Protein AF-0000000069688244 (afdb_homodimer)

Solvent-accessible surface area (backbone atoms only — not comparable to full-atom values): 25820 Å² total; per-residue (Å²): 133,83,75,75,73,70,72,69,79,65,56,69,42,74,45,70,30,40,50,64,44,40,82,78,39,60,56,57,82,91,47,56,56,46,46,74,46,80,76,42,78,48,66,44,95,88,66,52,38,39,32,41,38,33,39,36,27,28,32,81,33,46,19,15,32,39,21,8,23,23,37,16,92,86,30,44,25,38,61,64,51,61,70,70,64,29,50,30,41,40,38,45,41,79,39,33,71,52,27,73,76,31,47,64,27,55,47,42,54,66,52,57,51,47,47,31,64,77,68,72,47,72,66,54,61,16,33,38,29,49,36,43,65,52,46,79,28,68,92,36,63,36,67,47,39,41,34,83,62,92,45,73,86,53,22,30,26,42,23,42,28,49,68,27,33,52,46,40,70,74,74,43,54,50,40,29,42,32,24,35,35,94,39,56,31,28,30,68,56,86,76,44,55,26,48,38,49,33,14,57,69,64,24,27,35,34,25,28,33,28,59,63,86,76,53,63,59,55,74,28,36,34,42,49,25,42,44,37,29,55,85,21,24,27,18,42,30,20,32,39,35,39,28,69,49,80,77,72,74,77,62,73,87,109,134,83,74,73,74,71,70,69,81,67,56,69,42,76,46,69,29,42,49,63,43,38,82,79,39,60,56,58,80,90,48,56,56,47,44,76,46,80,75,42,78,48,66,44,96,87,65,52,37,40,32,43,39,34,37,36,29,29,32,79,32,47,19,15,33,39,21,9,23,23,37,15,91,87,30,45,25,38,61,64,52,60,71,70,64,30,50,30,41,40,38,44,40,77,39,34,72,52,28,72,78,31,48,62,26,56,46,40,56,64,51,56,50,48,48,31,64,77,68,72,48,74,64,54,60,16,33,38,28,48,36,42,66,52,45,79,29,67,92,35,63,36,67,47,40,43,34,82,61,89,44,73,86,54,22,29,25,42,23,42,27,51,70,27,34,52,46,42,70,74,76,43,54,50,40,28,44,34,24,35,35,94,39,55,33,28,29,68,58,85,74,45,57,26,48,39,47,34,14,56,71,64,24,28,35,34,26,29,33,27,60,63,86,78,54,63,58,55,74,27,36,33,42,49,26,43,44,38,30,55,86,22,24,28,19,42,28,20,34,41,35,39,28,71,48,79,76,72,76,77,63,74,88,111

Structure (mmCIF, N/CA/C/O backbone):
data_AF-0000000069688244-model_v1
#
loop_
_entity.id
_entity.type
_entity.pdbx_description
1 polymer 'Kynurenine formamidase'
#
loop_
_atom_site.group_PDB
_atom_site.id
_atom_site.type_symbol
_atom_site.label_atom_id
_atom_site.label_alt_id
_atom_site.label_comp_id
_atom_site.label_asym_id
_atom_site.label_entity_id
_atom_site.label_seq_id
_atom_site.pdbx_PDB_ins_code
_atom_site.Cartn_x
_atom_site.Cartn_y
_atom_site.Cartn_z
_atom_site.occupancy
_atom_site.B_iso_or_equiv
_atom_site.auth_seq_id
_atom_site.auth_comp_id
_atom_site.auth_asym_id
_atom_site.auth_atom_id
_atom_site.pdbx_PDB_model_num
ATOM 1 N N . MET A 1 1 ? -46.438 2.105 9.641 1 28.84 1 MET A N 1
ATOM 2 C CA . MET A 1 1 ? -45.094 2.453 10.07 1 28.84 1 MET A CA 1
ATOM 3 C C . MET A 1 1 ? -44.125 1.302 9.805 1 28.84 1 MET A C 1
ATOM 5 O O . MET A 1 1 ? -44.156 0.286 10.5 1 28.84 1 MET A O 1
ATOM 9 N N . VAL A 1 2 ? -43.781 0.967 8.602 1 35.09 2 VAL A N 1
ATOM 10 C CA . VAL A 1 2 ? -42.781 -0.042 8.25 1 35.09 2 VAL A CA 1
ATOM 11 C C . VAL A 1 2 ? -41.406 0.363 8.797 1 35.09 2 VAL A C 1
ATOM 13 O O . VAL A 1 2 ? -40.875 1.401 8.414 1 35.09 2 VAL A O 1
ATOM 16 N N . CYS A 1 3 ? -41.094 0.02 10.016 1 34.91 3 CYS A N 1
ATOM 17 C CA . CYS A 1 3 ? -39.719 0.172 10.539 1 34.91 3 CYS A CA 1
ATOM 18 C C . CYS A 1 3 ? -38.719 -0.447 9.594 1 34.91 3 CYS A C 1
ATOM 20 O O . CYS A 1 3 ? -38.719 -1.658 9.367 1 34.91 3 CYS A O 1
ATOM 22 N N . ALA A 1 4 ? -38.25 0.302 8.703 1 40.16 4 ALA A N 1
ATOM 23 C CA . ALA A 1 4 ? -37.062 -0.179 7.996 1 40.16 4 ALA A CA 1
ATOM 24 C C . ALA A 1 4 ? -36.031 -0.699 8.977 1 40.16 4 ALA A C 1
ATOM 26 O O . ALA A 1 4 ? -35.469 0.071 9.758 1 40.16 4 ALA A O 1
ATOM 27 N N . LEU A 1 5 ? -36.125 -1.868 9.422 1 36.5 5 LEU A N 1
ATOM 28 C CA . LEU A 1 5 ? -35 -2.508 10.117 1 36.5 5 LEU A CA 1
ATOM 29 C C . LEU A 1 5 ? -33.719 -2.287 9.359 1 36.5 5 LEU A C 1
ATOM 31 O O . LEU A 1 5 ? -33.531 -2.797 8.25 1 36.5 5 LEU A O 1
ATOM 35 N N . HIS A 1 6 ? -33.188 -1.13 9.445 1 41.06 6 HIS A N 1
ATOM 36 C CA . HIS A 1 6 ? -31.828 -1.028 8.969 1 41.06 6 HIS A CA 1
ATOM 37 C C . HIS A 1 6 ? -30.969 -2.164 9.516 1 41.06 6 HIS A C 1
ATOM 39 O O . HIS A 1 6 ? -30.828 -2.312 10.734 1 41.06 6 HIS A O 1
ATOM 45 N N . ALA A 1 7 ? -31 -3.275 8.898 1 42.91 7 ALA A N 1
ATOM 46 C CA . ALA A 1 7 ? -30.094 -4.344 9.281 1 42.91 7 ALA A CA 1
ATOM 47 C C . ALA A 1 7 ? -28.719 -3.785 9.641 1 42.91 7 ALA A C 1
ATOM 49 O O . ALA A 1 7 ? -28.141 -2.992 8.891 1 42.91 7 ALA A O 1
ATOM 50 N N . ALA A 1 8 ? -28.344 -3.75 10.922 1 47.25 8 ALA A N 1
ATOM 51 C CA . ALA A 1 8 ? -27.016 -3.371 11.398 1 47.25 8 ALA A CA 1
ATOM 52 C C . ALA A 1 8 ? -25.938 -3.928 10.492 1 47.25 8 ALA A C 1
ATOM 54 O O . ALA A 1 8 ? -26 -5.082 10.062 1 47.25 8 ALA A O 1
ATOM 55 N N . PRO A 1 9 ? -25.094 -2.977 9.938 1 58.59 9 PRO A N 1
ATOM 56 C CA . PRO A 1 9 ? -24.031 -3.531 9.109 1 58.59 9 PRO A CA 1
ATOM 57 C C . PRO A 1 9 ? -23.344 -4.734 9.758 1 58.59 9 PRO A C 1
ATOM 59 O O . PRO A 1 9 ? -23.141 -4.754 10.969 1 58.59 9 PRO A O 1
ATOM 62 N N . LEU A 1 10 ? -23.406 -5.902 9.094 1 66.81 10 LEU A N 1
ATOM 63 C CA . LEU A 1 10 ? -22.75 -7.109 9.57 1 66.81 10 LEU A CA 1
ATOM 64 C C . LEU A 1 10 ? -21.297 -6.824 9.945 1 66.81 10 LEU A C 1
ATOM 66 O O . LEU A 1 10 ? -20.594 -6.102 9.234 1 66.81 10 LEU A O 1
ATOM 70 N N . ALA A 1 11 ? -20.938 -7.207 11.062 1 82.56 11 ALA A N 1
ATOM 71 C CA . ALA A 1 11 ? -19.547 -7.105 11.492 1 82.56 11 ALA A CA 1
ATOM 72 C C . ALA A 1 11 ? -18.609 -7.617 10.406 1 82.56 11 ALA A C 1
ATOM 74 O O . ALA A 1 11 ? -18.938 -8.555 9.68 1 82.56 11 ALA A O 1
ATOM 75 N N . GLN A 1 12 ? -17.594 -6.879 10.109 1 91.88 12 GLN A N 1
ATOM 76 C CA . GLN A 1 12 ? -16.625 -7.246 9.086 1 91.88 12 GLN A CA 1
ATOM 77 C C . GLN A 1 12 ? -15.344 -7.805 9.719 1 91.88 12 GLN A C 1
ATOM 79 O O . GLN A 1 12 ? -14.945 -7.379 10.797 1 91.88 12 GLN A O 1
ATOM 84 N N . ARG A 1 13 ? -14.852 -8.852 9.102 1 96.06 13 ARG A N 1
ATOM 85 C CA . ARG A 1 13 ? -13.531 -9.383 9.43 1 96.06 13 ARG A CA 1
ATOM 86 C C . ARG A 1 13 ? -12.477 -8.875 8.453 1 96.06 13 ARG A C 1
ATOM 88 O O . ARG A 1 13 ? -12.758 -8.695 7.266 1 96.06 13 ARG A O 1
ATOM 95 N N . MET A 1 14 ? -11.352 -8.594 9.031 1 98.06 14 MET A N 1
ATOM 96 C CA . MET A 1 14 ? -10.219 -8.156 8.219 1 98.06 14 MET A CA 1
ATOM 97 C C . MET A 1 14 ? -9.016 -9.07 8.438 1 98.06 14 MET A C 1
ATOM 99 O O . MET A 1 14 ? -8.734 -9.484 9.562 1 98.06 14 MET A O 1
ATOM 103 N N . VAL A 1 15 ? -8.344 -9.414 7.336 1 98.62 15 VAL A N 1
ATOM 104 C CA . VAL A 1 15 ? -7.133 -10.227 7.398 1 98.62 15 VAL A CA 1
ATOM 105 C C . VAL A 1 15 ? -6.02 -9.547 6.602 1 98.62 15 VAL A C 1
ATOM 107 O O . VAL A 1 15 ? -6.227 -9.141 5.457 1 98.62 15 VAL A O 1
ATOM 110 N N . ASP A 1 16 ? -4.922 -9.336 7.25 1 98.81 16 ASP A N 1
ATOM 111 C CA . ASP A 1 16 ? -3.721 -8.852 6.574 1 98.81 16 ASP A CA 1
ATOM 112 C C . ASP A 1 16 ? -3.035 -9.984 5.805 1 98.81 16 ASP A C 1
ATOM 114 O O . ASP A 1 16 ? -2.564 -10.953 6.402 1 98.81 16 ASP A O 1
ATOM 118 N N . LEU A 1 17 ? -2.93 -9.844 4.492 1 98.94 17 LEU A N 1
ATOM 119 C CA . LEU A 1 17 ? -2.381 -10.891 3.637 1 98.94 17 LEU A CA 1
ATOM 120 C C . LEU A 1 17 ? -0.955 -10.555 3.213 1 98.94 17 LEU A C 1
ATOM 122 O O . LEU A 1 17 ? -0.51 -10.961 2.137 1 98.94 17 LEU A O 1
ATOM 126 N N . THR A 1 18 ? -0.248 -9.812 3.984 1 98.88 18 THR A N 1
ATOM 127 C CA . THR A 1 18 ? 1.075 -9.297 3.654 1 98.88 18 THR A CA 1
ATOM 128 C C . THR A 1 18 ? 2.1 -9.719 4.703 1 98.88 18 THR A C 1
ATOM 130 O O . THR A 1 18 ? 1.862 -9.578 5.902 1 98.88 18 THR A O 1
ATOM 133 N N . TYR A 1 19 ? 3.178 -10.258 4.301 1 98.81 19 TYR A N 1
ATOM 134 C CA . TYR A 1 19 ? 4.285 -10.516 5.211 1 98.81 19 TYR A CA 1
ATOM 135 C C . TYR A 1 19 ? 5.039 -9.227 5.523 1 98.81 19 TYR A C 1
ATOM 137 O O . TYR A 1 19 ? 5.121 -8.328 4.684 1 98.81 19 TYR A O 1
ATOM 145 N N . THR A 1 20 ? 5.621 -9.172 6.75 1 98.69 20 THR A N 1
ATOM 146 C CA . THR A 1 20 ? 6.465 -8.047 7.137 1 98.69 20 THR A CA 1
ATOM 147 C C . THR A 1 20 ? 7.781 -8.07 6.367 1 98.69 20 THR A C 1
ATOM 149 O O . THR A 1 20 ? 8.391 -9.125 6.191 1 98.69 20 THR A O 1
ATOM 152 N N . PHE A 1 21 ? 8.188 -6.91 5.812 1 98.62 21 PHE A N 1
ATOM 153 C CA . PHE A 1 21 ? 9.508 -6.758 5.207 1 98.62 21 PHE A CA 1
ATOM 154 C C . PHE A 1 21 ? 10.562 -6.508 6.27 1 98.62 21 PHE A C 1
ATOM 156 O O . PHE A 1 21 ? 10.477 -5.539 7.027 1 98.62 21 PHE A O 1
ATOM 163 N N . ASP A 1 22 ? 11.477 -7.254 6.379 1 96.69 22 ASP A N 1
ATOM 164 C CA . ASP A 1 22 ? 12.648 -7.113 7.234 1 96.69 22 ASP A CA 1
ATOM 165 C C . ASP A 1 22 ? 13.805 -7.977 6.734 1 96.69 22 ASP A C 1
ATOM 167 O O . ASP A 1 22 ? 13.797 -8.414 5.582 1 96.69 22 ASP A O 1
ATOM 171 N N . GLU A 1 23 ? 14.812 -8.148 7.504 1 92.69 23 GLU A N 1
ATOM 172 C CA . GLU A 1 23 ? 16.031 -8.828 7.074 1 92.69 23 GLU A CA 1
ATOM 173 C C . GLU A 1 23 ? 15.789 -10.32 6.871 1 92.69 23 GLU A C 1
ATOM 175 O O . GLU A 1 23 ? 16.609 -11.008 6.273 1 92.69 23 GLU A O 1
ATOM 180 N N . THR A 1 24 ? 14.617 -10.82 7.328 1 93.12 24 THR A N 1
ATOM 181 C CA . THR A 1 24 ? 14.32 -12.242 7.172 1 93.12 24 THR A CA 1
ATOM 182 C C . THR A 1 24 ? 13.406 -12.477 5.973 1 93.12 24 THR A C 1
ATOM 184 O O . THR A 1 24 ? 13.055 -13.617 5.668 1 93.12 24 THR A O 1
ATOM 187 N N . THR A 1 25 ? 13.062 -11.414 5.352 1 95.81 25 THR A N 1
ATOM 188 C CA . THR A 1 25 ? 12.172 -11.531 4.203 1 95.81 25 THR A CA 1
ATOM 189 C C . THR A 1 25 ? 12.789 -12.406 3.119 1 95.81 25 THR A C 1
ATOM 191 O O . THR A 1 25 ? 13.977 -12.266 2.801 1 95.81 25 THR A O 1
ATOM 194 N N . LEU A 1 26 ? 12.039 -13.352 2.553 1 91.56 26 LEU A N 1
ATOM 195 C CA . LEU A 1 26 ? 12.508 -14.305 1.56 1 91.56 26 LEU A CA 1
ATOM 196 C C . LEU A 1 26 ? 12.625 -13.656 0.185 1 91.56 26 LEU A C 1
ATOM 198 O O . LEU A 1 26 ? 11.82 -12.781 -0.157 1 91.56 26 LEU A O 1
ATOM 202 N N . PHE A 1 27 ? 13.625 -14.016 -0.531 1 89.94 27 PHE A N 1
ATOM 203 C CA . PHE A 1 27 ? 13.883 -13.516 -1.876 1 89.94 27 PHE A CA 1
ATOM 204 C C . PHE A 1 27 ? 14.672 -14.539 -2.689 1 89.94 27 PHE A C 1
ATOM 206 O O . PHE A 1 27 ? 15.383 -15.375 -2.129 1 89.94 27 PHE A O 1
ATOM 213 N N . SER A 1 28 ? 14.484 -14.492 -3.965 1 87.44 28 SER A N 1
ATOM 214 C CA . SER A 1 28 ? 15.242 -15.367 -4.859 1 87.44 28 SER A CA 1
ATOM 215 C C . SER A 1 28 ? 16.734 -15.062 -4.793 1 87.44 28 SER A C 1
ATOM 217 O O . SER A 1 28 ? 17.141 -13.914 -4.566 1 87.44 28 SER A O 1
ATOM 219 N N . PRO A 1 29 ? 17.547 -16.031 -5.012 1 83.25 29 PRO A N 1
ATOM 220 C CA . PRO A 1 29 ? 19 -15.867 -4.883 1 83.25 29 PRO A CA 1
ATOM 221 C C . PRO A 1 29 ? 19.562 -14.82 -5.844 1 83.25 29 PRO A C 1
ATOM 223 O O . PRO A 1 29 ? 20.656 -14.281 -5.605 1 83.25 29 PRO A O 1
ATOM 226 N N . VAL A 1 30 ? 18.906 -14.523 -6.895 1 77.75 30 VAL A N 1
ATOM 227 C CA . VAL A 1 30 ? 19.406 -13.555 -7.867 1 77.75 30 VAL A CA 1
ATOM 228 C C . VAL A 1 30 ? 19.094 -12.141 -7.391 1 77.75 30 VAL A C 1
ATOM 230 O O . VAL A 1 30 ? 19.609 -11.164 -7.953 1 77.75 30 VAL A O 1
ATOM 233 N N . ALA A 1 31 ? 18.453 -12.039 -6.305 1 83 31 ALA A N 1
ATOM 234 C CA . ALA A 1 31 ? 17.922 -10.742 -5.887 1 83 31 ALA A CA 1
ATOM 235 C C . ALA A 1 31 ? 18.703 -10.18 -4.703 1 83 31 ALA A C 1
ATOM 237 O O . ALA A 1 31 ? 19.375 -10.93 -3.984 1 83 31 ALA A O 1
ATOM 238 N N . LYS A 1 32 ? 18.75 -8.867 -4.652 1 88.12 32 LYS A N 1
ATOM 239 C CA . LYS A 1 32 ? 19.078 -8.203 -3.391 1 88.12 32 LYS A CA 1
ATOM 240 C C . LYS A 1 32 ? 17.922 -8.305 -2.402 1 88.12 32 LYS A C 1
ATOM 242 O O . LYS A 1 32 ? 16.766 -8.023 -2.752 1 88.12 32 LYS A O 1
ATOM 247 N N . GLY A 1 33 ? 18.234 -8.781 -1.195 1 94.81 33 GLY A N 1
ATOM 248 C CA . GLY A 1 33 ? 17.219 -8.844 -0.166 1 94.81 33 GLY A CA 1
ATOM 249 C C . GLY A 1 33 ? 16.781 -7.473 0.33 1 94.81 33 GLY A C 1
ATOM 250 O O . GLY A 1 33 ? 17.359 -6.457 -0.061 1 94.81 33 GLY A O 1
ATOM 251 N N . PHE A 1 34 ? 15.789 -7.449 1.086 1 97.94 34 PHE A N 1
ATOM 252 C CA . PHE A 1 34 ? 15.344 -6.219 1.723 1 97.94 34 PHE A CA 1
ATOM 253 C C . PHE A 1 34 ? 16.312 -5.793 2.82 1 97.94 34 PHE A C 1
ATOM 255 O O . PHE A 1 34 ? 16.688 -6.605 3.668 1 97.94 34 PHE A O 1
ATOM 262 N N . GLU A 1 35 ? 16.672 -4.539 2.752 1 97.44 35 GLU A N 1
ATOM 263 C CA . GLU A 1 35 ? 17.562 -3.98 3.766 1 97.44 35 GLU A CA 1
ATOM 264 C C . GLU A 1 35 ? 17 -2.678 4.332 1 97.44 35 GLU A C 1
ATOM 266 O O . GLU A 1 35 ? 16.484 -1.844 3.586 1 97.44 35 GLU A O 1
ATOM 271 N N . ILE A 1 36 ? 17.094 -2.549 5.613 1 97.88 36 ILE A N 1
ATOM 272 C CA . ILE A 1 36 ? 16.719 -1.308 6.285 1 97.88 36 ILE A CA 1
ATOM 273 C C . ILE A 1 36 ? 17.859 -0.835 7.176 1 97.88 36 ILE A C 1
ATOM 275 O O . ILE A 1 36 ? 18.5 -1.642 7.855 1 97.88 36 ILE A O 1
ATOM 279 N N . THR A 1 37 ? 18.219 0.411 7.125 1 97.69 37 THR A N 1
ATOM 280 C CA . THR A 1 37 ? 19.266 1.034 7.922 1 97.69 37 THR A CA 1
ATOM 281 C C . THR A 1 37 ? 18.703 2.162 8.781 1 97.69 37 THR A C 1
ATOM 283 O O . THR A 1 37 ? 18.125 3.123 8.25 1 97.69 37 THR A O 1
ATOM 286 N N . VAL A 1 38 ? 18.906 2.037 10.078 1 98.06 38 VAL A N 1
ATOM 287 C CA . VAL A 1 38 ? 18.484 3.094 10.992 1 98.06 38 VAL A CA 1
ATOM 288 C C . VAL A 1 38 ? 19.469 4.258 10.93 1 98.06 38 VAL A C 1
ATOM 290 O O . VAL A 1 38 ? 20.672 4.078 11.164 1 98.06 38 VAL A O 1
ATOM 293 N N . LEU A 1 39 ? 18.969 5.379 10.594 1 96.81 39 LEU A N 1
ATOM 294 C CA . LEU A 1 39 ? 19.828 6.555 10.5 1 96.81 39 LEU A CA 1
ATOM 295 C C . LEU A 1 39 ? 19.812 7.34 11.805 1 96.81 39 LEU A C 1
ATOM 297 O O . LEU A 1 39 ? 20.828 7.949 12.18 1 96.81 39 LEU A O 1
ATOM 301 N N . ARG A 1 40 ? 18.641 7.398 12.406 1 96.62 40 ARG A N 1
ATOM 302 C CA . ARG A 1 40 ? 18.469 8.055 13.695 1 96.62 40 ARG A CA 1
ATOM 303 C C . ARG A 1 40 ? 17.484 7.289 14.578 1 96.62 40 ARG A C 1
ATOM 305 O O . ARG A 1 40 ? 16.484 6.762 14.086 1 96.62 40 ARG A O 1
ATOM 312 N N . ASN A 1 41 ? 17.812 7.203 15.789 1 97.88 41 ASN A N 1
ATOM 313 C CA . ASN A 1 41 ? 16.984 6.582 16.812 1 97.88 41 ASN A CA 1
ATOM 314 C C . ASN A 1 41 ? 17.328 7.109 18.203 1 97.88 41 ASN A C 1
ATOM 316 O O . ASN A 1 41 ? 18.266 6.629 18.844 1 97.88 41 ASN A O 1
ATOM 320 N N . GLY A 1 42 ? 16.547 8.094 18.594 1 97.75 42 GLY A N 1
ATOM 321 C CA . GLY A 1 42 ? 16.844 8.609 19.906 1 97.75 42 GLY A CA 1
ATOM 322 C C . GLY A 1 42 ? 16.328 10.023 20.125 1 97.75 42 GLY A C 1
ATOM 323 O O . GLY A 1 42 ? 15.695 10.602 19.25 1 97.75 42 GLY A O 1
ATOM 324 N N . THR A 1 43 ? 16.5 10.562 21.312 1 97 43 THR A N 1
ATOM 325 C CA . THR A 1 43 ? 16.109 11.922 21.688 1 97 43 THR A CA 1
ATOM 326 C C . THR A 1 43 ? 17.219 12.914 21.359 1 97 43 THR A C 1
ATOM 328 O O . THR A 1 43 ? 18.359 12.742 21.781 1 97 43 THR A O 1
ATOM 331 N N . ALA A 1 44 ? 16.844 13.898 20.562 1 92.19 44 ALA A N 1
ATOM 332 C CA . ALA A 1 44 ? 17.797 14.945 20.203 1 92.19 44 ALA A CA 1
ATOM 333 C C . ALA A 1 44 ? 18.031 15.883 21.391 1 92.19 44 ALA A C 1
ATOM 335 O O . ALA A 1 44 ? 17.391 15.75 22.438 1 92.19 44 ALA A O 1
ATOM 336 N N . ASP A 1 45 ? 19 16.781 21.188 1 92.06 45 ASP A N 1
ATOM 337 C CA . ASP A 1 45 ? 19.391 17.703 22.25 1 92.06 45 ASP A CA 1
ATOM 338 C C . ASP A 1 45 ? 18.219 18.625 22.625 1 92.06 45 ASP A C 1
ATOM 340 O O . ASP A 1 45 ? 18.125 19.062 23.781 1 92.06 45 ASP A O 1
ATOM 344 N N . ASP A 1 46 ? 17.391 18.812 21.703 1 91.56 46 ASP A N 1
ATOM 345 C CA . ASP A 1 46 ? 16.25 19.703 21.953 1 91.56 46 ASP A CA 1
ATOM 346 C C . ASP A 1 46 ? 15.109 18.953 22.641 1 91.56 46 ASP A C 1
ATOM 348 O O . ASP A 1 46 ? 14.047 19.516 22.875 1 91.56 46 ASP A O 1
ATOM 352 N N . GLY A 1 47 ? 15.312 17.703 22.891 1 94.25 47 GLY A N 1
ATOM 353 C CA . GLY A 1 47 ? 14.344 16.922 23.656 1 94.25 47 GLY A CA 1
ATOM 354 C C . GLY A 1 47 ? 13.367 16.172 22.766 1 94.25 47 GLY A C 1
ATOM 355 O O . GLY A 1 47 ? 12.531 15.414 23.266 1 94.25 47 GLY A O 1
ATOM 356 N N . ILE A 1 48 ? 13.477 16.328 21.5 1 95.25 48 ILE A N 1
ATOM 357 C CA . ILE A 1 48 ? 12.531 15.703 20.578 1 95.25 48 ILE A CA 1
ATOM 358 C C . ILE A 1 48 ? 13.023 14.305 20.188 1 95.25 48 ILE A C 1
ATOM 360 O O . ILE A 1 48 ? 14.164 14.141 19.766 1 95.25 48 ILE A O 1
ATOM 364 N N . TRP A 1 49 ? 12.227 13.297 20.438 1 97.31 49 TRP A N 1
ATOM 365 C CA . TRP A 1 49 ? 12.508 11.953 19.953 1 97.31 49 TRP A CA 1
ATOM 366 C C . TRP A 1 49 ? 12.273 11.852 18.453 1 97.31 49 TRP A C 1
ATOM 368 O O . TRP A 1 49 ? 11.266 12.352 17.938 1 97.31 49 TRP A O 1
ATOM 378 N N . ILE A 1 50 ? 13.219 11.164 17.766 1 96.62 50 ILE A N 1
ATOM 379 C CA . ILE A 1 50 ? 13.062 11.016 16.328 1 96.62 50 ILE A CA 1
ATOM 380 C C . ILE A 1 50 ? 13.625 9.672 15.875 1 96.62 50 ILE A C 1
ATOM 382 O O . ILE A 1 50 ? 14.688 9.25 16.344 1 96.62 50 ILE A O 1
ATOM 386 N N . LEU A 1 51 ? 12.883 9 15.055 1 98.12 51 LEU A N 1
ATOM 387 C CA . LEU A 1 51 ? 13.281 7.762 14.398 1 98.12 51 LEU A CA 1
ATOM 388 C C . LEU A 1 51 ? 13.094 7.859 12.891 1 98.12 51 LEU A C 1
ATOM 390 O O . LEU A 1 51 ? 12.031 8.281 12.422 1 98.12 51 LEU A O 1
ATOM 394 N N . TYR A 1 52 ? 14.102 7.57 12.094 1 96.88 52 TYR A N 1
ATOM 395 C CA . TYR A 1 52 ? 13.938 7.43 10.648 1 96.88 52 TYR A CA 1
ATOM 396 C C . TYR A 1 52 ? 15.008 6.52 10.062 1 96.88 52 TYR A C 1
ATOM 398 O O . TYR A 1 52 ? 16.062 6.324 10.672 1 96.88 52 TYR A O 1
ATOM 406 N N . GLU A 1 53 ? 14.703 5.953 8.922 1 97.88 53 GLU A N 1
ATOM 407 C CA . GLU A 1 53 ? 15.508 4.918 8.281 1 97.88 53 GLU A CA 1
ATOM 408 C C . GLU A 1 53 ? 15.617 5.16 6.777 1 97.88 53 GLU A C 1
ATOM 410 O O . GLU A 1 53 ? 14.945 6.039 6.23 1 97.88 53 GLU A O 1
ATOM 415 N N . GLU A 1 54 ? 16.469 4.465 6.168 1 97.5 54 GLU A N 1
ATOM 416 C CA . GLU A 1 54 ? 16.484 4.199 4.734 1 97.5 54 GLU A CA 1
ATOM 417 C C . GLU A 1 54 ? 16.281 2.715 4.445 1 97.5 54 GLU A C 1
ATOM 419 O O . GLU A 1 54 ? 16.516 1.87 5.312 1 97.5 54 GLU A O 1
ATOM 424 N N . TYR A 1 55 ? 15.773 2.457 3.262 1 97.69 55 TYR A N 1
ATOM 425 C CA . TYR A 1 55 ? 15.578 1.061 2.887 1 97.69 55 TYR A CA 1
ATOM 426 C C . TYR A 1 55 ? 15.93 0.836 1.421 1 97.69 55 TYR A C 1
ATOM 428 O O . TYR A 1 55 ? 15.992 1.787 0.639 1 97.69 55 TYR A O 1
ATOM 436 N N . SER A 1 56 ? 16.266 -0.402 1.069 1 97.56 56 SER A N 1
ATOM 437 C CA . SER A 1 56 ? 16.531 -0.832 -0.298 1 97.56 56 SER A CA 1
ATOM 438 C C . SER A 1 56 ? 16.109 -2.279 -0.519 1 97.56 56 SER A C 1
ATOM 440 O O . SER A 1 56 ? 16.047 -3.066 0.429 1 97.56 56 SER A O 1
ATOM 442 N N . SER A 1 57 ? 15.805 -2.566 -1.73 1 97.56 57 SER A N 1
ATOM 443 C CA . SER A 1 57 ? 15.344 -3.912 -2.053 1 97.56 57 SER A CA 1
ATOM 444 C C . SER A 1 57 ? 15.344 -4.152 -3.559 1 97.56 57 SER A C 1
ATOM 446 O O . SER A 1 57 ? 15.289 -3.201 -4.344 1 97.56 57 SER A O 1
ATOM 448 N N . TYR A 1 58 ? 15.484 -5.453 -3.902 1 97.5 58 TYR A N 1
ATOM 449 C CA . TYR A 1 58 ? 15.016 -5.902 -5.207 1 97.5 58 TYR A CA 1
ATOM 450 C C . TYR A 1 58 ? 13.508 -5.754 -5.324 1 97.5 58 TYR A C 1
ATOM 452 O O . TYR A 1 58 ? 12.789 -5.836 -4.32 1 97.5 58 TYR A O 1
ATOM 460 N N . ILE A 1 59 ? 13.031 -5.477 -6.5 1 97 59 ILE A N 1
ATOM 461 C CA . ILE A 1 59 ? 11.633 -5.102 -6.695 1 97 59 ILE A CA 1
ATOM 462 C C . ILE A 1 59 ? 10.734 -6.297 -6.395 1 97 59 ILE A C 1
ATOM 464 O O . ILE A 1 59 ? 9.641 -6.137 -5.848 1 97 59 ILE A O 1
ATOM 468 N N . HIS A 1 60 ? 11.086 -7.5 -6.734 1 97.56 60 HIS A N 1
ATOM 469 C CA . HIS A 1 60 ? 10.273 -8.695 -6.578 1 97.56 60 HIS A CA 1
ATOM 470 C C . HIS A 1 60 ? 10.672 -9.477 -5.328 1 97.56 60 HIS A C 1
ATOM 472 O O . HIS A 1 60 ? 11.07 -10.641 -5.418 1 97.56 60 HIS A O 1
ATOM 478 N N . VAL A 1 61 ? 10.555 -8.859 -4.18 1 97.06 61 VAL A N 1
ATOM 479 C CA . VAL A 1 61 ? 10.883 -9.406 -2.867 1 97.06 61 VAL A CA 1
ATOM 480 C C . VAL A 1 61 ? 9.68 -9.305 -1.942 1 97.06 61 VAL A C 1
ATOM 482 O O . VAL A 1 61 ? 8.922 -8.328 -2 1 97.06 61 VAL A O 1
ATOM 485 N N . GLY A 1 62 ? 9.508 -10.375 -1.024 1 97.56 62 GLY A N 1
ATOM 486 C CA . GLY A 1 62 ? 8.391 -10.32 -0.101 1 97.56 62 GLY A CA 1
ATOM 487 C C . GLY A 1 62 ? 7.043 -10.328 -0.798 1 97.56 62 GLY A C 1
ATOM 488 O O . GLY A 1 62 ? 6.926 -10.805 -1.929 1 97.56 62 GLY A O 1
ATOM 489 N N . THR A 1 63 ? 6.027 -10.008 -0.112 1 98.75 63 THR A N 1
ATOM 490 C CA . THR A 1 63 ? 4.723 -9.852 -0.739 1 98.75 63 THR A CA 1
ATOM 491 C C . THR A 1 63 ? 4.742 -8.703 -1.749 1 98.75 63 THR A C 1
ATOM 493 O O . THR A 1 63 ? 4.91 -7.543 -1.374 1 98.75 63 THR A O 1
ATOM 496 N N . HIS A 1 64 ? 4.586 -9.031 -3.029 1 98.81 64 HIS A N 1
ATOM 497 C CA . HIS A 1 64 ? 4.703 -8.016 -4.07 1 98.81 64 HIS A CA 1
ATOM 498 C C . HIS A 1 64 ? 3.814 -8.344 -5.266 1 98.81 64 HIS A C 1
ATOM 500 O O . HIS A 1 64 ? 3.283 -9.453 -5.363 1 98.81 64 HIS A O 1
ATOM 506 N N . ILE A 1 65 ? 3.65 -7.359 -6.129 1 98.88 65 ILE A N 1
ATOM 507 C CA . ILE A 1 65 ? 2.957 -7.645 -7.379 1 98.88 65 ILE A CA 1
ATOM 508 C C . ILE A 1 65 ? 3.969 -7.719 -8.523 1 98.88 65 ILE A C 1
ATOM 510 O O . ILE A 1 65 ? 5.016 -7.066 -8.477 1 98.88 65 ILE A O 1
ATOM 514 N N . ASP A 1 66 ? 3.693 -8.539 -9.469 1 98.81 66 ASP A N 1
ATOM 515 C CA . ASP A 1 66 ? 4.273 -8.492 -10.812 1 98.81 66 ASP A CA 1
ATOM 516 C C . ASP A 1 66 ? 3.389 -7.699 -11.766 1 98.81 66 ASP A C 1
ATOM 518 O O . ASP A 1 66 ? 2.24 -8.078 -12.016 1 98.81 66 ASP A O 1
ATOM 522 N N . ALA A 1 67 ? 3.902 -6.594 -12.234 1 98.94 67 ALA A N 1
ATOM 523 C CA . ALA A 1 67 ? 3.189 -5.898 -13.305 1 98.94 67 ALA A CA 1
ATOM 524 C C . ALA A 1 67 ? 3.35 -6.629 -14.633 1 98.94 67 ALA A C 1
ATOM 526 O O . ALA A 1 67 ? 4.305 -7.387 -14.82 1 98.94 67 ALA A O 1
ATOM 527 N N . PRO A 1 68 ? 2.445 -6.398 -15.547 1 98.88 68 PRO A N 1
ATOM 528 C CA . PRO A 1 68 ? 2.549 -7.02 -16.859 1 98.88 68 PRO A CA 1
ATOM 529 C C . PRO A 1 68 ? 3.895 -6.762 -17.531 1 98.88 68 PRO A C 1
ATOM 531 O O . PRO A 1 68 ? 4.441 -7.648 -18.203 1 98.88 68 PRO A O 1
ATOM 534 N N . ALA A 1 69 ? 4.527 -5.668 -17.328 1 98.88 69 ALA A N 1
ATOM 535 C CA . ALA A 1 69 ? 5.789 -5.293 -17.953 1 98.88 69 ALA A CA 1
ATOM 536 C C . ALA A 1 69 ? 6.914 -6.23 -17.531 1 98.88 69 ALA A C 1
ATOM 538 O O . ALA A 1 69 ? 7.977 -6.258 -18.172 1 98.88 69 ALA A O 1
ATOM 539 N N . HIS A 1 70 ? 6.777 -6.941 -16.453 1 98.69 70 HIS A N 1
ATOM 540 C CA . HIS A 1 70 ? 7.797 -7.848 -15.938 1 98.69 70 HIS A CA 1
ATOM 541 C C . HIS A 1 70 ? 8.141 -8.93 -16.953 1 98.69 70 HIS A C 1
ATOM 543 O O . HIS A 1 70 ? 9.297 -9.312 -17.094 1 98.69 70 HIS A O 1
ATOM 549 N N . PHE A 1 71 ? 7.113 -9.383 -17.734 1 98.56 71 PHE A N 1
ATOM 550 C CA . PHE A 1 71 ? 7.332 -10.453 -18.703 1 98.56 71 PHE A CA 1
ATOM 551 C C . PHE A 1 71 ? 6.754 -10.086 -20.062 1 98.56 71 PHE A C 1
ATOM 553 O O . PHE A 1 71 ? 6.605 -10.953 -20.938 1 98.56 71 PHE A O 1
ATOM 560 N N . SER A 1 72 ? 6.359 -8.891 -20.234 1 98.25 72 SER A N 1
ATOM 561 C CA . SER A 1 72 ? 5.812 -8.445 -21.5 1 98.25 72 SER A CA 1
ATOM 562 C C . SER A 1 72 ? 6.379 -7.09 -21.906 1 98.25 72 SER A C 1
ATOM 564 O O . SER A 1 72 ? 6.18 -6.098 -21.203 1 98.25 72 SER A O 1
ATOM 566 N N . LYS A 1 73 ? 7.047 -7.016 -23.016 1 97.06 73 LYS A N 1
ATOM 567 C CA . LYS A 1 73 ? 7.754 -5.828 -23.5 1 97.06 73 LYS A CA 1
ATOM 568 C C . LYS A 1 73 ? 6.828 -4.617 -23.531 1 97.06 73 LYS A C 1
ATOM 570 O O . LYS A 1 73 ? 7.234 -3.512 -23.156 1 97.06 73 LYS A O 1
ATOM 575 N N . ASP A 1 74 ? 5.582 -4.762 -23.859 1 96.75 74 ASP A N 1
ATOM 576 C CA . ASP A 1 74 ? 4.652 -3.639 -23.969 1 96.75 74 ASP A CA 1
ATOM 577 C C . ASP A 1 74 ? 3.611 -3.68 -22.844 1 96.75 74 ASP A C 1
ATOM 579 O O . ASP A 1 74 ? 2.547 -3.07 -22.969 1 96.75 74 ASP A O 1
ATOM 583 N N . GLY A 1 75 ? 3.918 -4.434 -21.828 1 98.62 75 GLY A N 1
ATOM 584 C CA . GLY A 1 75 ? 2.973 -4.566 -20.734 1 98.62 75 GLY A CA 1
ATOM 585 C C . GLY A 1 75 ? 2.928 -3.346 -19.844 1 98.62 75 GLY A C 1
ATOM 586 O O . GLY A 1 75 ? 3.883 -2.568 -19.797 1 98.62 75 GLY A O 1
ATOM 587 N N . LEU A 1 76 ? 1.894 -3.176 -19.094 1 98.81 76 LEU A N 1
ATOM 588 C CA . LEU A 1 76 ? 1.703 -2.08 -18.156 1 98.81 76 LEU A CA 1
ATOM 589 C C . LEU A 1 76 ? 2.699 -2.176 -17 1 98.81 76 LEU A C 1
ATOM 591 O O . LEU A 1 76 ? 2.92 -3.26 -16.453 1 98.81 76 LEU A O 1
ATOM 595 N N . THR A 1 77 ? 3.338 -1.06 -16.688 1 98.81 77 THR A N 1
ATOM 596 C CA . THR A 1 77 ? 4.102 -0.938 -15.453 1 98.81 77 THR A CA 1
ATOM 597 C C . THR A 1 77 ? 3.172 -0.681 -14.273 1 98.81 77 THR A C 1
ATOM 599 O O . THR A 1 77 ? 1.962 -0.517 -14.445 1 98.81 77 THR A O 1
ATOM 602 N N . VAL A 1 78 ? 3.721 -0.701 -13.109 1 98.75 78 VAL A N 1
ATOM 603 C CA . VAL A 1 78 ? 2.938 -0.722 -11.875 1 98.75 78 VAL A CA 1
ATOM 604 C C . VAL A 1 78 ? 1.986 0.472 -11.852 1 98.75 78 VAL A C 1
ATOM 606 O O . VAL A 1 78 ? 0.792 0.316 -11.586 1 98.75 78 VAL A O 1
ATOM 609 N N . GLU A 1 79 ? 2.5 1.682 -12.109 1 98.44 79 GLU A N 1
ATOM 610 C CA . GLU A 1 79 ? 1.718 2.904 -11.961 1 98.44 79 GLU A CA 1
ATOM 611 C C . GLU A 1 79 ? 0.627 3 -13.023 1 98.44 79 GLU A C 1
ATOM 613 O O . GLU A 1 79 ? -0.294 3.811 -12.898 1 98.44 79 GLU A O 1
ATOM 618 N N . GLN A 1 80 ? 0.689 2.148 -14.047 1 98.69 80 GLN A N 1
ATOM 619 C CA . GLN A 1 80 ? -0.239 2.207 -15.164 1 98.69 80 GLN A CA 1
ATOM 620 C C . GLN A 1 80 ? -1.404 1.241 -14.969 1 98.69 80 GLN A C 1
ATOM 622 O O . GLN A 1 80 ? -2.408 1.317 -15.68 1 98.69 80 GLN A O 1
ATOM 627 N N . ILE A 1 81 ? -1.265 0.278 -14.055 1 98.81 81 ILE A N 1
ATOM 628 C CA . ILE A 1 81 ? -2.357 -0.655 -13.797 1 98.81 81 ILE A CA 1
ATOM 629 C C . ILE A 1 81 ? -3.58 0.107 -13.297 1 98.81 81 ILE A C 1
ATOM 631 O O . ILE A 1 81 ? -3.482 0.91 -12.367 1 98.81 81 ILE A O 1
ATOM 635 N N . PRO A 1 82 ? -4.734 -0.12 -13.875 1 98.44 82 PRO A N 1
ATOM 636 C CA . PRO A 1 82 ? -5.93 0.594 -13.43 1 98.44 82 PRO A CA 1
ATOM 637 C C . PRO A 1 82 ? -6.254 0.336 -11.953 1 98.44 82 PRO A C 1
ATOM 639 O O . PRO A 1 82 ? -6.242 -0.814 -11.508 1 98.44 82 PRO A O 1
ATOM 642 N N . ILE A 1 83 ? -6.605 1.376 -11.234 1 98.19 83 ILE A N 1
ATOM 643 C CA . ILE A 1 83 ? -6.727 1.28 -9.789 1 98.19 83 ILE A CA 1
ATOM 644 C C . ILE A 1 83 ? -7.949 0.437 -9.43 1 98.19 83 ILE A C 1
ATOM 646 O O . ILE A 1 83 ? -8.016 -0.143 -8.336 1 98.19 83 ILE A O 1
ATOM 650 N N . ASP A 1 84 ? -8.914 0.351 -10.312 1 97.31 84 ASP A N 1
ATOM 651 C CA . ASP A 1 84 ? -10.086 -0.456 -10.008 1 97.31 84 ASP A CA 1
ATOM 652 C C . ASP A 1 84 ? -9.758 -1.946 -10.031 1 97.31 84 ASP A C 1
ATOM 654 O O . ASP A 1 84 ? -10.516 -2.768 -9.508 1 97.31 84 ASP A O 1
ATOM 658 N N . HIS A 1 85 ? -8.602 -2.338 -10.633 1 98.44 85 HIS A N 1
ATOM 659 C CA . HIS A 1 85 ? -8.164 -3.729 -10.625 1 98.44 85 HIS A CA 1
ATOM 660 C C . HIS A 1 85 ? -7.602 -4.113 -9.258 1 98.44 85 HIS A C 1
ATOM 662 O O . HIS A 1 85 ? -7.41 -5.301 -8.969 1 98.44 85 HIS A O 1
ATOM 668 N N . PHE A 1 86 ? -7.344 -3.119 -8.383 1 98.69 86 PHE A N 1
ATOM 669 C CA . PHE A 1 86 ? -6.715 -3.371 -7.094 1 98.69 86 PHE A CA 1
ATOM 670 C C . PHE A 1 86 ? -7.762 -3.674 -6.027 1 98.69 86 PHE A C 1
ATOM 672 O O . PHE A 1 86 ? -7.422 -4.016 -4.895 1 98.69 86 PHE A O 1
ATOM 679 N N . ILE A 1 87 ? -8.992 -3.467 -6.348 1 98.44 87 ILE A N 1
ATOM 680 C CA . ILE A 1 87 ? -10.109 -3.732 -5.449 1 98.44 87 ILE A CA 1
ATOM 681 C C . ILE A 1 87 ? -11.086 -4.711 -6.109 1 98.44 87 ILE A C 1
ATOM 683 O O . ILE A 1 87 ? -11.812 -4.348 -7.035 1 98.44 87 ILE A O 1
ATOM 687 N N . ALA A 1 88 ? -11.102 -5.941 -5.637 1 98.5 88 ALA A N 1
ATOM 688 C CA . ALA A 1 88 ? -11.891 -6.965 -6.316 1 98.5 88 ALA A CA 1
ATOM 689 C C . ALA A 1 88 ? -12.195 -8.133 -5.383 1 98.5 88 ALA A C 1
ATOM 691 O O . ALA A 1 88 ? -11.516 -8.32 -4.375 1 98.5 88 ALA A O 1
ATOM 692 N N . PRO A 1 89 ? -13.258 -8.906 -5.754 1 98.62 89 PRO A N 1
ATOM 693 C CA . PRO A 1 89 ? -13.508 -10.125 -4.984 1 98.62 89 PRO A CA 1
ATOM 694 C C . PRO A 1 89 ? -12.391 -11.148 -5.121 1 98.62 89 PRO A C 1
ATOM 696 O O . PRO A 1 89 ? -11.797 -11.281 -6.195 1 98.62 89 PRO A O 1
ATOM 699 N N . ALA A 1 90 ? -12.18 -11.852 -4.027 1 98.81 90 ALA A N 1
ATOM 700 C CA . ALA A 1 90 ? -11.242 -12.977 -4.055 1 98.81 90 ALA A CA 1
ATOM 701 C C . ALA A 1 90 ? -11.93 -14.25 -4.527 1 98.81 90 ALA A C 1
ATOM 703 O O . ALA A 1 90 ? -13.062 -14.531 -4.145 1 98.81 90 ALA A O 1
ATOM 704 N N . ALA A 1 91 ? -11.328 -14.969 -5.406 1 98.94 91 ALA A N 1
ATOM 705 C CA . ALA A 1 91 ? -11.648 -16.359 -5.707 1 98.94 91 ALA A CA 1
ATOM 706 C C . ALA A 1 91 ? -10.539 -17.297 -5.23 1 98.94 91 ALA A C 1
ATOM 708 O O . ALA A 1 91 ? -9.469 -17.359 -5.848 1 98.94 91 ALA A O 1
ATOM 709 N N . VAL A 1 92 ? -10.797 -18.031 -4.156 1 98.94 92 VAL A N 1
ATOM 710 C CA . VAL A 1 92 ? -9.75 -18.844 -3.551 1 98.94 92 VAL A CA 1
ATOM 711 C C . VAL A 1 92 ? -9.844 -20.281 -4.074 1 98.94 92 VAL A C 1
ATOM 713 O O . VAL A 1 92 ? -10.766 -21.016 -3.719 1 98.94 92 VAL A O 1
ATOM 716 N N . ILE A 1 93 ? -8.898 -20.641 -4.91 1 98.94 93 ILE A N 1
ATOM 717 C CA . ILE A 1 93 ? -8.781 -21.984 -5.449 1 98.94 93 ILE A CA 1
ATOM 718 C C . ILE A 1 93 ? -7.926 -22.844 -4.52 1 98.94 93 ILE A C 1
ATOM 720 O O . ILE A 1 93 ? -6.711 -22.656 -4.43 1 98.94 93 ILE A O 1
ATOM 724 N N . ASP A 1 94 ? -8.531 -23.828 -3.869 1 98.75 94 ASP A N 1
ATOM 725 C CA . ASP A 1 94 ? -7.836 -24.609 -2.859 1 98.75 94 ASP A CA 1
ATOM 726 C C . ASP A 1 94 ? -7.16 -25.828 -3.486 1 98.75 94 ASP A C 1
ATOM 728 O O . ASP A 1 94 ? -7.836 -26.75 -3.947 1 98.75 94 ASP A O 1
ATOM 732 N N . ILE A 1 95 ? -5.852 -25.844 -3.477 1 98.81 95 ILE A N 1
ATOM 733 C CA . ILE A 1 95 ? -5.117 -27 -3.998 1 98.81 95 ILE A CA 1
ATOM 734 C C . ILE A 1 95 ? -4.215 -27.562 -2.91 1 98.81 95 ILE A C 1
ATOM 736 O O . ILE A 1 95 ? -3.148 -28.125 -3.205 1 98.81 95 ILE A O 1
ATOM 740 N N . THR A 1 96 ? -4.523 -27.391 -1.674 1 98.69 96 THR A N 1
ATOM 741 C CA . THR A 1 96 ? -3.727 -27.797 -0.524 1 98.69 96 THR A CA 1
ATOM 742 C C . THR A 1 96 ? -3.479 -29.297 -0.553 1 98.69 96 THR A C 1
ATOM 744 O O . THR A 1 96 ? -2.363 -29.766 -0.286 1 98.69 96 THR A O 1
ATOM 747 N N . ASP A 1 97 ? -4.539 -30.062 -0.897 1 98.38 97 ASP A N 1
ATOM 748 C CA . ASP A 1 97 ? -4.402 -31.516 -0.914 1 98.38 97 ASP A CA 1
ATOM 749 C C . ASP A 1 97 ? -3.416 -31.969 -1.989 1 98.38 97 ASP A C 1
ATOM 751 O O . ASP A 1 97 ? -2.561 -32.812 -1.739 1 98.38 97 ASP A O 1
ATOM 755 N N . LYS A 1 98 ? -3.527 -31.344 -3.16 1 98.44 98 LYS A N 1
ATOM 756 C CA . LYS A 1 98 ? -2.6 -31.672 -4.242 1 98.44 98 LYS A CA 1
ATOM 757 C C . LYS A 1 98 ? -1.165 -31.312 -3.857 1 98.44 98 LYS A C 1
ATOM 759 O O . LYS A 1 98 ? -0.244 -32.094 -4.086 1 98.44 98 LYS A O 1
ATOM 764 N N . ALA A 1 99 ? -0.982 -30.141 -3.268 1 98.44 99 ALA A N 1
ATOM 765 C CA . ALA A 1 99 ? 0.337 -29.641 -2.895 1 98.44 99 ALA A CA 1
ATOM 766 C C . ALA A 1 99 ? 0.955 -30.484 -1.787 1 98.44 99 ALA A C 1
ATOM 768 O O . ALA A 1 99 ? 2.178 -30.641 -1.723 1 98.44 99 ALA A O 1
ATOM 769 N N . GLY A 1 100 ? 0.109 -31.031 -0.917 1 97.81 100 GLY A N 1
ATOM 770 C CA . GLY A 1 100 ? 0.585 -31.906 0.132 1 97.81 100 GLY A CA 1
ATOM 771 C C . GLY A 1 100 ? 1.168 -33.219 -0.4 1 97.81 100 GLY A C 1
ATOM 772 O O . GLY A 1 100 ? 2.072 -33.781 0.208 1 97.81 100 GLY A O 1
ATOM 773 N N . LEU A 1 101 ? 0.669 -33.625 -1.566 1 98 101 LEU A N 1
ATOM 774 C CA . LEU A 1 101 ? 1.096 -34.875 -2.164 1 98 101 LEU A CA 1
ATOM 775 C C . LEU A 1 101 ? 2.273 -34.656 -3.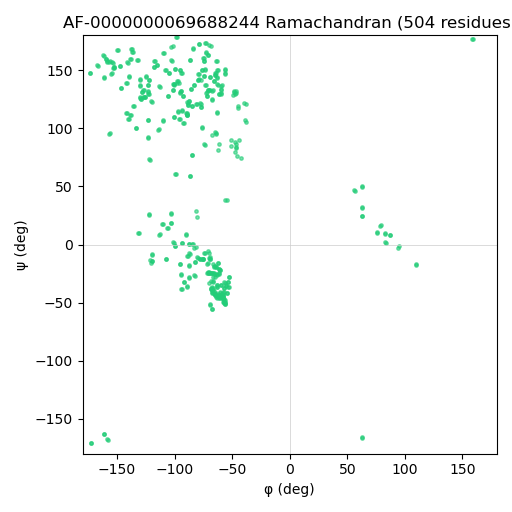109 1 98 101 LEU A C 1
ATOM 777 O O . LEU A 1 101 ? 3.107 -35.562 -3.285 1 98 101 LEU A O 1
ATOM 781 N N . ASP A 1 102 ? 2.35 -33.562 -3.754 1 98.31 102 ASP A N 1
ATOM 782 C CA . ASP A 1 102 ? 3.346 -33.188 -4.758 1 98.31 102 ASP A CA 1
ATOM 783 C C . ASP A 1 102 ? 3.748 -31.734 -4.629 1 98.31 102 ASP A C 1
ATOM 785 O O . ASP A 1 102 ? 2.953 -30.844 -4.914 1 98.31 102 ASP A O 1
ATOM 789 N N . PRO A 1 103 ? 4.988 -31.516 -4.258 1 98.06 103 PRO A N 1
ATOM 790 C CA . PRO A 1 103 ? 5.41 -30.125 -4.105 1 98.06 103 PRO A CA 1
ATOM 791 C C . PRO A 1 103 ? 5.332 -29.328 -5.41 1 98.06 103 PRO A C 1
ATOM 793 O O . PRO A 1 103 ? 5.359 -28.109 -5.395 1 98.06 103 PRO A O 1
ATOM 796 N N . ASP A 1 104 ? 5.234 -30.016 -6.512 1 98.38 104 ASP A N 1
ATOM 797 C CA . ASP A 1 104 ? 5.16 -29.344 -7.805 1 98.38 104 ASP A CA 1
ATOM 798 C C . ASP A 1 104 ? 3.73 -29.344 -8.344 1 98.38 104 ASP A C 1
ATOM 800 O O . ASP A 1 104 ? 3.516 -29.234 -9.555 1 98.38 104 ASP A O 1
ATOM 804 N N . ALA A 1 105 ? 2.783 -29.578 -7.43 1 98.69 105 ALA A N 1
ATOM 805 C CA . ALA A 1 105 ? 1.381 -29.578 -7.84 1 98.69 105 ALA A CA 1
ATOM 806 C C . ALA A 1 105 ? 1.001 -28.266 -8.508 1 98.69 105 ALA A C 1
ATOM 808 O O . ALA A 1 105 ? 1.578 -27.219 -8.203 1 98.69 105 ALA A O 1
ATOM 809 N N . GLU A 1 106 ? 0.051 -28.344 -9.414 1 98.88 106 GLU A N 1
ATOM 810 C CA . GLU A 1 106 ? -0.429 -27.156 -10.117 1 98.88 106 GLU A CA 1
ATOM 811 C C . GLU A 1 106 ? -1.952 -27.062 -10.078 1 98.88 106 GLU A C 1
ATOM 813 O O . GLU A 1 106 ? -2.637 -28.094 -10.086 1 98.88 106 GLU A O 1
ATOM 818 N N . ALA A 1 107 ? -2.502 -25.859 -9.945 1 98.94 107 ALA A N 1
ATOM 819 C CA . ALA A 1 107 ? -3.93 -25.641 -10.156 1 98.94 107 ALA A CA 1
ATOM 820 C C . ALA A 1 107 ? -4.297 -25.844 -11.625 1 98.94 107 ALA A C 1
ATOM 822 O O . ALA A 1 107 ? -3.725 -25.203 -12.508 1 98.94 107 ALA A O 1
ATOM 823 N N . THR A 1 108 ? -5.223 -26.688 -11.891 1 98.88 108 THR A N 1
ATOM 824 C CA . THR A 1 108 ? -5.637 -27.062 -13.242 1 98.88 108 THR A CA 1
ATOM 825 C C . THR A 1 108 ? -6.945 -26.375 -13.617 1 98.88 108 THR A C 1
ATOM 827 O O . THR A 1 108 ? -7.578 -25.734 -12.773 1 98.88 108 THR A O 1
ATOM 830 N N . VAL A 1 109 ? -7.281 -26.5 -14.922 1 98.94 109 VAL A N 1
ATOM 831 C CA . VAL A 1 109 ? -8.562 -25.969 -15.391 1 98.94 109 VAL A CA 1
ATOM 832 C C . VAL A 1 109 ? -9.7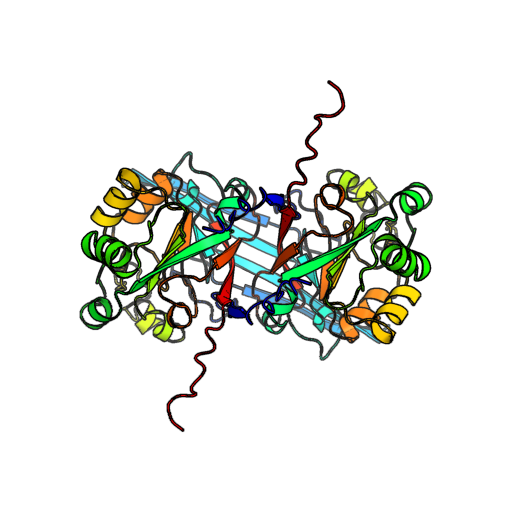03 -26.594 -14.586 1 98.94 109 VAL A C 1
ATOM 834 O O . VAL A 1 109 ? -10.664 -25.906 -14.242 1 98.94 109 VAL A O 1
ATOM 837 N N . GLU A 1 110 ? -9.586 -27.844 -14.258 1 98.81 110 GLU A N 1
ATOM 838 C CA . GLU A 1 110 ? -10.602 -28.547 -13.469 1 98.81 110 GLU A CA 1
ATOM 839 C C . GLU A 1 110 ? -10.773 -27.891 -12.094 1 98.81 110 GLU A C 1
ATOM 841 O O . GLU A 1 110 ? -11.898 -27.766 -11.602 1 98.81 110 GLU A O 1
ATOM 846 N N . ASP A 1 111 ? -9.688 -27.5 -11.43 1 98.88 111 ASP A N 1
ATOM 847 C CA . ASP A 1 111 ? -9.758 -26.812 -10.141 1 98.88 111 ASP A CA 1
ATOM 848 C C . ASP A 1 111 ? -10.531 -25.5 -10.25 1 98.88 111 ASP A C 1
ATOM 850 O O . ASP A 1 111 ? -11.328 -25.172 -9.375 1 98.88 111 ASP A O 1
ATOM 854 N N . LEU A 1 112 ? -10.227 -24.734 -11.344 1 98.94 112 LEU A N 1
ATOM 855 C CA . LEU A 1 112 ? -10.898 -23.453 -11.586 1 98.94 112 LEU A CA 1
ATOM 856 C C . LEU A 1 112 ? -12.391 -23.656 -11.805 1 98.94 112 LEU A C 1
ATOM 858 O O . LEU A 1 112 ? -13.211 -22.969 -11.195 1 98.94 112 LEU A O 1
ATOM 862 N N . LEU A 1 113 ? -12.68 -24.625 -12.609 1 98.88 113 LEU A N 1
ATOM 863 C CA . LEU A 1 113 ? -14.078 -24.922 -12.906 1 98.88 113 LEU A CA 1
ATOM 864 C C . LEU A 1 113 ? -14.797 -25.469 -11.664 1 98.88 113 LEU A C 1
ATOM 866 O O . LEU A 1 113 ? -15.977 -25.172 -11.461 1 98.88 113 LEU A O 1
ATOM 870 N N . HIS A 1 114 ? -14.125 -26.281 -10.922 1 98.75 114 HIS A N 1
ATOM 871 C CA . HIS A 1 114 ? -14.695 -26.797 -9.68 1 98.75 114 HIS A CA 1
ATOM 872 C C . HIS A 1 114 ? -15.078 -25.656 -8.734 1 98.75 114 HIS A C 1
ATOM 874 O O . HIS A 1 114 ? -16.156 -25.672 -8.141 1 98.75 114 HIS A O 1
ATOM 880 N N . TRP A 1 115 ? -14.219 -24.656 -8.57 1 98.81 115 TRP A N 1
ATOM 881 C CA . TRP A 1 115 ? -14.523 -23.5 -7.73 1 98.81 115 TRP A CA 1
ATOM 882 C C . TRP A 1 115 ? -15.797 -22.812 -8.203 1 98.81 115 TRP A C 1
ATOM 884 O O . TRP A 1 115 ? -16.672 -22.484 -7.395 1 98.81 115 TRP A O 1
ATOM 894 N N . GLU A 1 116 ? -15.82 -22.547 -9.562 1 98.88 116 GLU A N 1
ATOM 895 C CA . GLU A 1 116 ? -17.016 -21.906 -10.086 1 98.88 116 GLU A CA 1
ATOM 896 C C . GLU A 1 116 ? -18.266 -22.734 -9.789 1 98.88 116 GLU A C 1
ATOM 898 O O . GLU A 1 116 ? -19.297 -22.172 -9.422 1 98.88 116 GLU A O 1
ATOM 903 N N . SER A 1 117 ? -18.125 -24.031 -9.93 1 98.69 117 SER A N 1
ATOM 904 C CA . SER A 1 117 ? -19.266 -24.922 -9.719 1 98.69 117 SER A CA 1
ATOM 905 C C . SER A 1 117 ? -19.734 -24.891 -8.273 1 98.69 117 SER A C 1
ATOM 907 O O . SER A 1 117 ? -20.938 -24.766 -8.016 1 98.69 117 SER A O 1
ATOM 909 N N . ILE A 1 118 ? -18.906 -24.906 -7.297 1 98.06 118 ILE A N 1
ATOM 910 C CA . ILE A 1 118 ? -19.297 -25.062 -5.898 1 98.06 118 ILE A CA 1
ATOM 911 C C . ILE A 1 118 ? -19.734 -23.719 -5.332 1 98.06 118 ILE A C 1
ATOM 913 O O . ILE A 1 118 ? -20.516 -23.656 -4.387 1 98.06 118 ILE A O 1
ATOM 917 N N . THR A 1 119 ? -19.234 -22.609 -5.852 1 98.12 119 THR A N 1
ATOM 918 C CA . THR A 1 119 ? -19.562 -21.297 -5.316 1 98.12 119 THR A CA 1
ATOM 919 C C . THR A 1 119 ? -20.734 -20.672 -6.086 1 98.12 119 THR A C 1
ATOM 921 O O . THR A 1 119 ? -21.375 -19.75 -5.605 1 98.12 119 THR A O 1
ATOM 924 N N . GLY A 1 120 ? -20.891 -21.094 -7.328 1 98.56 120 GLY A N 1
ATOM 925 C CA . GLY A 1 120 ? -21.891 -20.484 -8.195 1 98.56 120 GLY A CA 1
ATOM 926 C C . GLY A 1 120 ? -21.469 -19.109 -8.711 1 98.56 120 GLY A C 1
ATOM 927 O O . GLY A 1 120 ? -22.297 -18.359 -9.211 1 98.56 120 GLY A O 1
ATOM 928 N N . GLN A 1 121 ? -20.234 -18.797 -8.484 1 98.19 121 GLN A N 1
ATOM 929 C CA . GLN A 1 121 ? -19.703 -17.5 -8.906 1 98.19 121 GLN A CA 1
ATOM 930 C C . GLN A 1 121 ? -18.859 -17.641 -10.172 1 98.19 121 GLN A C 1
ATOM 932 O O . GLN A 1 121 ? -18.469 -18.75 -10.539 1 98.19 121 GLN A O 1
ATOM 937 N N . SER A 1 122 ? -18.688 -16.547 -10.875 1 98.56 122 SER A N 1
ATOM 938 C CA . SER A 1 122 ? -17.781 -16.469 -12.016 1 98.56 122 SER A CA 1
ATOM 939 C C . SER A 1 122 ? -16.422 -15.945 -11.594 1 98.56 122 SER A C 1
ATOM 941 O O . SER A 1 122 ? -16.312 -15.094 -10.711 1 98.56 122 SER A O 1
ATOM 943 N N . LEU A 1 123 ? -15.43 -16.422 -12.273 1 98.88 123 LEU A N 1
ATOM 944 C CA . LEU A 1 123 ? -14.086 -15.922 -12.023 1 98.88 123 LEU A CA 1
ATOM 945 C C . LEU A 1 123 ? -13.906 -14.539 -12.648 1 98.88 123 LEU A C 1
ATOM 947 O O . LEU A 1 123 ? -12.93 -13.844 -12.344 1 98.88 123 LEU A O 1
ATOM 951 N N . ASN A 1 124 ? -14.82 -14.102 -13.5 1 98.75 124 ASN A N 1
ATOM 952 C CA . ASN A 1 124 ? -14.711 -12.781 -14.109 1 98.75 124 ASN A CA 1
ATOM 953 C C . ASN A 1 124 ? -14.695 -11.672 -13.062 1 98.75 124 ASN A C 1
ATOM 955 O O . ASN A 1 124 ? -15.531 -11.656 -12.156 1 98.75 124 ASN A O 1
ATOM 959 N N . GLY A 1 125 ? -13.68 -10.781 -13.188 1 98.38 125 GLY A N 1
ATOM 960 C CA . GLY A 1 125 ? -13.602 -9.617 -12.328 1 98.38 125 GLY A CA 1
ATOM 961 C C . GLY A 1 125 ? -13.039 -9.922 -10.953 1 98.38 125 GLY A C 1
ATOM 962 O O . GLY A 1 125 ? -13.219 -9.141 -10.016 1 98.38 125 GLY A O 1
ATOM 963 N N . THR A 1 126 ? -12.359 -11.102 -10.797 1 98.88 126 THR A N 1
ATOM 964 C CA . THR A 1 126 ? -11.828 -11.492 -9.492 1 98.88 126 THR A CA 1
ATOM 965 C C . THR A 1 126 ? -10.305 -11.43 -9.492 1 98.88 126 THR A C 1
ATOM 967 O O . THR A 1 126 ? -9.68 -11.258 -10.539 1 98.88 126 THR A O 1
ATOM 970 N N . ILE A 1 127 ? -9.789 -11.461 -8.367 1 98.94 127 ILE A N 1
ATOM 971 C CA . ILE A 1 127 ? -8.414 -11.891 -8.133 1 98.94 127 ILE A CA 1
ATOM 972 C C . ILE A 1 127 ? -8.398 -13.352 -7.699 1 98.94 127 ILE A C 1
ATOM 974 O O . ILE A 1 127 ? -8.922 -13.703 -6.637 1 98.94 127 ILE A O 1
ATOM 978 N N . VAL A 1 128 ? -7.836 -14.164 -8.516 1 98.94 128 VAL A N 1
ATOM 979 C CA . VAL A 1 128 ? -7.797 -15.594 -8.258 1 98.94 128 VAL A CA 1
ATOM 980 C C . VAL A 1 128 ? -6.605 -15.93 -7.359 1 98.94 128 VAL A C 1
ATOM 982 O O . VAL A 1 128 ? -5.457 -15.664 -7.723 1 98.94 128 VAL A O 1
ATOM 985 N N . LEU A 1 129 ? -6.887 -16.469 -6.211 1 98.94 129 LEU A N 1
ATOM 986 C CA . LEU A 1 129 ? -5.836 -16.859 -5.27 1 98.94 129 LEU A CA 1
ATOM 987 C C . LEU A 1 129 ? -5.652 -18.375 -5.238 1 98.94 129 LEU A C 1
ATOM 989 O O . LEU A 1 129 ? -6.629 -19.109 -5.113 1 98.94 129 LEU A O 1
ATOM 993 N N . LEU A 1 130 ? -4.457 -18.797 -5.402 1 98.94 130 LEU A N 1
ATOM 994 C CA . LEU A 1 130 ? -4.145 -20.203 -5.199 1 98.94 130 LEU A CA 1
ATOM 995 C C . LEU A 1 130 ? -3.758 -20.484 -3.746 1 98.94 130 LEU A C 1
ATOM 997 O O . LEU A 1 130 ? -2.723 -20 -3.277 1 98.94 130 LEU A O 1
ATOM 1001 N N . LYS A 1 131 ? -4.609 -21.188 -3.115 1 98.88 131 LYS A N 1
ATOM 1002 C CA . LYS A 1 131 ? -4.32 -21.641 -1.759 1 98.88 131 LYS A CA 1
ATOM 1003 C C . LYS A 1 131 ? -3.664 -23.016 -1.769 1 98.88 131 LYS A C 1
ATOM 1005 O O . LYS A 1 131 ? -4.34 -24.031 -1.948 1 98.88 131 LYS A O 1
ATOM 1010 N N . SER A 1 132 ? -2.404 -23.031 -1.536 1 98.75 132 SER A N 1
ATOM 1011 C CA . SER A 1 132 ? -1.651 -24.281 -1.601 1 98.75 132 SER A CA 1
ATOM 1012 C C . SER A 1 132 ? -1.259 -24.766 -0.208 1 98.75 132 SER A C 1
ATOM 1014 O O . SER A 1 132 ? -0.819 -25.891 -0.04 1 98.75 132 SER A O 1
ATOM 1016 N N . GLY A 1 133 ? -1.41 -23.906 0.805 1 98.5 133 GLY A N 1
ATOM 1017 C CA . GLY A 1 133 ? -0.918 -24.219 2.141 1 98.5 133 GLY A CA 1
ATOM 1018 C C . GLY A 1 133 ? 0.558 -23.906 2.314 1 98.5 133 GLY A C 1
ATOM 1019 O O . GLY A 1 133 ? 1.113 -24.109 3.398 1 98.5 133 GLY A O 1
ATOM 1020 N N . TRP A 1 134 ? 1.164 -23.406 1.332 1 98.62 134 TRP A N 1
ATOM 1021 C CA . TRP A 1 134 ? 2.609 -23.203 1.327 1 98.62 134 TRP A CA 1
ATOM 1022 C C . TRP A 1 134 ? 3.01 -22.094 2.283 1 98.62 134 TRP A C 1
ATOM 1024 O O . TRP A 1 134 ? 4.16 -22.016 2.721 1 98.62 134 TRP A O 1
ATOM 1034 N N . GLY A 1 135 ? 2.055 -21.141 2.582 1 98.06 135 GLY A N 1
ATOM 1035 C CA . GLY A 1 135 ? 2.32 -20.047 3.508 1 98.06 135 GLY A CA 1
ATOM 1036 C C . GLY A 1 135 ? 2.859 -20.531 4.844 1 98.06 135 GLY A C 1
ATOM 1037 O O . GLY A 1 135 ? 3.617 -19.812 5.504 1 98.06 135 GLY A O 1
ATOM 1038 N N . ARG A 1 136 ? 2.521 -21.734 5.242 1 97.62 136 ARG A N 1
ATOM 1039 C CA . ARG A 1 136 ? 2.959 -22.297 6.516 1 97.62 136 ARG A CA 1
ATOM 1040 C C . ARG A 1 136 ? 4.473 -22.469 6.547 1 97.62 136 ARG A C 1
ATOM 1042 O O . ARG A 1 136 ? 5.066 -22.625 7.617 1 97.62 136 ARG A O 1
ATOM 1049 N N . LYS A 1 137 ? 5.055 -22.484 5.414 1 98.06 137 LYS A N 1
ATOM 1050 C CA . LYS A 1 137 ? 6.484 -22.766 5.297 1 98.06 137 LYS A CA 1
ATOM 1051 C C . LYS A 1 137 ? 7.293 -21.469 5.285 1 98.06 137 LYS A C 1
ATOM 1053 O O . LYS A 1 137 ? 8.523 -21.5 5.199 1 98.06 137 LYS A O 1
ATOM 1058 N N . TRP A 1 138 ? 6.723 -20.297 5.402 1 97.69 138 TRP A N 1
ATOM 1059 C CA . TRP A 1 138 ? 7.344 -19 5.215 1 97.69 138 TRP A CA 1
ATOM 1060 C C . TRP A 1 138 ? 8.57 -18.844 6.109 1 97.69 138 TRP A C 1
ATOM 1062 O O . TRP A 1 138 ? 9.578 -18.266 5.699 1 97.69 138 TRP A O 1
ATOM 1072 N N . ASN A 1 139 ? 8.57 -19.375 7.305 1 96.56 139 ASN A N 1
ATOM 1073 C CA . ASN A 1 139 ? 9.648 -19.156 8.266 1 96.56 139 ASN A CA 1
ATOM 1074 C C . ASN A 1 139 ? 10.742 -20.219 8.117 1 96.56 139 ASN A C 1
ATOM 1076 O O . ASN A 1 139 ? 11.617 -20.328 8.984 1 96.56 139 ASN A O 1
ATOM 1080 N N . ASN A 1 140 ? 10.672 -21.016 7.094 1 97.25 140 ASN A N 1
ATOM 1081 C CA . ASN A 1 140 ? 11.672 -22 6.734 1 97.25 140 ASN A CA 1
ATOM 1082 C C . ASN A 1 140 ? 12.008 -21.953 5.246 1 97.25 140 ASN A C 1
ATOM 1084 O O . ASN A 1 140 ? 11.328 -22.562 4.426 1 97.25 140 ASN A O 1
ATOM 1088 N N . ARG A 1 141 ? 13.086 -21.328 4.949 1 96.06 141 ARG A N 1
ATOM 1089 C CA . ARG A 1 141 ? 13.477 -21.047 3.572 1 96.06 141 ARG A CA 1
ATOM 1090 C C . ARG A 1 141 ? 13.57 -22.328 2.754 1 96.06 141 ARG A C 1
ATOM 1092 O O . ARG A 1 141 ? 13.062 -22.391 1.634 1 96.06 141 ARG A O 1
ATOM 1099 N N . ALA A 1 142 ? 14.281 -23.312 3.287 1 97 142 ALA A N 1
ATOM 1100 C CA . ALA A 1 142 ? 14.484 -24.562 2.559 1 97 142 ALA A CA 1
ATOM 1101 C C . ALA A 1 142 ? 13.148 -25.219 2.205 1 97 142 ALA A C 1
ATOM 1103 O O . ALA A 1 142 ? 12.945 -25.656 1.072 1 97 142 ALA A O 1
ATOM 1104 N N . ASP A 1 143 ? 12.258 -25.266 3.15 1 97.88 143 ASP A N 1
ATOM 1105 C CA . ASP A 1 143 ? 10.93 -25.812 2.904 1 97.88 143 ASP A CA 1
ATOM 1106 C C . ASP A 1 143 ? 10.148 -24.953 1.919 1 97.88 143 ASP A C 1
ATOM 1108 O O . ASP A 1 143 ? 9.453 -25.469 1.044 1 97.88 143 ASP A O 1
ATOM 1112 N N . PHE A 1 144 ? 10.289 -23.703 2.064 1 98.12 144 PHE A N 1
ATOM 1113 C CA . PHE A 1 144 ? 9.531 -22.766 1.237 1 98.12 144 PHE A CA 1
ATOM 1114 C C . PHE A 1 144 ? 10.008 -22.828 -0.209 1 98.12 144 PHE A C 1
ATOM 1116 O O . PHE A 1 144 ? 9.203 -22.781 -1.137 1 98.12 144 PHE A O 1
ATOM 1123 N N . PHE A 1 145 ? 11.281 -22.969 -0.395 1 97.5 145 PHE A N 1
ATOM 1124 C CA . PHE A 1 145 ? 11.859 -22.984 -1.732 1 97.5 145 PHE A CA 1
ATOM 1125 C C . PHE A 1 145 ? 11.852 -24.391 -2.318 1 97.5 145 PHE A C 1
ATOM 1127 O O . PHE A 1 145 ? 12.016 -24.562 -3.525 1 97.5 145 PHE A O 1
ATOM 1134 N N . GLY A 1 146 ? 11.695 -25.422 -1.463 1 97.31 146 GLY A N 1
ATOM 1135 C CA . GLY A 1 146 ? 11.711 -26.812 -1.879 1 97.31 146 GLY A CA 1
ATOM 1136 C C . GLY A 1 146 ? 13.117 -27.375 -2.008 1 97.31 146 GLY A C 1
ATOM 1137 O O . GLY A 1 146 ? 13.305 -28.438 -2.6 1 97.31 146 GLY A O 1
ATOM 1138 N N . THR A 1 147 ? 14.133 -26.609 -1.545 1 96.75 147 THR A N 1
ATOM 1139 C CA . THR A 1 147 ? 15.531 -27.031 -1.585 1 96.75 147 THR A CA 1
ATOM 1140 C C . THR A 1 147 ? 16.375 -26.203 -0.609 1 96.75 147 THR A C 1
ATOM 1142 O O . THR A 1 147 ? 16.109 -25.016 -0.413 1 96.75 147 THR A O 1
ATOM 1145 N N . PRO A 1 148 ? 17.328 -26.766 0.019 1 95.19 148 PRO A N 1
ATOM 1146 C CA . PRO A 1 148 ? 18.234 -25.984 0.85 1 95.19 148 PRO A CA 1
ATOM 1147 C C . PRO A 1 148 ? 19.281 -25.234 0.03 1 95.19 148 PRO A C 1
ATOM 1149 O O . PRO A 1 148 ? 20 -24.391 0.565 1 95.19 148 PRO A O 1
ATOM 1152 N N . GLU A 1 149 ? 19.375 -25.578 -1.211 1 94.06 149 GLU A N 1
ATOM 1153 C CA . GLU A 1 149 ? 20.422 -25 -2.064 1 94.06 149 GLU A CA 1
ATOM 1154 C C . GLU A 1 149 ? 20.031 -23.594 -2.531 1 94.06 149 GLU A C 1
ATOM 1156 O O . GLU A 1 149 ? 18.859 -23.312 -2.777 1 94.06 149 GLU A O 1
ATOM 1161 N N . ASN A 1 150 ? 20.969 -22.781 -2.676 1 91.06 150 ASN A N 1
ATOM 1162 C CA . ASN A 1 150 ? 20.766 -21.453 -3.258 1 91.06 150 ASN A CA 1
ATOM 1163 C C . ASN A 1 150 ? 20.859 -21.484 -4.781 1 91.06 150 ASN A C 1
ATOM 1165 O O . ASN A 1 150 ? 21.719 -20.844 -5.371 1 91.06 150 ASN A O 1
ATOM 1169 N N . ASP A 1 151 ? 20 -22.266 -5.332 1 93.81 151 ASP A N 1
ATOM 1170 C CA . ASP A 1 151 ? 19.938 -22.547 -6.762 1 93.81 151 ASP A CA 1
ATOM 1171 C C . ASP A 1 151 ? 18.5 -22.625 -7.25 1 93.81 151 ASP A C 1
ATOM 1173 O O . ASP A 1 151 ? 17.797 -23.594 -6.98 1 93.81 151 ASP A O 1
ATOM 1177 N N . ALA A 1 152 ? 18.094 -21.672 -7.961 1 92.12 152 ALA A N 1
ATOM 1178 C CA . ALA A 1 152 ? 16.703 -21.531 -8.406 1 92.12 152 ALA A CA 1
ATOM 1179 C C . ALA A 1 152 ? 16.281 -22.719 -9.273 1 92.12 152 ALA A C 1
ATOM 1181 O O . ALA A 1 152 ? 15.102 -23.016 -9.406 1 92.12 152 ALA A O 1
ATOM 1182 N N . SER A 1 153 ? 17.266 -23.344 -9.891 1 93 153 SER A N 1
ATOM 1183 C CA . SER A 1 153 ? 16.953 -24.469 -10.758 1 93 153 SER A CA 1
ATOM 1184 C C . SER A 1 153 ? 16.5 -25.688 -9.953 1 93 153 SER A C 1
ATOM 1186 O O . SER A 1 153 ? 16 -26.656 -10.508 1 93 153 SER A O 1
ATOM 1188 N N . LYS A 1 154 ? 16.562 -25.594 -8.633 1 96.25 154 LYS A N 1
ATOM 1189 C CA . LYS A 1 154 ? 16.266 -26.734 -7.773 1 96.25 154 LYS A CA 1
ATOM 1190 C C . LYS A 1 154 ? 15 -26.484 -6.961 1 96.25 154 LYS A C 1
ATOM 1192 O O . LYS A 1 154 ? 14.656 -27.281 -6.074 1 96.25 154 LYS A O 1
ATOM 1197 N N . PHE A 1 155 ? 14.328 -25.453 -7.262 1 97.56 155 PHE A N 1
ATOM 1198 C CA . PHE A 1 155 ? 13.133 -25.078 -6.512 1 97.56 155 PHE A CA 1
ATOM 1199 C C . PHE A 1 155 ? 12.008 -26.078 -6.766 1 97.56 155 PHE A C 1
ATOM 1201 O O . PHE A 1 155 ? 11.898 -26.625 -7.867 1 97.56 155 PHE A O 1
ATOM 1208 N N . HIS A 1 156 ? 11.25 -26.312 -5.719 1 98.44 156 HIS A N 1
ATOM 1209 C CA . HIS A 1 156 ? 10.016 -27.094 -5.797 1 98.44 156 HIS A CA 1
ATOM 1210 C C . HIS A 1 156 ? 8.914 -26.469 -4.961 1 98.44 156 HIS A C 1
ATOM 1212 O O . HIS A 1 156 ? 8.984 -26.469 -3.729 1 98.44 156 HIS A O 1
ATOM 1218 N N . PHE A 1 157 ? 7.926 -25.969 -5.527 1 98.62 157 PHE A N 1
ATOM 1219 C CA . PHE A 1 157 ? 6.711 -25.453 -4.91 1 98.62 157 PHE A CA 1
ATOM 1220 C C . PHE A 1 157 ? 5.566 -25.422 -5.918 1 98.62 157 PHE A C 1
ATOM 1222 O O . PHE A 1 157 ? 5.797 -25.453 -7.129 1 98.62 157 PHE A O 1
ATOM 1229 N N . PRO A 1 158 ? 4.309 -25.422 -5.457 1 98.81 158 PRO A N 1
ATOM 1230 C CA . PRO A 1 158 ? 3.15 -25.453 -6.352 1 98.81 158 PRO A CA 1
ATOM 1231 C C . PRO A 1 158 ? 2.947 -24.156 -7.109 1 98.81 158 PRO A C 1
ATOM 1233 O O . PRO A 1 158 ? 3.566 -23.141 -6.777 1 98.81 158 PRO A O 1
ATOM 1236 N N . GLY A 1 159 ? 2.174 -24.203 -8.156 1 98.81 159 GLY A N 1
ATOM 1237 C CA . GLY A 1 159 ? 1.854 -23.031 -8.969 1 98.81 159 GLY A CA 1
ATOM 1238 C C . GLY A 1 159 ? 0.623 -23.219 -9.828 1 98.81 159 GLY A C 1
ATOM 1239 O O . GLY A 1 159 ? -0.25 -24.031 -9.508 1 98.81 159 GLY A O 1
ATOM 1240 N N . LEU A 1 160 ? 0.486 -22.406 -10.766 1 98.94 160 LEU A N 1
ATOM 1241 C CA . LEU A 1 160 ? -0.591 -22.453 -11.75 1 98.94 160 LEU A CA 1
ATOM 1242 C C . LEU A 1 160 ? -0.145 -23.188 -13.008 1 98.94 160 LEU A C 1
ATOM 1244 O O . LEU A 1 160 ? 0.907 -22.875 -13.57 1 98.94 160 LEU A O 1
ATOM 1248 N N . ALA A 1 161 ? -0.958 -24.109 -13.445 1 98.88 161 ALA A N 1
ATOM 1249 C CA . ALA A 1 161 ? -0.626 -24.844 -14.672 1 98.88 161 ALA A CA 1
ATOM 1250 C C . ALA A 1 161 ? -0.65 -23.922 -15.883 1 98.88 161 ALA A C 1
ATOM 1252 O O . ALA A 1 161 ? -1.53 -23.062 -16 1 98.88 161 ALA A O 1
ATOM 1253 N N . PRO A 1 162 ? 0.335 -24.141 -16.797 1 98.75 162 PRO A N 1
ATOM 1254 C CA . PRO A 1 162 ? 0.319 -23.344 -18.016 1 98.75 162 PRO A CA 1
ATOM 1255 C C . PRO A 1 162 ? -1.009 -23.422 -18.766 1 98.75 162 PRO A C 1
ATOM 1257 O O . PRO A 1 162 ? -1.508 -22.422 -19.266 1 98.75 162 PRO A O 1
ATOM 1260 N N . GLU A 1 163 ? -1.588 -24.609 -18.859 1 98.75 163 GLU A N 1
ATOM 1261 C CA . GLU A 1 163 ? -2.867 -24.766 -19.547 1 98.75 163 GLU A CA 1
ATOM 1262 C C . GLU A 1 163 ? -3.973 -23.984 -18.844 1 98.75 163 GLU A C 1
ATOM 1264 O O . GLU A 1 163 ? -4.895 -23.5 -19.5 1 98.75 163 GLU A O 1
ATOM 1269 N N . SER A 1 164 ? -3.906 -23.906 -17.531 1 98.94 164 SER A N 1
ATOM 1270 C CA . SER A 1 164 ? -4.875 -23.109 -16.781 1 98.94 164 SER A CA 1
ATOM 1271 C C . SER A 1 164 ? -4.727 -21.625 -17.078 1 98.94 164 SER A C 1
ATOM 1273 O O . SER A 1 164 ? -5.723 -20.906 -17.172 1 98.94 164 SER A O 1
ATOM 1275 N N . ALA A 1 165 ? -3.48 -21.109 -17.172 1 98.94 165 ALA A N 1
ATOM 1276 C CA . ALA A 1 165 ? -3.244 -19.719 -17.547 1 98.94 165 ALA A CA 1
ATOM 1277 C C . ALA A 1 165 ? -3.873 -19.406 -18.906 1 98.94 165 ALA A C 1
ATOM 1279 O O . ALA A 1 165 ? -4.574 -18.406 -19.047 1 98.94 165 ALA A O 1
ATOM 1280 N N . VAL A 1 166 ? -3.625 -20.297 -19.859 1 98.88 166 VAL A N 1
ATOM 1281 C CA . VAL A 1 166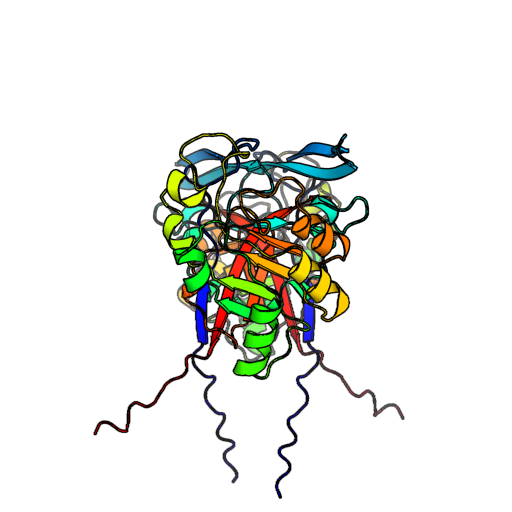 ? -4.18 -20.125 -21.188 1 98.88 166 VAL A CA 1
ATOM 1282 C C . VAL A 1 166 ? -5.707 -20.125 -21.125 1 98.88 166 VAL A C 1
ATOM 1284 O O . VAL A 1 166 ? -6.363 -19.266 -21.719 1 98.88 166 VAL A O 1
ATOM 1287 N N . TRP A 1 167 ? -6.223 -21.078 -20.391 1 98.94 167 TRP A N 1
ATOM 1288 C CA . TRP A 1 167 ? -7.672 -21.188 -20.266 1 98.94 167 TRP A CA 1
ATOM 1289 C C . TRP A 1 167 ? -8.266 -19.922 -19.672 1 98.94 167 TRP A C 1
ATOM 1291 O O . TRP A 1 167 ? -9.305 -19.438 -20.125 1 98.94 167 TRP A O 1
ATOM 1301 N N . LEU A 1 168 ? -7.668 -19.391 -18.625 1 98.94 168 LEU A N 1
ATOM 1302 C CA . LEU A 1 168 ? -8.156 -18.188 -17.984 1 98.94 168 LEU A CA 1
ATOM 1303 C C . LEU A 1 168 ? -8.227 -17.031 -18.969 1 98.94 168 LEU A C 1
ATOM 1305 O O . LEU A 1 168 ? -9.242 -16.328 -19.031 1 98.94 168 LEU A O 1
ATOM 1309 N N . VAL A 1 169 ? -7.148 -16.812 -19.766 1 98.75 169 VAL A N 1
ATOM 1310 C CA . VAL A 1 169 ? -7.098 -15.648 -20.656 1 98.75 169 VAL A CA 1
ATOM 1311 C C . VAL A 1 169 ? -8.102 -15.82 -21.797 1 98.75 169 VAL A C 1
ATOM 1313 O O . VAL A 1 169 ? -8.609 -14.844 -22.328 1 98.75 169 VAL A O 1
ATOM 1316 N N . GLN A 1 170 ? -8.422 -17.062 -22.094 1 98.75 170 GLN A N 1
ATOM 1317 C CA . GLN A 1 170 ? -9.328 -17.344 -23.219 1 98.75 170 GLN A CA 1
ATOM 1318 C C . GLN A 1 170 ? -10.781 -17.312 -22.766 1 98.75 170 GLN A C 1
ATOM 1320 O O . GLN A 1 170 ? -11.68 -17.031 -23.562 1 98.75 170 GLN A O 1
ATOM 1325 N N . ASN A 1 171 ? -11.023 -17.641 -21.5 1 98.81 171 ASN A N 1
ATOM 1326 C CA . ASN A 1 171 ? -12.398 -17.922 -21.109 1 98.81 171 ASN A CA 1
ATOM 1327 C C . ASN A 1 171 ? -12.883 -17 -20 1 98.81 171 ASN A C 1
ATOM 1329 O O . ASN A 1 171 ? -14.078 -16.922 -19.719 1 98.81 171 ASN A O 1
ATOM 1333 N N . ARG A 1 172 ? -12 -16.297 -19.359 1 98.81 172 ARG A N 1
ATOM 1334 C CA . ARG A 1 172 ? -12.359 -15.438 -18.234 1 98.81 172 ARG A CA 1
ATOM 1335 C C . ARG A 1 172 ? -11.641 -14.094 -18.328 1 98.81 172 ARG A C 1
ATOM 1337 O O . ARG A 1 172 ? -10.742 -13.922 -19.156 1 98.81 172 ARG A O 1
ATOM 1344 N N . ASN A 1 173 ? -12.078 -13.109 -17.562 1 98.56 173 ASN A N 1
ATOM 1345 C CA . ASN A 1 173 ? -11.477 -11.789 -17.438 1 98.56 173 ASN A CA 1
ATOM 1346 C C . ASN A 1 173 ? -11.102 -11.492 -15.984 1 98.56 173 ASN A C 1
ATOM 1348 O O . ASN A 1 173 ? -11.703 -10.633 -15.344 1 98.56 173 ASN A O 1
ATOM 1352 N N . ILE A 1 174 ? -10.07 -12.117 -15.5 1 98.88 174 ILE A N 1
ATOM 1353 C CA . ILE A 1 174 ? -9.641 -11.922 -14.125 1 98.88 174 ILE A CA 1
ATOM 1354 C C . ILE A 1 174 ? -8.695 -10.719 -14.047 1 98.88 174 ILE A C 1
ATOM 1356 O O . ILE A 1 174 ? -8.117 -10.312 -15.055 1 98.88 174 ILE A O 1
ATOM 1360 N N . TYR A 1 175 ? -8.547 -10.148 -12.891 1 98.81 175 TYR A N 1
ATOM 1361 C CA . TYR A 1 175 ? -7.672 -9 -12.719 1 98.81 175 TYR A CA 1
ATOM 1362 C C . TYR A 1 175 ? -6.254 -9.438 -12.375 1 98.81 175 TYR A C 1
ATOM 1364 O O . TYR A 1 175 ? -5.281 -8.805 -12.789 1 98.81 175 TYR A O 1
ATOM 1372 N N . ALA A 1 176 ? -6.156 -10.531 -11.594 1 98.94 176 ALA A N 1
ATOM 1373 C CA . ALA A 1 176 ? -4.84 -10.961 -11.117 1 98.94 176 ALA A CA 1
ATOM 1374 C C . ALA A 1 176 ? -4.871 -12.406 -10.641 1 98.94 176 ALA A C 1
ATOM 1376 O O . ALA A 1 176 ? -5.945 -12.961 -10.383 1 98.94 176 ALA A O 1
ATOM 1377 N N . ILE A 1 177 ? -3.674 -12.953 -10.539 1 98.94 177 ILE A N 1
ATOM 1378 C CA . ILE A 1 177 ? -3.439 -14.203 -9.82 1 98.94 177 ILE A CA 1
ATOM 1379 C C . ILE A 1 177 ? -2.582 -13.93 -8.586 1 98.94 177 ILE A C 1
ATOM 1381 O O . ILE A 1 177 ? -1.667 -13.109 -8.625 1 98.94 177 ILE A O 1
ATOM 1385 N N . GLY A 1 178 ? -2.936 -14.516 -7.48 1 98.94 178 GLY A N 1
ATOM 1386 C CA . GLY A 1 178 ? -2.154 -14.453 -6.254 1 98.94 178 GLY A CA 1
ATOM 1387 C C . GLY A 1 178 ? -1.75 -15.812 -5.734 1 98.94 178 GLY A C 1
ATOM 1388 O O . GLY A 1 178 ? -2.531 -16.766 -5.801 1 98.94 178 GLY A O 1
ATOM 1389 N N . VAL A 1 179 ? -0.539 -15.922 -5.207 1 98.94 179 VAL A N 1
ATOM 1390 C CA . VAL A 1 179 ? -0.045 -17.203 -4.703 1 98.94 179 VAL A CA 1
ATOM 1391 C C . VAL A 1 179 ? 0.697 -16.984 -3.387 1 98.94 179 VAL A C 1
ATOM 1393 O O . VAL A 1 179 ? 1.155 -15.875 -3.098 1 98.94 179 VAL A O 1
ATOM 1396 N N . GLU A 1 180 ? 0.819 -18.031 -2.641 1 98.75 180 GLU A N 1
ATOM 1397 C CA . GLU A 1 180 ? 1.594 -18.031 -1.402 1 98.75 180 GLU A CA 1
ATOM 1398 C C . GLU A 1 180 ? 3.082 -18.219 -1.684 1 98.75 180 GLU A C 1
ATOM 1400 O O . GLU A 1 180 ? 3.92 -17.953 -0.82 1 98.75 180 GLU A O 1
ATOM 1405 N N . THR A 1 181 ? 3.441 -18.641 -2.848 1 98.5 181 THR A N 1
ATOM 1406 C CA . THR A 1 181 ? 4.773 -19.125 -3.182 1 98.5 181 THR A CA 1
ATOM 1407 C C . THR A 1 181 ? 5.598 -18.031 -3.854 1 98.5 181 THR A C 1
ATOM 1409 O O . THR A 1 181 ? 5.094 -16.938 -4.109 1 98.5 181 THR A O 1
ATOM 1412 N N . LEU A 1 182 ? 6.863 -18.344 -4.195 1 96.88 182 LEU A N 1
ATOM 1413 C CA . LEU A 1 182 ? 7.84 -17.422 -4.75 1 96.88 182 LEU A CA 1
ATOM 1414 C C . LEU A 1 182 ? 7.453 -17 -6.164 1 96.88 182 LEU A C 1
ATOM 1416 O O . LEU A 1 182 ? 7.887 -15.953 -6.648 1 96.88 182 LEU A O 1
ATOM 1420 N N . SER A 1 183 ? 6.707 -17.797 -6.801 1 97.31 183 SER A N 1
ATOM 1421 C CA . SER A 1 183 ? 6.312 -17.641 -8.195 1 97.31 183 SER A CA 1
ATOM 1422 C C . SER A 1 183 ? 4.996 -18.359 -8.484 1 97.31 183 SER A C 1
ATOM 1424 O O . SER A 1 183 ? 4.695 -19.375 -7.867 1 97.31 183 SER A O 1
ATOM 1426 N N . PHE A 1 184 ? 4.234 -17.766 -9.406 1 98 184 PHE A N 1
ATOM 1427 C CA . PHE A 1 184 ? 2.992 -18.469 -9.711 1 98 184 PHE A CA 1
ATOM 1428 C C . PHE A 1 184 ? 3.217 -19.516 -10.789 1 98 184 PHE A C 1
ATOM 1430 O O . PHE A 1 184 ? 2.316 -20.297 -11.094 1 98 184 PHE A O 1
ATOM 1437 N N . ASP A 1 185 ? 4.395 -19.609 -11.461 1 98.56 185 ASP A N 1
ATOM 1438 C CA . ASP A 1 185 ? 4.855 -20.859 -12.039 1 98.56 185 ASP A CA 1
ATOM 1439 C C . ASP A 1 185 ? 5.336 -21.828 -10.953 1 98.56 185 ASP A C 1
ATOM 1441 O O . ASP A 1 185 ? 5.836 -21.391 -9.914 1 98.56 185 ASP A O 1
ATOM 1445 N N . LYS A 1 186 ? 5.195 -23.125 -11.234 1 98.56 186 LYS A N 1
ATOM 1446 C CA . LYS A 1 186 ? 5.746 -24.047 -10.258 1 98.56 186 LYS A CA 1
ATOM 1447 C C . LYS A 1 186 ? 7.258 -23.906 -10.141 1 98.56 186 LYS A C 1
ATOM 1449 O O . LYS A 1 186 ? 7.91 -23.406 -11.07 1 98.56 186 LYS A O 1
ATOM 1454 N N . GLY A 1 187 ? 7.805 -24.344 -8.992 1 97.62 187 GLY A N 1
ATOM 1455 C CA . GLY A 1 187 ? 9.211 -24.156 -8.695 1 97.62 187 GLY A CA 1
ATOM 1456 C C . GLY A 1 187 ? 10.133 -24.75 -9.75 1 97.62 187 GLY A C 1
ATOM 1457 O O . GLY A 1 187 ? 11.195 -24.188 -10.039 1 97.62 187 GLY A O 1
ATOM 1458 N N . SER A 1 188 ? 9.734 -25.828 -10.383 1 96.81 188 SER A N 1
ATOM 1459 C CA . SER A 1 188 ? 10.594 -26.547 -11.328 1 96.81 188 SER A CA 1
ATOM 1460 C C . SER A 1 188 ? 10.461 -25.969 -12.734 1 96.81 188 SER A C 1
ATOM 1462 O O . SER A 1 188 ? 11.117 -26.438 -13.664 1 96.81 188 SER A O 1
ATOM 1464 N N . SER A 1 189 ? 9.617 -24.938 -12.867 1 95.62 189 SER A N 1
ATOM 1465 C CA . SER A 1 189 ? 9.422 -24.344 -14.188 1 95.62 189 SER A CA 1
ATOM 1466 C C . SER A 1 189 ? 10.719 -23.734 -14.711 1 95.62 189 SER A C 1
ATOM 1468 O O . SER A 1 189 ? 11.461 -23.094 -13.961 1 95.62 189 SER A O 1
ATOM 1470 N N . LYS A 1 190 ? 10.914 -23.844 -16.016 1 91.81 190 LYS A N 1
ATOM 1471 C CA . LYS A 1 190 ? 12.109 -23.297 -16.641 1 91.81 190 LYS A CA 1
ATOM 1472 C C . LYS A 1 190 ? 11.75 -22.25 -17.688 1 91.81 190 LYS A C 1
ATOM 1474 O O . LYS A 1 190 ? 12.602 -21.469 -18.109 1 91.81 190 LYS A O 1
ATOM 1479 N N . ASN A 1 191 ? 10.539 -22.203 -18.062 1 94.56 191 ASN A N 1
ATOM 1480 C CA . ASN A 1 191 ? 10.172 -21.312 -19.172 1 94.56 191 ASN A CA 1
ATOM 1481 C C . ASN A 1 191 ? 9.156 -20.266 -18.734 1 94.56 191 ASN A C 1
ATOM 1483 O O . ASN A 1 191 ? 8.781 -19.391 -19.516 1 94.56 191 ASN A O 1
ATOM 1487 N N . PHE A 1 192 ? 8.586 -20.359 -17.516 1 97.19 192 PHE A N 1
ATOM 1488 C CA . PHE A 1 192 ? 7.707 -19.359 -16.922 1 97.19 192 PHE A CA 1
ATOM 1489 C C . PHE A 1 192 ? 6.516 -19.078 -17.844 1 97.19 192 PHE A C 1
ATOM 1491 O O . PHE A 1 192 ? 6.172 -17.922 -18.094 1 97.19 192 PHE A O 1
ATOM 1498 N N . MET A 1 193 ? 5.91 -20.172 -18.328 1 98.06 193 MET A N 1
ATOM 1499 C CA . MET A 1 193 ? 4.84 -20.031 -19.312 1 98.06 193 MET A CA 1
ATOM 1500 C C . MET A 1 193 ? 3.615 -19.359 -18.703 1 98.06 193 MET A C 1
ATOM 1502 O O . MET A 1 193 ? 2.924 -18.594 -19.375 1 98.06 193 MET A O 1
ATOM 1506 N N . SER A 1 194 ? 3.32 -19.672 -17.438 1 98.75 194 SER A N 1
ATOM 1507 C CA . SER A 1 194 ? 2.193 -19 -16.797 1 98.75 194 SER A CA 1
ATOM 1508 C C . SER A 1 194 ? 2.436 -17.5 -16.656 1 98.75 194 SER A C 1
ATOM 1510 O O . SER A 1 194 ? 1.537 -16.703 -16.922 1 98.75 194 SER A O 1
ATOM 1512 N N . HIS A 1 195 ? 3.656 -17.094 -16.281 1 98.69 195 HIS A N 1
ATOM 1513 C CA . HIS A 1 195 ? 4.031 -15.688 -16.25 1 98.69 195 HIS A CA 1
ATOM 1514 C C . HIS A 1 195 ? 3.83 -15.031 -17.609 1 98.69 195 HIS A C 1
ATOM 1516 O O . HIS A 1 195 ? 3.174 -13.992 -17.703 1 98.69 195 HIS A O 1
ATOM 1522 N N . GLN A 1 196 ? 4.395 -15.695 -18.578 1 98.44 196 GLN A N 1
ATOM 1523 C CA . GLN A 1 196 ? 4.34 -15.125 -19.922 1 98.44 196 GLN A CA 1
ATOM 1524 C C . GLN A 1 196 ? 2.895 -14.961 -20.375 1 98.44 196 GLN A C 1
ATOM 1526 O O . GLN A 1 196 ? 2.533 -13.922 -20.938 1 98.44 196 GLN A O 1
ATOM 1531 N N . THR A 1 197 ? 2.1 -15.93 -20.156 1 98.75 197 THR A N 1
ATOM 1532 C CA . THR A 1 197 ? 0.723 -15.93 -20.641 1 98.75 197 THR A CA 1
ATOM 1533 C C . THR A 1 197 ? -0.103 -14.867 -19.922 1 98.75 197 THR A C 1
ATOM 1535 O O . THR A 1 197 ? -0.699 -14 -20.562 1 98.75 197 THR A O 1
ATOM 1538 N N . LEU A 1 198 ? -0.145 -14.898 -18.625 1 98.88 198 LEU A N 1
ATOM 1539 C CA . LEU A 1 198 ? -1.032 -14.008 -17.875 1 98.88 198 LEU A CA 1
ATOM 1540 C C . LEU A 1 198 ? -0.566 -12.562 -17.969 1 98.88 198 LEU A C 1
ATOM 1542 O O . LEU A 1 198 ? -1.355 -11.672 -18.297 1 98.88 198 LEU A O 1
ATOM 1546 N N . LEU A 1 199 ? 0.704 -12.32 -17.672 1 98.81 199 LEU A N 1
ATOM 1547 C CA . LEU A 1 199 ? 1.209 -10.953 -17.75 1 98.81 199 LEU A CA 1
ATOM 1548 C C . LEU A 1 199 ? 1.146 -10.43 -19.172 1 98.81 199 LEU A C 1
ATOM 1550 O O . LEU A 1 199 ? 0.883 -9.242 -19.391 1 98.81 199 LEU A O 1
ATOM 1554 N N . GLY A 1 200 ? 1.397 -11.297 -20.141 1 98.56 200 GLY A N 1
ATOM 1555 C CA . GLY A 1 200 ? 1.296 -10.93 -21.547 1 98.56 200 GLY A CA 1
ATOM 1556 C C . GLY A 1 200 ? -0.1 -10.492 -21.953 1 98.56 200 GLY A C 1
ATOM 1557 O O . GLY A 1 200 ? -0.279 -9.828 -22.969 1 98.56 200 GLY A O 1
ATOM 1558 N N . HIS A 1 201 ? -1.071 -10.883 -21.188 1 98.62 201 HIS A N 1
ATOM 1559 C CA . HIS A 1 201 ? -2.453 -10.508 -21.469 1 98.62 201 HIS A CA 1
ATOM 1560 C C . H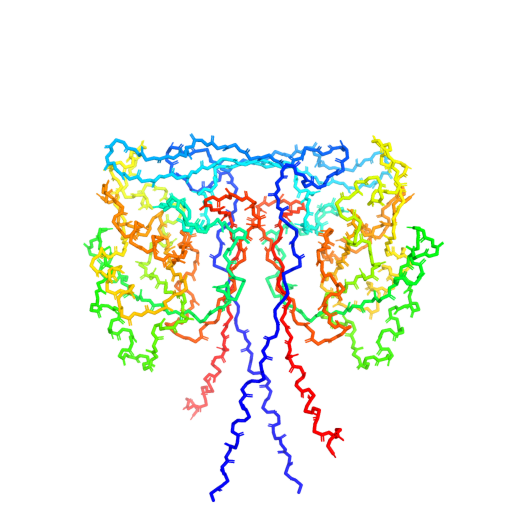IS A 1 201 ? -2.953 -9.453 -20.5 1 98.62 201 HIS A C 1
ATOM 1562 O O . HIS A 1 201 ? -4.16 -9.266 -20.344 1 98.62 201 HIS A O 1
ATOM 1568 N N . GLY A 1 202 ? -2.051 -8.797 -19.75 1 98.56 202 GLY A N 1
ATOM 1569 C CA . GLY A 1 202 ? -2.365 -7.637 -18.938 1 98.56 202 GLY A CA 1
ATOM 1570 C C . GLY A 1 202 ? -2.846 -7.996 -17.547 1 98.56 202 GLY A C 1
ATOM 1571 O O . GLY A 1 202 ? -3.328 -7.137 -16.797 1 98.56 202 GLY A O 1
ATOM 1572 N N . ILE A 1 203 ? -2.758 -9.281 -17.188 1 98.88 203 ILE A N 1
ATOM 1573 C CA . ILE A 1 203 ? -3.146 -9.742 -15.859 1 98.88 203 ILE A CA 1
ATOM 1574 C C . ILE A 1 203 ? -1.952 -9.656 -14.906 1 98.88 203 ILE A C 1
ATOM 1576 O O . ILE A 1 203 ? -0.896 -10.234 -15.172 1 98.88 203 ILE A O 1
ATOM 1580 N N . TYR A 1 204 ? -2.076 -8.859 -13.789 1 98.94 204 TYR A N 1
ATOM 1581 C CA . TYR A 1 204 ? -0.96 -8.766 -12.859 1 98.94 204 TYR A CA 1
ATOM 1582 C C . TYR A 1 204 ? -0.978 -9.922 -11.867 1 98.94 204 TYR A C 1
ATOM 1584 O O . TYR A 1 204 ? -1.931 -10.711 -11.836 1 98.94 204 TYR A O 1
ATOM 1592 N N . ALA A 1 205 ? 0.109 -10.07 -11.125 1 98.94 205 ALA A N 1
ATOM 1593 C CA . ALA A 1 205 ? 0.213 -11.188 -10.188 1 98.94 205 ALA A CA 1
ATOM 1594 C C . ALA A 1 205 ? 0.687 -10.711 -8.82 1 98.94 205 ALA A C 1
ATOM 1596 O O . ALA A 1 205 ? 1.229 -9.609 -8.688 1 98.94 205 ALA A O 1
ATOM 1597 N N . ILE A 1 206 ? 0.402 -11.523 -7.844 1 98.94 206 ILE A N 1
ATOM 1598 C CA . ILE A 1 206 ? 0.854 -11.312 -6.473 1 98.94 206 ILE A CA 1
ATOM 1599 C C . ILE A 1 206 ? 1.587 -12.562 -5.977 1 98.94 206 ILE A C 1
ATOM 1601 O O . ILE A 1 206 ? 1.08 -13.68 -6.102 1 98.94 206 ILE A O 1
ATOM 1605 N N . GLU A 1 207 ? 2.742 -12.359 -5.508 1 98.81 207 GLU A N 1
ATOM 1606 C CA . GLU A 1 207 ? 3.529 -13.477 -4.988 1 98.81 207 GLU A CA 1
ATOM 1607 C C . GLU A 1 207 ? 3.83 -13.289 -3.504 1 98.81 207 GLU A C 1
ATOM 1609 O O . GLU A 1 207 ? 3.844 -12.164 -3 1 98.81 207 GLU A O 1
ATOM 1614 N N . ASN A 1 208 ? 4.012 -14.438 -2.809 1 98.69 208 ASN A N 1
ATOM 1615 C CA . ASN A 1 208 ? 4.34 -14.461 -1.388 1 98.69 208 ASN A CA 1
ATOM 1616 C C . ASN A 1 208 ? 3.225 -13.844 -0.546 1 98.69 208 ASN A C 1
ATOM 1618 O O . ASN A 1 208 ? 3.48 -12.977 0.293 1 98.69 208 ASN A O 1
ATOM 1622 N N . MET A 1 209 ? 2.041 -14.273 -0.766 1 98.88 209 MET A N 1
ATOM 1623 C CA . MET A 1 209 ? 0.92 -13.797 0.039 1 98.88 209 MET A CA 1
ATOM 1624 C C . MET A 1 209 ? 0.867 -14.523 1.38 1 98.88 209 MET A C 1
ATOM 1626 O O . MET A 1 209 ? 1.077 -15.734 1.444 1 98.88 209 MET A O 1
ATOM 1630 N N . ALA A 1 210 ? 0.543 -13.797 2.387 1 98.81 210 ALA A N 1
ATOM 1631 C CA . ALA A 1 210 ? 0.378 -14.336 3.734 1 98.81 210 ALA A CA 1
ATOM 1632 C C . ALA A 1 210 ? -1.085 -14.664 4.02 1 98.81 210 ALA A C 1
ATOM 1634 O O . ALA A 1 210 ? -1.987 -14.062 3.43 1 98.81 210 ALA A O 1
ATOM 1635 N N . ASN A 1 211 ? -1.364 -15.617 4.82 1 98.75 211 ASN A N 1
ATOM 1636 C CA . ASN A 1 211 ? -2.623 -15.852 5.523 1 98.75 211 ASN A CA 1
ATOM 1637 C C . ASN A 1 211 ? -3.768 -16.109 4.547 1 98.75 211 ASN A C 1
ATOM 1639 O O . ASN A 1 211 ? -4.906 -15.727 4.805 1 98.75 211 ASN A O 1
ATOM 1643 N N . VAL A 1 212 ? -3.471 -16.719 3.422 1 98.75 212 VAL A N 1
ATOM 1644 C CA . VAL A 1 212 ? -4.512 -17.031 2.449 1 98.75 212 VAL A CA 1
ATOM 1645 C C . VAL A 1 212 ? -5.473 -18.062 3.043 1 98.75 212 VAL A C 1
ATOM 1647 O O . VAL A 1 212 ? -6.664 -18.062 2.729 1 98.75 212 VAL A O 1
ATOM 1650 N N . ASP A 1 213 ? -4.988 -18.828 3.984 1 98 213 ASP A N 1
ATOM 1651 C CA . ASP A 1 213 ? -5.773 -19.875 4.629 1 98 213 ASP A CA 1
ATOM 1652 C C . ASP A 1 213 ? -6.793 -19.281 5.598 1 98 213 ASP A C 1
ATOM 1654 O O . ASP A 1 213 ? -7.684 -19.969 6.078 1 98 213 ASP A O 1
ATOM 1658 N N . LYS A 1 214 ? -6.738 -17.969 5.84 1 98.19 214 LYS A N 1
ATOM 1659 C CA . LYS A 1 214 ? -7.586 -17.344 6.859 1 98.19 214 LYS A CA 1
ATOM 1660 C C . LYS A 1 214 ? -8.789 -16.656 6.227 1 98.19 214 LYS A C 1
ATOM 1662 O O . LYS A 1 214 ? -9.594 -16.047 6.93 1 98.19 214 LYS A O 1
ATOM 1667 N N . ILE A 1 215 ? -8.93 -16.719 4.934 1 97.94 215 ILE A N 1
ATOM 1668 C CA . ILE A 1 215 ? -10.078 -16.078 4.312 1 97.94 215 ILE A CA 1
ATOM 1669 C C . ILE A 1 215 ? -10.945 -17.125 3.627 1 97.94 215 ILE A C 1
ATOM 1671 O O . ILE A 1 215 ? -10.477 -18.219 3.311 1 97.94 215 ILE A O 1
ATOM 1675 N N . PRO A 1 216 ? -12.234 -16.875 3.371 1 97.75 216 PRO A N 1
ATOM 1676 C CA . PRO A 1 216 ? -13.156 -17.844 2.787 1 97.75 216 PRO A CA 1
ATOM 1677 C C . PRO A 1 216 ? -12.898 -18.094 1.3 1 97.75 216 PRO A C 1
ATOM 1679 O O . PRO A 1 216 ? -12.195 -17.297 0.659 1 97.75 216 PRO A O 1
ATOM 1682 N N . ILE A 1 217 ? -13.484 -19.156 0.804 1 98.19 217 ILE A N 1
ATOM 1683 C CA . ILE A 1 217 ? -13.266 -19.547 -0.581 1 98.19 217 ILE A CA 1
ATOM 1684 C C . ILE A 1 217 ? -13.883 -18.516 -1.521 1 98.19 217 ILE A C 1
ATOM 1686 O O . ILE A 1 217 ? -13.492 -18.422 -2.688 1 98.19 217 ILE A O 1
ATOM 1690 N N . HIS A 1 218 ? -14.836 -17.828 -1.058 1 97.69 218 HIS A N 1
ATOM 1691 C CA . HIS A 1 218 ? -15.453 -16.703 -1.767 1 97.69 218 HIS A CA 1
ATOM 1692 C C . HIS A 1 218 ? -16.125 -15.742 -0.797 1 97.69 218 HIS A C 1
ATOM 1694 O O . HIS A 1 218 ? -16.344 -16.078 0.371 1 97.69 218 HIS A O 1
ATOM 1700 N N . GLY A 1 219 ? -16.312 -14.477 -1.226 1 97.12 219 GLY A N 1
ATOM 1701 C CA . GLY A 1 219 ? -17.016 -13.516 -0.403 1 97.12 219 GLY A CA 1
ATOM 1702 C C . GLY A 1 219 ? -16.125 -12.43 0.163 1 97.12 219 GLY A C 1
ATOM 1703 O O . GLY A 1 219 ? -16.594 -11.398 0.633 1 97.12 219 GLY A O 1
ATOM 1704 N N . ALA A 1 220 ? -14.836 -12.656 0.156 1 98.38 220 ALA A N 1
ATOM 1705 C CA . ALA A 1 220 ? -13.898 -11.641 0.625 1 98.38 220 ALA A CA 1
ATOM 1706 C C . ALA A 1 220 ? -13.586 -10.633 -0.479 1 98.38 220 ALA A C 1
ATOM 1708 O O . ALA A 1 220 ? -13.438 -11.008 -1.644 1 98.38 220 ALA A O 1
ATOM 1709 N N . LYS A 1 221 ? -13.547 -9.391 -0.137 1 98.38 221 LYS A N 1
ATOM 1710 C CA . LYS A 1 221 ? -13.016 -8.336 -1 1 98.38 221 LYS A CA 1
ATOM 1711 C C . LYS A 1 221 ? -11.547 -8.055 -0.688 1 98.38 221 LYS A C 1
ATOM 1713 O O . LYS A 1 221 ? -11.164 -7.957 0.479 1 98.38 221 LYS A O 1
ATOM 1718 N N . LEU A 1 222 ? -10.781 -8.008 -1.741 1 98.88 222 LEU A N 1
ATOM 1719 C CA . LEU A 1 222 ? -9.359 -7.719 -1.582 1 98.88 222 LEU A CA 1
ATOM 1720 C C . LEU A 1 222 ? -9.062 -6.258 -1.911 1 98.88 222 LEU A C 1
ATOM 1722 O O . LEU A 1 222 ? -9.609 -5.711 -2.871 1 98.88 222 LEU A O 1
ATOM 1726 N N . TYR A 1 223 ? -8.258 -5.664 -1.124 1 98.81 223 TYR A N 1
ATOM 1727 C CA . TYR A 1 223 ? -7.625 -4.375 -1.38 1 98.81 223 TYR A CA 1
ATOM 1728 C C . TYR A 1 223 ? -6.117 -4.531 -1.534 1 98.81 223 TYR A C 1
ATOM 1730 O O . TYR A 1 223 ? -5.395 -4.68 -0.544 1 98.81 223 TYR A O 1
ATOM 1738 N N . VAL A 1 224 ? -5.668 -4.566 -2.748 1 98.88 224 VAL A N 1
ATOM 1739 C CA . VAL A 1 224 ? -4.27 -4.742 -3.123 1 98.88 224 VAL A CA 1
ATOM 1740 C C . VAL A 1 224 ? -3.656 -3.393 -3.484 1 98.88 224 VAL A C 1
ATOM 1742 O O . VAL A 1 224 ? -3.984 -2.812 -4.523 1 98.88 224 VAL A O 1
ATOM 1745 N N . MET A 1 225 ? -2.771 -2.893 -2.67 1 98.69 225 MET A N 1
ATOM 1746 C CA . MET A 1 225 ? -2.262 -1.543 -2.891 1 98.69 225 MET A CA 1
ATOM 1747 C C . MET A 1 225 ? -0.742 -1.552 -3.031 1 98.69 225 MET A C 1
ATOM 1749 O O . MET A 1 225 ? -0.023 -1.411 -2.039 1 98.69 225 MET A O 1
ATOM 1753 N N . PRO A 1 226 ? -0.26 -1.66 -4.223 1 98.88 226 PRO A N 1
ATOM 1754 C CA . PRO A 1 226 ? 1.188 -1.641 -4.445 1 98.88 226 PRO A CA 1
ATOM 1755 C C . PRO A 1 226 ? 1.787 -0.243 -4.309 1 98.88 226 PRO A C 1
ATOM 1757 O O . PRO A 1 226 ? 1.129 0.749 -4.633 1 98.88 226 PRO A O 1
ATOM 1760 N N . MET A 1 227 ? 3.021 -0.227 -3.779 1 98.88 227 MET A N 1
ATOM 1761 C CA . MET A 1 227 ? 3.785 1.009 -3.928 1 98.88 227 MET A CA 1
ATOM 1762 C C . MET A 1 227 ? 3.754 1.498 -5.371 1 98.88 227 MET A C 1
ATOM 1764 O O . MET A 1 227 ? 3.932 0.71 -6.301 1 98.88 227 MET A O 1
ATOM 1768 N N . LYS A 1 228 ? 3.463 2.791 -5.57 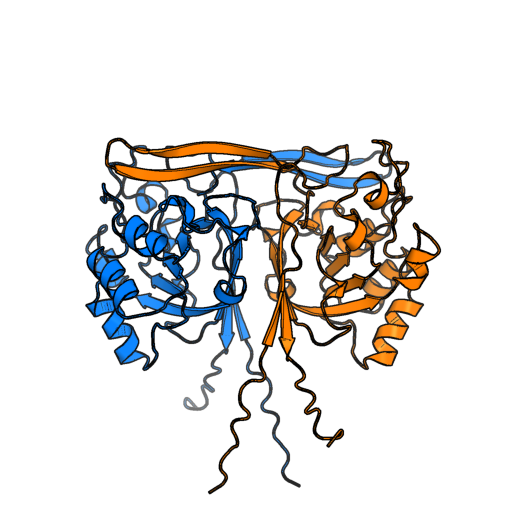1 98.81 228 LYS A N 1
ATOM 1769 C CA . LYS A 1 228 ? 3.293 3.342 -6.914 1 98.81 228 LYS A CA 1
ATOM 1770 C C . LYS A 1 228 ? 4.637 3.74 -7.516 1 98.81 228 LYS A C 1
ATOM 1772 O O . LYS A 1 228 ? 4.934 4.93 -7.656 1 98.81 228 LYS A O 1
ATOM 1777 N N . ILE A 1 229 ? 5.379 2.789 -7.969 1 98.88 229 ILE A N 1
ATOM 1778 C CA . ILE A 1 229 ? 6.707 3.031 -8.523 1 98.88 229 ILE A CA 1
ATOM 1779 C C . ILE A 1 229 ? 6.605 3.217 -10.039 1 98.88 229 ILE A C 1
ATOM 1781 O O . ILE A 1 229 ? 6.051 2.367 -10.734 1 98.88 229 ILE A O 1
ATOM 1785 N N . GLY A 1 230 ? 7.176 4.305 -10.523 1 98.62 230 GLY A N 1
ATOM 1786 C CA . GLY A 1 230 ? 7.125 4.613 -11.945 1 98.62 230 GLY A CA 1
ATOM 1787 C C . GLY A 1 230 ? 7.98 3.686 -12.781 1 98.62 230 GLY A C 1
ATOM 1788 O O . GLY A 1 230 ? 9.109 3.361 -12.406 1 98.62 230 GLY A O 1
ATOM 1789 N N . ASP A 1 231 ? 7.387 3.213 -13.844 1 98 231 ASP A N 1
ATOM 1790 C CA . ASP A 1 231 ? 8.078 2.441 -14.867 1 98 231 ASP A CA 1
ATOM 1791 C C . ASP A 1 231 ? 8.625 1.136 -14.297 1 98 231 ASP A C 1
ATOM 1793 O O . ASP A 1 231 ? 9.609 0.591 -14.812 1 98 231 ASP A O 1
ATOM 1797 N N . ALA A 1 232 ? 8.039 0.658 -13.258 1 98.75 232 ALA A N 1
ATOM 1798 C CA . ALA A 1 232 ? 8.586 -0.504 -12.57 1 98.75 232 ALA A CA 1
ATOM 1799 C C . ALA A 1 232 ? 7.855 -1.78 -12.969 1 98.75 232 ALA A C 1
ATOM 1801 O O . ALA A 1 232 ? 6.641 -1.765 -13.18 1 98.75 232 ALA A O 1
ATOM 1802 N N . SER A 1 233 ? 8.562 -2.918 -12.93 1 98.75 233 SER A N 1
ATOM 1803 C CA . SER A 1 233 ? 8.062 -4.238 -13.297 1 98.75 233 SER A CA 1
ATOM 1804 C C . SER A 1 233 ? 7.25 -4.855 -12.164 1 98.75 233 SER A C 1
ATOM 1806 O O . SER A 1 233 ? 6.582 -5.875 -12.359 1 98.75 233 SER A O 1
ATOM 1808 N N . GLY A 1 234 ? 7.285 -4.305 -11.055 1 98.69 234 GLY A N 1
ATOM 1809 C CA . GLY A 1 234 ? 6.598 -4.746 -9.852 1 98.69 234 GLY A CA 1
ATOM 1810 C C . GLY A 1 234 ? 6.707 -3.758 -8.711 1 98.69 234 GLY A C 1
ATOM 1811 O O . GLY A 1 234 ? 7.121 -2.613 -8.906 1 98.69 234 GLY A O 1
ATOM 1812 N N . ALA A 1 235 ? 6.277 -4.191 -7.562 1 98.88 235 ALA A N 1
ATOM 1813 C CA . ALA A 1 235 ? 6.352 -3.363 -6.359 1 98.88 235 ALA A CA 1
ATOM 1814 C C . ALA A 1 235 ? 5.926 -4.152 -5.125 1 98.88 235 ALA A C 1
ATOM 1816 O O . ALA A 1 235 ? 5.051 -5.016 -5.203 1 98.88 235 ALA A O 1
ATOM 1817 N N . PRO A 1 236 ? 6.555 -3.809 -3.967 1 98.75 236 PRO A N 1
ATOM 1818 C CA . PRO A 1 236 ? 5.934 -4.297 -2.732 1 98.75 236 PRO A CA 1
ATOM 1819 C C . PRO A 1 236 ? 4.48 -3.857 -2.592 1 98.75 236 PRO A C 1
ATOM 1821 O O . PRO A 1 236 ? 4.09 -2.814 -3.123 1 98.75 236 PRO A O 1
ATOM 1824 N N . THR A 1 237 ? 3.695 -4.703 -1.971 1 98.88 237 THR A N 1
ATOM 1825 C CA . THR A 1 237 ? 2.275 -4.379 -1.878 1 98.88 237 THR A CA 1
ATOM 1826 C C . THR A 1 237 ? 1.728 -4.738 -0.5 1 98.88 237 THR A C 1
ATOM 1828 O O . THR A 1 237 ? 2.244 -5.641 0.164 1 98.88 237 THR A O 1
ATOM 1831 N N . ARG A 1 238 ? 0.813 -3.936 -0.015 1 98.94 238 ARG A N 1
ATOM 1832 C CA . ARG A 1 238 ? 0.001 -4.273 1.15 1 98.94 238 ARG A CA 1
ATOM 1833 C C . ARG A 1 238 ? -1.387 -4.746 0.732 1 98.94 238 ARG A C 1
ATOM 1835 O O . ARG A 1 238 ? -2.012 -4.152 -0.149 1 98.94 238 ARG A O 1
ATOM 1842 N N . ILE A 1 239 ? -1.826 -5.84 1.302 1 98.94 239 ILE A N 1
ATOM 1843 C CA . ILE A 1 239 ? -3.09 -6.457 0.915 1 98.94 239 ILE A CA 1
ATOM 1844 C C . ILE A 1 239 ? -3.93 -6.738 2.158 1 98.94 239 ILE A C 1
ATOM 1846 O O . ILE A 1 239 ? -3.469 -7.406 3.088 1 98.94 239 ILE A O 1
ATOM 1850 N N . ILE A 1 240 ? -5.148 -6.273 2.191 1 98.88 240 ILE A N 1
ATOM 1851 C CA . ILE A 1 240 ? -6.109 -6.578 3.246 1 98.88 240 ILE A CA 1
ATOM 1852 C C . ILE A 1 240 ? -7.363 -7.203 2.637 1 98.88 240 ILE A C 1
ATOM 1854 O O . ILE A 1 240 ? -7.863 -6.73 1.613 1 98.88 240 ILE A O 1
ATOM 1858 N N . ALA A 1 241 ? -7.801 -8.25 3.17 1 98.81 241 ALA A N 1
ATOM 1859 C CA . ALA A 1 241 ? -9.094 -8.852 2.836 1 98.81 241 ALA A CA 1
ATOM 1860 C C . ALA A 1 241 ? -10.164 -8.445 3.84 1 98.81 241 ALA A C 1
ATOM 1862 O O . ALA A 1 241 ? -9.906 -8.383 5.043 1 98.81 241 ALA A O 1
ATOM 1863 N N . VAL A 1 242 ? -11.328 -8.164 3.375 1 98.25 242 VAL A N 1
ATOM 1864 C CA . VAL A 1 242 ? -12.477 -7.832 4.211 1 98.25 242 VAL A CA 1
ATOM 1865 C C . VAL A 1 242 ? -13.664 -8.711 3.826 1 98.25 242 VAL A C 1
ATOM 1867 O O . VAL A 1 242 ? -13.969 -8.883 2.643 1 98.25 242 VAL A O 1
ATOM 1870 N N . TYR A 1 243 ? -14.312 -9.312 4.805 1 96.88 243 TYR A N 1
ATOM 1871 C CA . TYR A 1 243 ? -15.492 -10.125 4.539 1 96.88 243 TYR A CA 1
ATOM 1872 C C . TYR A 1 243 ? -16.422 -10.141 5.742 1 96.88 243 TYR A C 1
ATOM 1874 O O . TYR A 1 243 ? -16 -9.844 6.867 1 96.88 243 TYR A O 1
ATOM 1882 N N . PRO A 1 244 ? -17.734 -10.344 5.488 1 93.25 244 PRO A N 1
ATOM 1883 C CA . PRO A 1 244 ? -18.703 -10.352 6.59 1 93.25 244 PRO A CA 1
ATOM 1884 C C . PRO A 1 244 ? -18.453 -11.477 7.59 1 93.25 244 PRO A C 1
ATOM 1886 O O . PRO A 1 244 ? -18.047 -12.57 7.199 1 93.25 244 PRO A O 1
ATOM 1889 N N . GLU A 1 245 ? -18.594 -11.031 8.797 1 85.94 245 GLU A N 1
ATOM 1890 C CA . GLU A 1 245 ? -18.547 -12.047 9.844 1 85.94 245 GLU A CA 1
ATOM 1891 C C . GLU A 1 245 ? -19.844 -12.844 9.906 1 85.94 245 GLU A C 1
ATOM 1893 O O . GLU A 1 245 ? -20.922 -12.266 9.883 1 85.94 245 GLU A O 1
ATOM 1898 N N . VAL A 1 246 ? -19.953 -14.016 9.398 1 67.56 246 VAL A N 1
ATOM 1899 C CA . VAL A 1 246 ? -21.188 -14.797 9.5 1 67.56 246 VAL A CA 1
ATOM 1900 C C . VAL A 1 246 ? -21.438 -15.195 10.953 1 67.56 246 VAL A C 1
ATOM 1902 O O . VAL A 1 246 ? -20.578 -15.812 11.586 1 67.56 246 VAL A O 1
ATOM 1905 N N . ILE A 1 247 ? -22.25 -14.367 11.648 1 56.12 247 ILE A N 1
ATOM 1906 C CA . ILE A 1 247 ? -22.609 -14.766 13.008 1 56.12 247 ILE A CA 1
ATOM 1907 C C . ILE A 1 247 ? -23.609 -15.922 12.961 1 56.12 247 ILE A C 1
ATOM 1909 O O . ILE A 1 247 ? -24.703 -15.789 12.406 1 56.12 247 ILE A O 1
ATOM 1913 N N . PHE A 1 248 ? -23.109 -17.094 12.859 1 51.38 248 PHE A N 1
ATOM 1914 C CA . PHE A 1 248 ? -24.031 -18.203 13.062 1 51.38 248 PHE A CA 1
ATOM 1915 C C . PHE A 1 248 ? -24.562 -18.203 14.492 1 51.38 248 PHE A C 1
ATOM 1917 O O . PHE A 1 248 ? -23.797 -18.062 15.445 1 51.38 248 PHE A O 1
ATOM 1924 N N . ASP A 1 249 ? -25.703 -17.609 14.656 1 46.59 249 ASP A N 1
ATOM 1925 C CA . ASP A 1 249 ? -26.422 -17.797 15.914 1 46.59 249 ASP A CA 1
ATOM 1926 C C . ASP A 1 249 ? -26.453 -19.281 16.312 1 46.59 249 ASP A C 1
ATOM 1928 O O . ASP A 1 249 ? -26.969 -20.109 15.57 1 46.59 249 ASP A O 1
ATOM 1932 N N . ASP A 1 250 ? -25.5 -19.703 16.953 1 44.41 250 ASP A N 1
ATOM 1933 C CA . ASP A 1 250 ? -25.609 -21.031 17.578 1 44.41 250 ASP A CA 1
ATOM 1934 C C . ASP A 1 250 ? -26.844 -21.109 18.469 1 44.41 250 ASP A C 1
ATOM 1936 O O . ASP A 1 250 ? -26.766 -20.859 19.672 1 44.41 250 ASP A O 1
ATOM 1940 N N . THR A 1 251 ? -27.969 -20.562 18.156 1 42 251 THR A N 1
ATOM 1941 C CA . THR A 1 251 ? -29.094 -20.812 19.047 1 42 251 THR A CA 1
ATOM 1942 C C . THR A 1 251 ? -29.484 -22.281 19.016 1 42 251 THR A C 1
ATOM 1944 O O . THR A 1 251 ? -30.406 -22.703 19.719 1 42 251 THR A O 1
ATOM 1947 N N . SER A 1 252 ? -29.156 -23.156 18.062 1 41.41 252 SER A N 1
ATOM 1948 C CA . SER A 1 252 ? -29.797 -24.469 18.125 1 41.41 252 SER A CA 1
ATOM 1949 C C . SER A 1 252 ? -29.297 -25.266 19.328 1 41.41 252 SER A C 1
ATOM 1951 O O . SER A 1 252 ? -29.797 -26.359 19.594 1 41.41 252 SER A O 1
ATOM 1953 N N . SER A 1 253 ? -28.141 -25.125 19.766 1 30.22 253 SER A N 1
ATOM 1954 C CA . SER A 1 253 ? -27.844 -26.156 20.766 1 30.22 253 SER A CA 1
ATOM 1955 C C . SER A 1 253 ? -28.438 -25.797 22.125 1 30.22 253 SER A C 1
ATOM 1957 O O . SER A 1 253 ? -28.109 -26.422 23.141 1 30.22 253 SER A O 1
ATOM 1959 N N . LYS A 1 254 ? -29.547 -24.922 22.172 1 22.95 254 LYS A N 1
ATOM 1960 C CA . LYS A 1 254 ? -30.266 -25.047 23.438 1 22.95 254 LYS A CA 1
ATOM 1961 C C . LYS A 1 254 ? -31.469 -25.969 23.297 1 22.95 254 LYS A C 1
ATOM 1963 O O . LYS A 1 254 ? -32.188 -25.938 22.281 1 22.95 254 LYS A O 1
ATOM 1968 N N . MET B 1 1 ? -46.438 -9.336 -4.234 1 32.66 1 MET B N 1
ATOM 1969 C CA . MET B 1 1 ? -45.094 -9.555 -4.816 1 32.66 1 MET B CA 1
ATOM 1970 C C . MET B 1 1 ? -44.219 -8.312 -4.664 1 32.66 1 MET B C 1
ATOM 1972 O O . MET B 1 1 ? -44.469 -7.301 -5.32 1 32.66 1 MET B O 1
ATOM 1976 N N . VAL B 1 2 ? -43.75 -7.984 -3.52 1 35.75 2 VAL B N 1
ATOM 1977 C CA . VAL B 1 2 ? -42.844 -6.875 -3.205 1 35.75 2 VAL B CA 1
ATOM 1978 C C . VAL B 1 2 ? -41.5 -7.062 -3.932 1 35.75 2 VAL B C 1
ATOM 1980 O O . VAL B 1 2 ? -40.781 -8.016 -3.66 1 35.75 2 VAL B O 1
ATOM 1983 N N . CYS B 1 3 ? -41.406 -6.699 -5.199 1 30.75 3 CYS B N 1
ATOM 1984 C CA . CYS B 1 3 ? -40.125 -6.582 -5.875 1 30.75 3 CYS B CA 1
ATOM 1985 C C . CYS B 1 3 ? -39.156 -5.715 -5.066 1 30.75 3 CYS B C 1
ATOM 1987 O O . CYS B 1 3 ? -39.375 -4.52 -4.898 1 30.75 3 CYS B O 1
ATOM 1989 N N . ALA B 1 4 ? -38.5 -6.297 -4.145 1 39.19 4 ALA B N 1
ATOM 1990 C CA . ALA B 1 4 ? -37.375 -5.543 -3.59 1 39.19 4 ALA B CA 1
ATOM 1991 C C . ALA B 1 4 ? -36.562 -4.895 -4.695 1 39.19 4 ALA B C 1
ATOM 1993 O O . ALA B 1 4 ? -35.969 -5.59 -5.527 1 39.19 4 ALA B O 1
ATOM 1994 N N . LEU B 1 5 ? -36.844 -3.75 -5.098 1 36.44 5 LEU B N 1
ATOM 1995 C CA . LEU B 1 5 ? -35.938 -2.945 -5.922 1 36.44 5 LEU B CA 1
ATOM 1996 C C . LEU B 1 5 ? -34.5 -3.043 -5.418 1 36.44 5 LEU B C 1
ATOM 1998 O O . LEU B 1 5 ? -34.188 -2.539 -4.34 1 36.44 5 LEU B O 1
ATOM 2002 N N . HIS B 1 6 ? -33.938 -4.137 -5.676 1 41.19 6 HIS B N 1
ATOM 2003 C CA . HIS B 1 6 ? -32.5 -4.09 -5.434 1 41.19 6 HIS B CA 1
ATOM 2004 C C . HIS B 1 6 ? -31.875 -2.838 -6.047 1 41.19 6 HIS B C 1
ATOM 2006 O O . HIS B 1 6 ? -31.938 -2.637 -7.262 1 41.19 6 HIS B O 1
ATOM 2012 N N . ALA B 1 7 ? -32 -1.741 -5.406 1 42.91 7 ALA B N 1
ATOM 2013 C CA . ALA B 1 7 ? -31.312 -0.545 -5.875 1 42.91 7 ALA B CA 1
ATOM 2014 C C . ALA B 1 7 ? -29.922 -0.893 -6.418 1 42.91 7 ALA B C 1
ATOM 2016 O O . ALA B 1 7 ? -29.156 -1.594 -5.758 1 42.91 7 ALA B O 1
ATOM 2017 N N . ALA B 1 8 ? -29.734 -0.881 -7.746 1 47.38 8 ALA B N 1
ATOM 2018 C CA . ALA B 1 8 ? -28.438 -1.054 -8.406 1 47.38 8 ALA B CA 1
ATOM 2019 C C . ALA B 1 8 ? -27.328 -0.363 -7.621 1 47.38 8 ALA B C 1
ATOM 2021 O O . ALA B 1 8 ? -27.484 0.772 -7.168 1 47.38 8 ALA B O 1
ATOM 2022 N N . PRO B 1 9 ? -26.312 -1.179 -7.207 1 58.59 9 PRO B N 1
ATOM 2023 C CA . PRO B 1 9 ? -25.234 -0.478 -6.512 1 58.59 9 PRO B CA 1
ATOM 2024 C C . PRO B 1 9 ? -24.812 0.812 -7.215 1 58.59 9 PRO B C 1
ATOM 2026 O O . PRO B 1 9 ? -24.781 0.861 -8.445 1 58.59 9 PRO B O 1
ATOM 2029 N N . LEU B 1 10 ? -24.969 1.956 -6.559 1 66.25 10 LEU B N 1
ATOM 2030 C CA . LEU B 1 10 ? -24.562 3.244 -7.105 1 66.25 10 LEU B CA 1
ATOM 2031 C C . LEU B 1 10 ? -23.141 3.166 -7.668 1 66.25 10 LEU B C 1
ATOM 2033 O O . LEU B 1 10 ? -22.266 2.562 -7.055 1 66.25 10 LEU B O 1
ATOM 2037 N N . ALA B 1 11 ? -22.984 3.602 -8.836 1 82.44 11 ALA B N 1
ATOM 2038 C CA . ALA B 1 11 ? -21.656 3.703 -9.438 1 82.44 11 ALA B CA 1
ATOM 2039 C C . ALA B 1 11 ? -20.656 4.352 -8.484 1 82.44 11 ALA B C 1
ATOM 2041 O O . ALA B 1 11 ? -21.031 5.246 -7.711 1 82.44 11 ALA B O 1
ATOM 2042 N N . GLN B 1 12 ? -19.531 3.75 -8.312 1 92 12 GLN B N 1
ATOM 2043 C CA . GLN B 1 12 ? -18.5 4.262 -7.418 1 92 12 GLN B CA 1
ATOM 2044 C C . GLN B 1 12 ? -17.406 4.988 -8.203 1 92 12 GLN B C 1
ATOM 2046 O O . GLN B 1 12 ? -17.094 4.609 -9.328 1 92 12 GLN B O 1
ATOM 2051 N N . ARG B 1 13 ? -16.984 6.098 -7.664 1 96.06 13 ARG B N 1
ATOM 2052 C CA . ARG B 1 13 ? -15.812 6.805 -8.148 1 96.06 13 ARG B CA 1
ATOM 2053 C C . ARG B 1 13 ? -14.578 6.449 -7.32 1 96.06 13 ARG B C 1
ATOM 2055 O O . ARG B 1 13 ? -14.68 6.234 -6.109 1 96.06 13 ARG B O 1
ATOM 2062 N N . MET B 1 14 ? -13.508 6.328 -8.055 1 98.12 14 MET B N 1
ATOM 2063 C CA . MET B 1 14 ? -12.234 6.062 -7.395 1 98.12 14 MET B CA 1
ATOM 2064 C C . MET B 1 14 ? -11.203 7.129 -7.758 1 98.12 14 MET B C 1
ATOM 2066 O O . MET B 1 14 ? -11.133 7.566 -8.906 1 98.12 14 MET B O 1
ATOM 2070 N N . VAL B 1 15 ? -10.453 7.57 -6.746 1 98.62 15 VAL B N 1
ATOM 2071 C CA . VAL B 1 15 ? -9.383 8.539 -6.957 1 98.62 15 VAL B CA 1
ATOM 2072 C C . VAL B 1 15 ? -8.094 8.031 -6.316 1 98.62 15 VAL B C 1
ATOM 2074 O O . VAL B 1 15 ? -8.094 7.617 -5.156 1 98.62 15 VAL B O 1
ATOM 2077 N N . ASP B 1 16 ? -7.066 7.969 -7.105 1 98.81 16 ASP B N 1
ATOM 2078 C CA . ASP B 1 16 ? -5.73 7.664 -6.594 1 98.81 16 ASP B CA 1
ATOM 2079 C C . ASP B 1 16 ? -5.117 8.883 -5.91 1 98.81 16 ASP B C 1
ATOM 2081 O O . ASP B 1 16 ? -4.859 9.898 -6.559 1 98.81 16 ASP B O 1
ATOM 2085 N N . LEU B 1 17 ? -4.82 8.773 -4.625 1 98.94 17 LEU B N 1
ATOM 2086 C CA . LEU B 1 17 ? -4.312 9.891 -3.842 1 98.94 17 LEU B CA 1
ATOM 2087 C C . LEU B 1 17 ? -2.811 9.766 -3.613 1 98.94 17 LEU B C 1
ATOM 2089 O O . LEU B 1 17 ? -2.289 10.242 -2.602 1 98.94 17 LEU B O 1
ATOM 2093 N N . THR B 1 18 ? -2.115 9.109 -4.473 1 98.88 18 THR B N 1
ATOM 2094 C CA . THR B 1 18 ? -0.703 8.781 -4.32 1 98.88 18 THR B CA 1
ATOM 2095 C C . THR B 1 18 ? 0.108 9.336 -5.492 1 98.88 18 THR B C 1
ATOM 2097 O O . THR B 1 18 ? -0.263 9.156 -6.652 1 98.88 18 THR B O 1
ATOM 2100 N N . TYR B 1 19 ? 1.152 10.023 -5.223 1 98.81 19 TYR B N 1
ATOM 2101 C CA . TYR B 1 19 ? 2.088 10.414 -6.27 1 98.81 19 TYR B CA 1
ATOM 2102 C C . TYR B 1 19 ? 2.961 9.242 -6.691 1 98.81 19 TYR B C 1
ATOM 2104 O O . TYR B 1 19 ? 3.275 8.367 -5.875 1 98.81 19 TYR B O 1
ATOM 2112 N N . THR B 1 20 ? 3.375 9.258 -7.984 1 98.69 20 THR B N 1
ATOM 2113 C CA . THR B 1 20 ? 4.309 8.266 -8.492 1 98.69 20 THR B CA 1
ATOM 2114 C C . THR B 1 20 ? 5.699 8.469 -7.895 1 98.69 20 THR B C 1
ATOM 2116 O O . THR B 1 20 ? 6.172 9.602 -7.789 1 98.69 20 THR B O 1
ATOM 2119 N N . PHE B 1 21 ? 6.324 7.379 -7.414 1 98.62 21 PHE B N 1
ATOM 2120 C CA . PHE B 1 21 ? 7.719 7.422 -6.988 1 98.62 21 PHE B CA 1
ATOM 2121 C C . PHE B 1 21 ? 8.656 7.309 -8.188 1 98.62 21 PHE B C 1
ATOM 2123 O O . PHE B 1 21 ? 8.594 6.332 -8.938 1 98.62 21 PHE B O 1
ATOM 2130 N N . ASP B 1 22 ? 9.422 8.18 -8.406 1 96.62 22 ASP B N 1
ATOM 2131 C CA . ASP B 1 22 ? 10.492 8.188 -9.406 1 96.62 22 ASP B CA 1
ATOM 2132 C C . ASP B 1 22 ? 11.57 9.203 -9.047 1 96.62 22 ASP B C 1
ATOM 2134 O O . ASP B 1 22 ? 11.648 9.656 -7.902 1 96.62 22 ASP B O 1
ATOM 2138 N N . GLU B 1 23 ? 12.445 9.492 -9.938 1 92.75 23 GLU B N 1
ATOM 2139 C CA . GLU B 1 23 ? 13.602 10.328 -9.656 1 92.75 23 GLU B CA 1
ATOM 2140 C C . GLU B 1 23 ? 13.188 11.781 -9.414 1 92.75 23 GLU B C 1
ATOM 2142 O O . GLU B 1 23 ? 13.984 12.586 -8.922 1 92.75 23 GLU B O 1
ATOM 2147 N N . THR B 1 24 ? 11.914 12.117 -9.711 1 93.06 24 THR B N 1
ATOM 2148 C CA . THR B 1 24 ? 11.453 13.492 -9.508 1 93.06 24 THR B CA 1
ATOM 2149 C C . THR B 1 24 ? 10.68 13.609 -8.195 1 93.06 24 THR B C 1
ATOM 2151 O O . THR B 1 24 ? 10.219 14.695 -7.84 1 93.06 24 THR B O 1
ATOM 2154 N N . THR B 1 25 ? 10.562 12.508 -7.547 1 95.75 25 THR B N 1
ATOM 2155 C CA . THR B 1 25 ? 9.812 12.508 -6.293 1 95.75 25 THR B CA 1
ATOM 2156 C C . THR B 1 25 ? 10.445 13.477 -5.289 1 95.75 25 THR B C 1
ATOM 2158 O O . THR B 1 25 ? 11.664 13.5 -5.129 1 95.75 25 THR B O 1
ATOM 2161 N N . LEU B 1 26 ? 9.648 14.312 -4.613 1 91.56 26 LEU B N 1
ATOM 2162 C CA . LEU B 1 26 ? 10.109 15.336 -3.682 1 91.56 26 LEU B CA 1
ATOM 2163 C C . LEU B 1 26 ? 10.477 14.727 -2.338 1 91.56 26 LEU B C 1
ATOM 2165 O O . LEU B 1 26 ? 9.859 13.75 -1.902 1 91.56 26 LEU B O 1
ATOM 2169 N N . PHE B 1 27 ? 11.5 15.234 -1.749 1 89.81 27 PHE B N 1
ATOM 2170 C CA . PHE B 1 27 ? 12 14.789 -0.453 1 89.81 27 PHE B CA 1
ATOM 2171 C C . PHE B 1 27 ? 12.742 15.914 0.258 1 89.81 27 PHE B C 1
ATOM 2173 O O . PHE B 1 27 ? 13.242 16.844 -0.387 1 89.81 27 PHE B O 1
ATOM 2180 N N . SER B 1 28 ? 12.727 15.852 1.539 1 87.38 28 SER B N 1
ATOM 2181 C CA . SER B 1 28 ? 13.477 16.828 2.328 1 87.38 28 SER B CA 1
ATOM 2182 C C . SER B 1 28 ? 14.969 16.734 2.053 1 87.38 28 SER B C 1
ATOM 2184 O O . SER B 1 28 ? 15.492 15.656 1.775 1 87.38 28 SER B O 1
ATOM 2186 N N . PRO B 1 29 ? 15.664 17.828 2.172 1 83.12 29 PRO B N 1
ATOM 2187 C CA . PRO B 1 29 ? 17.094 17.859 1.844 1 83.12 29 PRO B CA 1
ATOM 2188 C C . PRO B 1 29 ? 17.922 16.922 2.711 1 83.12 29 PRO B C 1
ATOM 2190 O O . PRO B 1 29 ? 19.031 16.531 2.324 1 83.12 29 PRO B O 1
ATOM 2193 N N . VAL B 1 30 ? 17.469 16.531 3.844 1 77.69 30 VAL B N 1
ATOM 2194 C CA . VAL B 1 30 ? 18.234 15.664 4.73 1 77.69 30 VAL B CA 1
ATOM 2195 C C . VAL B 1 30 ? 18.062 14.211 4.293 1 77.69 30 VAL B C 1
ATOM 2197 O O . VAL B 1 30 ? 18.781 13.328 4.77 1 77.69 30 VAL B O 1
ATOM 2200 N N . ALA B 1 31 ? 17.281 14 3.316 1 82.94 31 ALA B N 1
ATOM 2201 C CA . ALA B 1 31 ? 16.891 12.641 2.965 1 82.94 31 ALA B CA 1
ATOM 2202 C C . ALA B 1 31 ? 17.578 12.18 1.681 1 82.94 31 ALA B C 1
ATOM 2204 O O . ALA B 1 31 ? 18.016 13.008 0.873 1 82.94 31 ALA B O 1
ATOM 2205 N N . LYS B 1 32 ? 17.797 10.883 1.611 1 87.94 32 LYS B N 1
ATOM 2206 C CA . LYS B 1 32 ? 18.031 10.258 0.316 1 87.94 32 LYS B CA 1
ATOM 2207 C C . LYS B 1 32 ? 16.766 10.195 -0.514 1 87.94 32 LYS B C 1
ATOM 2209 O O . LYS B 1 32 ? 15.711 9.766 -0.02 1 87.94 32 LYS B O 1
ATOM 2214 N N . GLY B 1 33 ? 16.859 10.688 -1.753 1 94.81 33 GLY B N 1
ATOM 2215 C CA . GLY B 1 33 ? 15.703 10.602 -2.639 1 94.81 33 GLY B CA 1
ATOM 2216 C C . GLY B 1 33 ? 15.406 9.188 -3.088 1 94.81 33 GLY B C 1
ATOM 2217 O O . GLY B 1 33 ? 16.156 8.258 -2.773 1 94.81 33 GLY B O 1
ATOM 2218 N N . PHE B 1 34 ? 14.344 9.016 -3.723 1 97.94 34 PHE B N 1
ATOM 2219 C CA . PHE B 1 34 ? 13.992 7.727 -4.305 1 97.94 34 PHE B CA 1
ATOM 2220 C C . PHE B 1 34 ? 14.852 7.434 -5.523 1 97.94 34 PHE B C 1
ATOM 2222 O O . PHE B 1 34 ? 15 8.281 -6.406 1 97.94 34 PHE B O 1
ATOM 2229 N N . GLU B 1 35 ? 15.398 6.242 -5.516 1 97.5 35 GLU B N 1
ATOM 2230 C CA . GLU B 1 35 ? 16.203 5.805 -6.645 1 97.5 35 GLU B CA 1
ATOM 2231 C C . GLU B 1 35 ? 15.766 4.43 -7.145 1 97.5 35 GLU B C 1
ATOM 2233 O O . GLU B 1 35 ? 15.469 3.539 -6.344 1 97.5 35 GLU B O 1
ATOM 2238 N N . ILE B 1 36 ? 15.688 4.305 -8.43 1 97.81 36 ILE B N 1
ATOM 2239 C CA . ILE B 1 36 ? 15.398 3.018 -9.055 1 97.81 36 ILE B CA 1
ATOM 2240 C C . ILE B 1 36 ? 16.469 2.697 -10.086 1 97.81 36 ILE B C 1
ATOM 2242 O O . ILE B 1 36 ? 16.906 3.576 -10.844 1 97.81 36 ILE B O 1
ATOM 2246 N N . THR B 1 37 ? 17 1.507 -10.094 1 97.69 37 THR B N 1
ATOM 2247 C CA . THR B 1 37 ? 18.016 1.029 -11.031 1 97.69 37 THR B CA 1
ATOM 2248 C C . THR B 1 37 ? 17.5 -0.177 -11.812 1 97.69 37 THR B C 1
ATOM 2250 O O . THR B 1 37 ? 17.156 -1.202 -11.227 1 97.69 37 THR B O 1
ATOM 2253 N N . VAL B 1 38 ? 17.531 -0.042 -13.125 1 98 38 VAL B N 1
ATOM 2254 C CA . VAL B 1 38 ? 17.141 -1.154 -13.984 1 98 38 VAL B CA 1
ATOM 2255 C C . VAL B 1 38 ? 18.281 -2.172 -14.055 1 98 38 VAL B C 1
ATOM 2257 O O . VAL B 1 38 ? 19.391 -1.833 -14.445 1 98 38 VAL B O 1
ATOM 2260 N N . LEU B 1 39 ? 17.984 -3.35 -13.672 1 96.81 39 LEU B N 1
ATOM 2261 C CA . LEU B 1 39 ? 19 -4.395 -13.703 1 96.81 39 LEU B CA 1
ATOM 2262 C C . LEU B 1 39 ? 18.922 -5.188 -15 1 96.81 39 LEU B C 1
ATOM 2264 O O . LEU B 1 39 ? 19.938 -5.66 -15.508 1 96.81 39 LEU B O 1
ATOM 2268 N N . ARG B 1 40 ? 17.703 -5.418 -15.438 1 96.62 40 ARG B N 1
ATOM 2269 C CA . ARG B 1 40 ? 17.453 -6.105 -16.703 1 96.62 40 ARG B CA 1
ATOM 2270 C C . ARG B 1 40 ? 16.266 -5.48 -17.438 1 96.62 40 ARG B C 1
ATOM 2272 O O . ARG B 1 40 ? 15.273 -5.094 -16.812 1 96.62 40 ARG B O 1
ATOM 2279 N N . ASN B 1 41 ? 16.422 -5.367 -18.688 1 97.81 41 ASN B N 1
ATOM 2280 C CA . ASN B 1 41 ? 15.391 -4.871 -19.594 1 97.81 41 ASN B CA 1
ATOM 2281 C C . ASN B 1 41 ? 15.617 -5.355 -21.016 1 97.81 41 ASN B C 1
ATOM 2283 O O . ASN B 1 41 ? 16.375 -4.75 -21.766 1 97.81 41 ASN B O 1
ATOM 2287 N N . GLY B 1 42 ? 14.938 -6.441 -21.297 1 97.81 42 GLY B N 1
ATOM 2288 C CA . GLY B 1 42 ? 15.133 -6.922 -22.656 1 97.81 42 GLY B CA 1
ATOM 2289 C C . GLY B 1 42 ? 14.789 -8.391 -22.828 1 97.81 42 GLY B C 1
ATOM 2290 O O . GLY B 1 42 ? 14.352 -9.039 -21.875 1 97.81 42 GLY B O 1
ATOM 2291 N N . THR B 1 43 ? 14.875 -8.906 -24.031 1 97.06 43 THR B N 1
ATOM 2292 C CA . THR B 1 43 ? 14.625 -10.305 -24.359 1 97.06 43 THR B CA 1
ATOM 2293 C C . THR B 1 43 ? 15.891 -11.133 -24.203 1 97.06 43 THR B C 1
ATOM 2295 O O . THR B 1 43 ? 16.938 -10.805 -24.781 1 97.06 43 THR B O 1
ATOM 2298 N N . ALA B 1 44 ? 15.766 -12.156 -23.375 1 92.25 44 ALA B N 1
ATOM 2299 C CA . ALA B 1 44 ? 16.891 -13.062 -23.188 1 92.25 44 ALA B CA 1
ATOM 2300 C C . ALA B 1 44 ? 17.094 -13.961 -24.406 1 92.25 44 ALA B C 1
ATOM 2302 O O . ALA B 1 44 ? 16.312 -13.914 -25.344 1 92.25 44 ALA B O 1
ATOM 2303 N N . ASP B 1 45 ? 18.203 -14.719 -24.344 1 92.19 45 ASP B N 1
ATOM 2304 C CA . ASP B 1 45 ? 18.547 -15.586 -25.469 1 92.19 45 ASP B CA 1
ATOM 2305 C C . ASP B 1 45 ? 17.484 -16.656 -25.688 1 92.19 45 ASP B C 1
ATOM 2307 O O . ASP B 1 45 ? 17.297 -17.125 -26.812 1 92.19 45 ASP B O 1
ATOM 2311 N N . ASP B 1 46 ? 16.828 -16.938 -24.656 1 91.69 46 ASP B N 1
ATOM 2312 C CA . ASP B 1 46 ? 15.805 -17.984 -24.75 1 91.69 46 ASP B CA 1
ATOM 2313 C C . ASP B 1 46 ? 14.484 -17.406 -25.266 1 91.69 46 ASP B C 1
ATOM 2315 O O . ASP B 1 46 ? 13.484 -18.125 -25.359 1 91.69 46 ASP B O 1
ATOM 2319 N N . GLY B 1 47 ? 14.469 -16.141 -25.547 1 94.38 47 GLY B N 1
ATOM 2320 C CA . GLY B 1 47 ? 13.312 -15.516 -26.156 1 94.38 47 GLY B CA 1
ATOM 2321 C C . GLY B 1 47 ? 12.367 -14.898 -25.141 1 94.38 47 GLY B C 1
ATOM 2322 O O . GLY B 1 47 ? 11.375 -14.266 -25.5 1 94.38 47 GLY B O 1
ATOM 2323 N N . ILE B 1 48 ? 12.656 -15.039 -23.875 1 95.38 48 ILE B N 1
ATOM 2324 C CA . ILE B 1 48 ? 11.773 -14.547 -22.828 1 95.38 48 ILE B CA 1
ATOM 2325 C C . ILE B 1 48 ? 12.117 -13.102 -22.5 1 95.38 48 ILE B C 1
ATOM 2327 O O . ILE B 1 48 ? 13.273 -12.773 -22.234 1 95.38 48 ILE B O 1
ATOM 2331 N N . TRP B 1 49 ? 11.172 -12.211 -22.625 1 97.38 49 TRP B N 1
ATOM 2332 C CA . TRP B 1 49 ? 11.328 -10.828 -22.172 1 97.38 49 TRP B CA 1
ATOM 2333 C C . TRP B 1 49 ? 11.273 -10.75 -20.656 1 97.38 49 TRP B C 1
ATOM 2335 O O . TRP B 1 49 ? 10.422 -11.375 -20.016 1 97.38 49 TRP B O 1
ATOM 2345 N N . ILE B 1 50 ? 12.195 -9.938 -20.094 1 96.56 50 ILE B N 1
ATOM 2346 C CA . ILE B 1 50 ? 12.203 -9.797 -18.641 1 96.56 50 ILE B CA 1
ATOM 2347 C C . ILE B 1 50 ? 12.633 -8.383 -18.25 1 96.56 50 ILE B C 1
ATOM 2349 O O . ILE B 1 50 ? 13.562 -7.824 -18.844 1 96.56 50 ILE B O 1
ATOM 2353 N N . LEU B 1 51 ? 11.914 -7.809 -17.328 1 98.12 51 LEU B N 1
ATOM 2354 C CA . LEU B 1 51 ? 12.227 -6.52 -16.734 1 98.12 51 LEU B CA 1
ATOM 2355 C C . LEU B 1 51 ? 12.25 -6.625 -15.203 1 98.12 51 LEU B C 1
ATOM 2357 O O . LEU B 1 51 ? 11.328 -7.184 -14.609 1 98.12 51 LEU B O 1
ATOM 2361 N N . TYR B 1 52 ? 13.305 -6.203 -14.547 1 96.81 52 TYR B N 1
ATOM 2362 C CA . TYR B 1 52 ? 13.312 -6.07 -13.094 1 96.81 52 TYR B CA 1
ATOM 2363 C C . TYR B 1 52 ? 14.312 -5.02 -12.641 1 96.81 52 TYR B C 1
ATOM 2365 O O . TYR B 1 52 ? 15.25 -4.688 -13.383 1 96.81 52 TYR B O 1
ATOM 2373 N N . GLU B 1 53 ? 14.078 -4.48 -11.461 1 97.81 53 GLU B N 1
ATOM 2374 C CA . GLU B 1 53 ? 14.805 -3.338 -10.922 1 97.81 53 GLU B CA 1
ATOM 2375 C C . GLU B 1 53 ? 15.148 -3.543 -9.445 1 97.81 53 GLU B C 1
ATOM 2377 O O . GLU B 1 53 ? 14.68 -4.496 -8.828 1 97.81 53 GLU B O 1
ATOM 2382 N N . GLU B 1 54 ? 15.961 -2.74 -8.945 1 97.5 54 GLU B N 1
ATOM 2383 C CA . GLU B 1 54 ? 16.141 -2.455 -7.523 1 97.5 54 GLU B CA 1
ATOM 2384 C C . GLU B 1 54 ? 15.766 -1.01 -7.203 1 97.5 54 GLU B C 1
ATOM 2386 O O . GLU B 1 54 ? 15.758 -0.153 -8.086 1 97.5 54 GLU B O 1
ATOM 2391 N N . TYR B 1 55 ? 15.383 -0.806 -5.961 1 97.62 55 TYR B N 1
ATOM 2392 C CA . TYR B 1 55 ? 15.055 0.555 -5.555 1 97.62 55 TYR B CA 1
ATOM 2393 C C . TYR B 1 55 ? 15.555 0.837 -4.141 1 97.62 55 TYR B C 1
ATOM 2395 O O . TYR B 1 55 ? 15.844 -0.09 -3.383 1 97.62 55 TYR B O 1
ATOM 2403 N N . SER B 1 56 ? 15.758 2.109 -3.822 1 97.56 56 SER B N 1
ATOM 2404 C CA . SER B 1 56 ? 16.156 2.578 -2.498 1 97.56 56 SER B CA 1
ATOM 2405 C C . SER B 1 56 ? 15.57 3.961 -2.209 1 97.56 56 SER B C 1
ATOM 2407 O O . SER B 1 56 ? 15.289 4.727 -3.133 1 97.56 56 SER B O 1
ATOM 2409 N N . SER B 1 57 ? 15.398 4.219 -0.963 1 97.56 57 SER B N 1
ATOM 2410 C CA . SER B 1 57 ? 14.805 5.492 -0.57 1 97.56 57 SER B CA 1
ATOM 2411 C C . SER B 1 57 ? 14.969 5.742 0.926 1 97.56 57 SER B C 1
ATOM 2413 O O . SER B 1 57 ? 15.164 4.801 1.698 1 97.56 57 SER B O 1
ATOM 2415 N N . TYR B 1 58 ? 14.961 7.047 1.263 1 97.56 58 TYR B N 1
ATOM 2416 C CA . TYR B 1 58 ? 14.602 7.434 2.623 1 97.56 58 TYR B CA 1
ATOM 2417 C C . TYR B 1 58 ? 13.156 7.078 2.928 1 97.56 58 TYR B C 1
ATOM 2419 O O . TYR B 1 58 ? 12.312 7.039 2.023 1 97.56 58 TYR B O 1
ATOM 2427 N N . ILE B 1 59 ? 12.891 6.758 4.145 1 97.12 59 ILE B N 1
ATOM 2428 C CA . ILE B 1 59 ? 11.602 6.188 4.516 1 97.12 59 ILE B CA 1
ATOM 2429 C C . ILE B 1 59 ? 10.508 7.238 4.352 1 97.12 59 ILE B C 1
ATOM 2431 O O . ILE B 1 59 ? 9.383 6.918 3.959 1 97.12 59 ILE B O 1
ATOM 2435 N N . HIS B 1 60 ? 10.734 8.484 4.656 1 97.62 60 HIS B N 1
ATOM 2436 C CA . HIS B 1 60 ? 9.742 9.555 4.617 1 97.62 60 HIS B CA 1
ATOM 2437 C C . HIS B 1 60 ? 9.867 10.375 3.336 1 97.62 60 HIS B C 1
ATOM 2439 O O . HIS B 1 60 ? 10.109 11.578 3.385 1 97.62 60 HIS B O 1
ATOM 2445 N N . VAL B 1 61 ? 9.695 9.734 2.205 1 97.06 61 VAL B N 1
ATOM 2446 C CA . VAL B 1 61 ? 9.773 10.312 0.867 1 97.06 61 VAL B CA 1
ATOM 2447 C C . VAL B 1 61 ? 8.484 10.031 0.104 1 97.06 61 VAL B C 1
ATOM 2449 O O . VAL B 1 61 ? 7.883 8.961 0.251 1 97.06 61 VAL B O 1
ATOM 2452 N N . GLY B 1 62 ? 8.055 11.055 -0.773 1 97.56 62 GLY B N 1
ATOM 2453 C CA . GLY B 1 62 ? 6.84 10.836 -1.545 1 97.56 62 GLY B CA 1
ATOM 2454 C C . GLY B 1 62 ? 5.605 10.664 -0.679 1 97.56 62 GLY B C 1
ATOM 2455 O O . GLY B 1 62 ? 5.566 11.125 0.461 1 97.56 62 GLY B O 1
ATOM 2456 N N . THR B 1 63 ? 4.555 10.203 -1.234 1 98.75 63 THR B N 1
ATOM 2457 C CA . THR B 1 63 ? 3.375 9.875 -0.445 1 98.75 63 THR B CA 1
ATOM 2458 C C . THR B 1 63 ? 3.684 8.75 0.542 1 98.75 63 THR B C 1
ATOM 2460 O O . THR B 1 63 ? 3.967 7.621 0.138 1 98.75 63 THR B O 1
ATOM 2463 N N . HIS B 1 64 ? 3.643 9.062 1.839 1 98.81 64 HIS B N 1
ATOM 2464 C CA . HIS B 1 64 ? 4.035 8.086 2.848 1 98.81 64 HIS B CA 1
ATOM 2465 C C . HIS B 1 64 ? 3.271 8.297 4.148 1 98.81 64 HIS B C 1
ATOM 2467 O O . HIS B 1 64 ? 2.607 9.32 4.324 1 98.81 64 HIS B O 1
ATOM 2473 N N . ILE B 1 65 ? 3.373 7.305 5.012 1 98.88 65 ILE B N 1
ATOM 2474 C CA . ILE B 1 65 ? 2.818 7.504 6.348 1 98.88 65 ILE B CA 1
ATOM 2475 C C . ILE B 1 65 ? 3.951 7.727 7.348 1 98.88 65 ILE B C 1
ATOM 2477 O O . ILE B 1 65 ? 5.062 7.23 7.156 1 98.88 65 ILE B O 1
ATOM 2481 N N . ASP B 1 66 ? 3.695 8.516 8.336 1 98.81 66 ASP B N 1
ATOM 2482 C CA . ASP B 1 66 ? 4.449 8.555 9.586 1 98.81 66 ASP B CA 1
ATOM 2483 C C . ASP B 1 66 ? 3.809 7.656 10.641 1 98.81 66 ASP B C 1
ATOM 2485 O O . ASP B 1 66 ? 2.66 7.871 11.031 1 98.81 66 ASP B O 1
ATOM 2489 N N . ALA B 1 67 ? 4.52 6.637 11.031 1 98.94 67 ALA B N 1
ATOM 2490 C CA . ALA B 1 67 ? 4.051 5.863 12.18 1 98.94 67 ALA B CA 1
ATOM 2491 C C . ALA B 1 67 ? 4.281 6.625 13.484 1 98.94 67 ALA B C 1
ATOM 2493 O O . ALA B 1 67 ? 5.137 7.508 13.547 1 98.94 67 ALA B O 1
ATOM 2494 N N . PRO B 1 68 ? 3.537 6.285 14.492 1 98.94 68 PRO B N 1
ATOM 2495 C CA . PRO B 1 68 ? 3.727 6.93 15.797 1 98.94 68 PRO B CA 1
ATOM 2496 C C . PRO B 1 68 ? 5.172 6.863 16.281 1 98.94 68 PRO B C 1
ATOM 2498 O O . PRO B 1 68 ? 5.676 7.824 16.875 1 98.94 68 PRO B O 1
ATOM 2501 N N . ALA B 1 69 ? 5.914 5.863 15.977 1 98.88 69 ALA B N 1
ATOM 2502 C CA . ALA B 1 69 ? 7.289 5.664 16.438 1 98.88 69 ALA B CA 1
ATOM 2503 C C . ALA B 1 69 ? 8.211 6.742 15.875 1 98.88 69 ALA B C 1
ATOM 2505 O O . ALA B 1 69 ? 9.336 6.918 16.359 1 98.88 69 ALA B O 1
ATOM 2506 N N . HIS B 1 70 ? 7.844 7.418 14.828 1 98.69 70 HIS B N 1
ATOM 2507 C CA . HIS B 1 70 ? 8.656 8.453 14.195 1 98.69 70 HIS B CA 1
ATOM 2508 C C . HIS B 1 70 ? 8.969 9.578 15.172 1 98.69 70 HIS B C 1
ATOM 2510 O O . HIS B 1 70 ? 10.078 10.125 15.156 1 98.69 70 HIS B O 1
ATOM 2516 N N . PHE B 1 71 ? 7.996 9.898 16.078 1 98.56 71 PHE B N 1
ATOM 2517 C CA . PHE B 1 71 ? 8.188 11 17.016 1 98.56 71 PHE B CA 1
ATOM 2518 C C . PHE B 1 71 ? 7.852 10.57 18.438 1 98.56 71 PHE B C 1
ATOM 2520 O O . PHE B 1 71 ? 7.699 11.414 19.328 1 98.56 71 PHE B O 1
ATOM 2527 N N . SER B 1 72 ? 7.656 9.328 18.656 1 98.25 72 SER B N 1
ATOM 2528 C CA . SER B 1 72 ? 7.344 8.828 19.984 1 98.25 72 SER B CA 1
ATOM 2529 C C . SER B 1 72 ? 8.141 7.566 20.312 1 98.25 72 SER B C 1
ATOM 2531 O O . SER B 1 72 ? 7.992 6.547 19.625 1 98.25 72 SER B O 1
ATOM 2533 N N . LYS B 1 73 ? 8.945 7.59 21.312 1 97.12 73 LYS B N 1
ATOM 2534 C CA . LYS B 1 73 ? 9.859 6.512 21.688 1 97.12 73 LYS B CA 1
ATOM 2535 C C . LYS B 1 73 ? 9.125 5.184 21.828 1 97.12 73 LYS B C 1
ATOM 2537 O O . LYS B 1 73 ? 9.617 4.145 21.391 1 97.12 73 LYS B O 1
ATOM 2542 N N . ASP B 1 74 ? 7.918 5.16 22.328 1 96.75 74 ASP B N 1
ATOM 2543 C CA . ASP B 1 74 ? 7.168 3.926 22.531 1 96.75 74 ASP B CA 1
ATOM 2544 C C . ASP B 1 74 ? 5.996 3.816 21.562 1 96.75 74 ASP B C 1
ATOM 2546 O O . ASP B 1 74 ? 5.047 3.072 21.812 1 96.75 74 ASP B O 1
ATOM 2550 N N . GLY B 1 75 ? 6.066 4.598 20.531 1 98.62 75 GLY B N 1
ATOM 2551 C CA . GLY B 1 75 ? 4.98 4.594 19.562 1 98.62 75 GLY B CA 1
ATOM 2552 C C . GLY B 1 75 ? 4.984 3.367 18.672 1 98.62 75 GLY B C 1
ATOM 2553 O O . GLY B 1 75 ? 6.023 2.727 18.484 1 98.62 75 GLY B O 1
ATOM 2554 N N . LEU B 1 76 ? 3.9 3.055 18.062 1 98.81 76 LEU B N 1
ATOM 2555 C CA . LEU B 1 76 ? 3.74 1.933 17.156 1 98.81 76 LEU B CA 1
ATOM 2556 C C . LEU B 1 76 ? 4.555 2.15 15.875 1 98.81 76 LEU B C 1
ATOM 2558 O O . LEU B 1 76 ? 4.551 3.248 15.312 1 98.81 76 LEU B O 1
ATOM 2562 N N . THR B 1 77 ? 5.297 1.13 15.484 1 98.81 77 THR B N 1
ATOM 2563 C CA . THR B 1 77 ? 5.902 1.101 14.156 1 98.81 77 THR B CA 1
ATOM 2564 C C . THR B 1 77 ? 4.871 0.708 13.102 1 98.81 77 THR B C 1
ATOM 2566 O O . THR B 1 77 ? 3.729 0.385 13.43 1 98.81 77 THR B O 1
ATOM 2569 N N . VAL B 1 78 ? 5.262 0.789 11.875 1 98.75 78 VAL B N 1
ATOM 2570 C CA . VAL B 1 78 ? 4.328 0.692 10.758 1 98.75 78 VAL B CA 1
ATOM 2571 C C . VAL B 1 78 ? 3.555 -0.623 10.844 1 98.75 78 VAL B C 1
ATOM 2573 O O . VAL B 1 78 ? 2.326 -0.635 10.734 1 98.75 78 VAL B O 1
ATOM 2576 N N . GLU B 1 79 ? 4.262 -1.742 11.023 1 98.5 79 GLU B N 1
ATOM 2577 C CA . GLU B 1 79 ? 3.643 -3.062 10.961 1 98.5 79 GLU B CA 1
ATOM 2578 C C . GLU B 1 79 ? 2.721 -3.295 12.156 1 98.5 79 GLU B C 1
ATOM 2580 O O . GLU B 1 79 ? 1.91 -4.223 12.148 1 98.5 79 GLU B O 1
ATOM 2585 N N . GLN B 1 80 ? 2.803 -2.436 13.172 1 98.75 80 GLN B N 1
ATOM 2586 C CA . GLN B 1 80 ? 2.043 -2.609 14.406 1 98.75 80 GLN B CA 1
ATOM 2587 C C . GLN B 1 80 ? 0.741 -1.816 14.367 1 98.75 80 GLN B C 1
ATOM 2589 O O . GLN B 1 80 ? -0.142 -2.021 15.203 1 98.75 80 GLN B O 1
ATOM 2594 N N . ILE B 1 81 ? 0.622 -0.845 13.445 1 98.81 81 ILE B N 1
ATOM 2595 C CA . ILE B 1 81 ? -0.612 -0.073 13.344 1 98.81 81 ILE B CA 1
ATOM 2596 C C . ILE B 1 81 ? -1.774 -1.002 13 1 98.81 81 ILE B C 1
ATOM 2598 O O . ILE B 1 81 ? -1.687 -1.792 12.055 1 98.81 81 ILE B O 1
ATOM 2602 N N . PRO B 1 82 ? -2.857 -0.94 13.734 1 98.44 82 PRO B N 1
ATOM 2603 C CA . PRO B 1 82 ? -3.994 -1.816 13.438 1 98.44 82 PRO B CA 1
ATOM 2604 C C . PRO B 1 82 ? -4.535 -1.619 12.023 1 98.44 82 PRO B C 1
ATOM 2606 O O . PRO B 1 82 ? -4.738 -0.482 11.586 1 98.44 82 PRO B O 1
ATOM 2609 N N . ILE B 1 83 ? -4.836 -2.701 11.344 1 98.19 83 ILE B N 1
ATOM 2610 C CA . ILE B 1 83 ? -5.156 -2.637 9.922 1 98.19 83 ILE B CA 1
ATOM 2611 C C . ILE B 1 83 ? -6.52 -1.975 9.734 1 98.19 83 ILE B C 1
ATOM 2613 O O . ILE B 1 83 ? -6.801 -1.421 8.664 1 98.19 83 ILE B O 1
ATOM 2617 N N . ASP B 1 84 ? -7.363 -2.008 10.727 1 97.31 84 ASP B N 1
ATOM 2618 C CA . ASP B 1 84 ? -8.672 -1.373 10.586 1 97.31 84 ASP B CA 1
ATOM 2619 C C . ASP B 1 84 ? -8.539 0.149 10.586 1 97.31 84 ASP B C 1
ATOM 2621 O O . ASP B 1 84 ? -9.469 0.853 10.172 1 97.31 84 ASP B O 1
ATOM 2625 N N . HIS B 1 85 ? -7.391 0.701 11.039 1 98.5 85 HIS B N 1
ATOM 2626 C CA . HIS B 1 85 ? -7.152 2.139 10.984 1 98.5 85 HIS B CA 1
ATOM 2627 C C . HIS B 1 85 ? -6.828 2.588 9.562 1 98.5 85 HIS B C 1
ATOM 2629 O O . HIS B 1 85 ? -6.848 3.785 9.266 1 98.5 85 HIS B O 1
ATOM 2635 N N . PHE B 1 86 ? -6.547 1.626 8.656 1 98.69 86 PHE B N 1
ATOM 2636 C CA . PHE B 1 86 ? -6.137 1.949 7.293 1 98.69 86 PHE B CA 1
ATOM 2637 C C . PHE B 1 86 ? -7.348 2.096 6.379 1 98.69 86 PHE B C 1
ATOM 2639 O O . PHE B 1 86 ? -7.211 2.467 5.211 1 98.69 86 PHE B O 1
ATOM 2646 N N . ILE B 1 87 ? -8.492 1.731 6.859 1 98.44 87 ILE B N 1
ATOM 2647 C CA . ILE B 1 87 ? -9.742 1.829 6.117 1 98.44 87 ILE B CA 1
ATOM 2648 C C . ILE B 1 87 ? -10.742 2.674 6.906 1 98.44 87 ILE B C 1
ATOM 2650 O O . ILE B 1 87 ? -11.281 2.225 7.918 1 98.44 87 ILE B O 1
ATOM 2654 N N . ALA B 1 88 ? -10.992 3.875 6.449 1 98.5 88 ALA B N 1
ATOM 2655 C CA . ALA B 1 88 ? -11.82 4.789 7.234 1 98.5 88 ALA B CA 1
ATOM 2656 C C . ALA B 1 88 ? -12.406 5.891 6.355 1 98.5 88 ALA B C 1
ATOM 2658 O O . ALA B 1 88 ? -11.891 6.164 5.266 1 98.5 88 ALA B O 1
ATOM 2659 N N . PRO B 1 89 ? -13.5 6.512 6.855 1 98.62 89 PRO B N 1
ATOM 2660 C CA . PRO B 1 89 ? -14.016 7.68 6.137 1 98.62 89 PRO B CA 1
ATOM 2661 C C . PRO B 1 89 ? -13.039 8.852 6.133 1 98.62 89 PRO B C 1
ATOM 2663 O O . PRO B 1 89 ? -12.336 9.078 7.121 1 98.62 89 PRO B O 1
ATOM 2666 N N . ALA B 1 90 ? -13.07 9.562 5.035 1 98.81 90 ALA B N 1
ATOM 2667 C CA . ALA B 1 90 ? -12.297 10.805 4.945 1 98.81 90 ALA B CA 1
ATOM 2668 C C . ALA B 1 90 ? -13.086 11.977 5.52 1 98.81 90 ALA B C 1
ATOM 2670 O O . ALA B 1 90 ? -14.289 12.102 5.289 1 98.81 90 ALA B O 1
ATOM 2671 N N . ALA B 1 91 ? -12.477 12.781 6.316 1 98.94 91 ALA B N 1
ATOM 2672 C CA . ALA B 1 91 ? -12.938 14.117 6.672 1 98.94 91 ALA B CA 1
ATOM 2673 C C . ALA B 1 91 ? -12.039 15.195 6.062 1 98.94 91 ALA B C 1
ATOM 2675 O O . ALA B 1 91 ? -10.922 15.414 6.535 1 98.94 91 ALA B O 1
ATOM 2676 N N . VAL B 1 92 ? -12.539 15.867 5.035 1 98.94 92 VAL B N 1
ATOM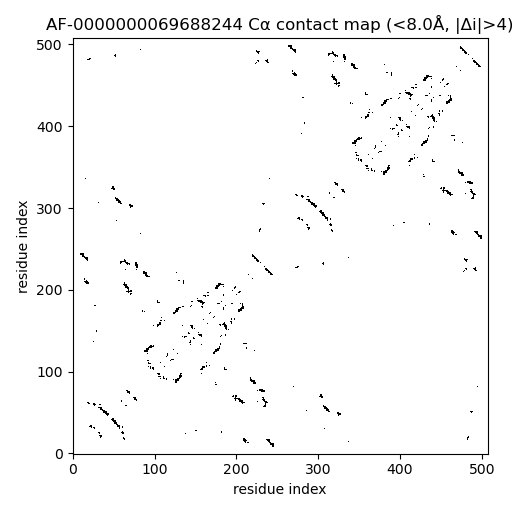 2677 C CA . VAL B 1 92 ? -11.711 16.812 4.309 1 98.94 92 VAL B CA 1
ATOM 2678 C C . VAL B 1 92 ? -11.93 18.219 4.852 1 98.94 92 VAL B C 1
ATOM 2680 O O . VAL B 1 92 ? -12.984 18.828 4.629 1 98.94 92 VAL B O 1
ATOM 2683 N N . ILE B 1 93 ? -10.938 18.734 5.559 1 98.94 93 ILE B N 1
ATOM 2684 C CA . ILE B 1 93 ? -10.938 20.094 6.094 1 98.94 93 ILE B CA 1
ATOM 2685 C C . ILE B 1 93 ? -10.344 21.047 5.066 1 98.94 93 ILE B C 1
ATOM 2687 O O . ILE B 1 93 ? -9.133 21.031 4.816 1 98.94 93 ILE B O 1
ATOM 2691 N N . ASP B 1 94 ? -11.156 21.922 4.512 1 98.75 94 ASP B N 1
ATOM 2692 C CA . ASP B 1 94 ? -10.719 22.797 3.428 1 98.75 94 ASP B CA 1
ATOM 2693 C C . ASP B 1 94 ? -10.133 24.094 3.977 1 98.75 94 ASP B C 1
ATOM 2695 O O . ASP B 1 94 ? -10.859 24.922 4.531 1 98.75 94 ASP B O 1
ATOM 2699 N N . ILE B 1 95 ? -8.852 24.297 3.799 1 98.81 95 ILE B N 1
ATOM 2700 C CA . ILE B 1 95 ? -8.219 25.547 4.234 1 98.81 95 ILE B CA 1
ATOM 2701 C C . ILE B 1 95 ? -7.551 26.234 3.045 1 98.81 95 ILE B C 1
ATOM 2703 O O . ILE B 1 95 ? -6.539 26.922 3.205 1 98.81 95 ILE B O 1
ATOM 2707 N N . THR B 1 96 ? -7.992 26 1.853 1 98.75 96 THR B N 1
ATOM 2708 C CA . THR B 1 96 ? -7.418 26.5 0.614 1 98.75 96 THR B CA 1
ATOM 2709 C C . THR B 1 96 ? -7.375 28.031 0.627 1 98.75 96 THR B C 1
ATOM 2711 O O . THR B 1 96 ? -6.383 28.641 0.219 1 98.75 96 THR B O 1
ATOM 2714 N N . ASP B 1 97 ? -8.477 28.641 1.113 1 98.38 97 ASP B N 1
ATOM 2715 C CA . ASP B 1 97 ? -8.547 30.094 1.129 1 98.38 97 ASP B CA 1
ATOM 2716 C C . ASP B 1 97 ? -7.492 30.688 2.07 1 98.38 97 ASP B C 1
ATOM 2718 O O . ASP B 1 97 ? -6.805 31.641 1.722 1 98.38 97 ASP B O 1
ATOM 2722 N N . LYS B 1 98 ? -7.363 30.062 3.244 1 98.5 98 LYS B N 1
ATOM 2723 C CA . LYS B 1 98 ? -6.352 30.516 4.195 1 98.5 98 LYS B CA 1
ATOM 2724 C C . LYS B 1 98 ? -4.945 30.359 3.619 1 98.5 98 LYS B C 1
ATOM 2726 O O . LYS B 1 98 ? -4.117 31.266 3.732 1 98.5 98 LYS B O 1
ATOM 2731 N N . ALA B 1 99 ? -4.688 29.219 3.002 1 98.44 99 ALA B N 1
ATOM 2732 C CA . ALA B 1 99 ? -3.373 28.891 2.451 1 98.44 99 ALA B CA 1
ATOM 2733 C C . ALA B 1 99 ? -3.029 29.812 1.282 1 98.44 99 ALA B C 1
ATOM 2735 O O . ALA B 1 99 ? -1.859 30.141 1.061 1 98.44 99 ALA B O 1
ATOM 2736 N N . GLY B 1 100 ? -4.051 30.219 0.542 1 97.81 100 GLY B N 1
ATOM 2737 C CA . GLY B 1 100 ? -3.848 31.156 -0.55 1 97.81 100 GLY B CA 1
ATOM 2738 C C . GLY B 1 100 ? -3.383 32.531 -0.083 1 97.81 100 GLY B C 1
ATOM 2739 O O . GLY B 1 100 ? -2.66 33.219 -0.8 1 97.81 100 GLY B O 1
ATOM 2740 N N . LEU B 1 101 ? -3.768 32.875 1.135 1 98 101 LEU B N 1
ATOM 2741 C CA . LEU B 1 101 ? -3.445 34.188 1.688 1 98 101 LEU B CA 1
ATOM 2742 C C . LEU B 1 101 ? -2.133 34.156 2.465 1 98 101 LEU B C 1
ATOM 2744 O O . LEU B 1 101 ? -1.416 35.156 2.539 1 98 101 LEU B O 1
ATOM 2748 N N . ASP B 1 102 ? -1.815 33.062 3.084 1 98.31 102 ASP B N 1
ATOM 2749 C CA . ASP B 1 102 ? -0.654 32.844 3.943 1 98.31 102 ASP B CA 1
ATOM 2750 C C . ASP B 1 102 ? -0.074 31.453 3.746 1 98.31 102 ASP B C 1
ATOM 2752 O O . ASP B 1 102 ? -0.694 30.453 4.125 1 98.31 102 ASP B O 1
ATOM 2756 N N . PRO B 1 103 ? 1.118 31.406 3.215 1 98.06 103 PRO B N 1
ATOM 2757 C CA . PRO B 1 103 ? 1.706 30.078 2.992 1 98.06 103 PRO B CA 1
ATOM 2758 C C . PRO B 1 103 ? 1.907 29.297 4.289 1 98.06 103 PRO B C 1
ATOM 2760 O O . PRO B 1 103 ? 2.098 28.078 4.254 1 98.06 103 PRO B O 1
ATOM 2763 N N . ASP B 1 104 ? 1.86 29.969 5.398 1 98.38 104 ASP B N 1
ATOM 2764 C CA . ASP B 1 104 ? 2.049 29.297 6.684 1 98.38 104 ASP B CA 1
ATOM 2765 C C . ASP B 1 104 ? 0.715 29.109 7.398 1 98.38 104 ASP B C 1
ATOM 2767 O O . ASP B 1 104 ? 0.677 28.969 8.625 1 98.38 104 ASP B O 1
ATOM 2771 N N . ALA B 1 105 ? -0.366 29.203 6.621 1 98.69 105 ALA B N 1
ATOM 2772 C CA . ALA B 1 105 ? -1.688 29.016 7.215 1 98.69 105 ALA B CA 1
ATOM 2773 C C . ALA B 1 105 ? -1.794 27.672 7.914 1 98.69 105 ALA B C 1
ATOM 2775 O O . ALA B 1 105 ? -1.121 26.703 7.531 1 98.69 105 ALA B O 1
ATOM 2776 N N . GLU B 1 106 ? -2.621 27.609 8.938 1 98.88 106 GLU B N 1
ATOM 2777 C CA . GLU B 1 106 ? -2.838 26.375 9.695 1 98.88 106 GLU B CA 1
ATOM 2778 C C . GLU B 1 106 ? -4.328 26.078 9.844 1 98.88 106 GLU B C 1
ATOM 2780 O O . GLU B 1 106 ? -5.141 27 9.953 1 98.88 106 GLU B O 1
ATOM 2785 N N . ALA B 1 107 ? -4.711 24.812 9.766 1 98.94 107 ALA B N 1
ATOM 2786 C CA . ALA B 1 107 ? -6.055 24.406 10.164 1 98.94 107 ALA B CA 1
ATOM 2787 C C . ALA B 1 107 ? -6.254 24.562 11.664 1 98.94 107 ALA B C 1
ATOM 2789 O O . ALA B 1 107 ? -5.484 24.016 12.461 1 98.94 107 ALA B O 1
ATOM 2790 N N . THR B 1 108 ? -7.246 25.297 12.062 1 98.88 108 THR B N 1
ATOM 2791 C CA . THR B 1 108 ? -7.527 25.625 13.453 1 98.88 108 THR B CA 1
ATOM 2792 C C . THR B 1 108 ? -8.664 24.75 13.992 1 98.88 108 THR B C 1
ATOM 2794 O O . THR B 1 108 ? -9.312 24.031 13.227 1 98.88 108 THR B O 1
ATOM 2797 N N . VAL B 1 109 ? -8.859 24.844 15.336 1 98.94 109 VAL B N 1
ATOM 2798 C CA . VAL B 1 109 ? -9.977 24.156 15.953 1 98.94 109 VAL B CA 1
ATOM 2799 C C . VAL B 1 109 ? -11.289 24.609 15.312 1 98.94 109 VAL B C 1
ATOM 2801 O O . VAL B 1 109 ? -12.188 23.797 15.094 1 98.94 109 VAL B O 1
ATOM 2804 N N . GLU B 1 110 ? -11.391 25.859 14.977 1 98.81 110 GLU B N 1
ATOM 2805 C CA . GLU B 1 110 ? -12.586 26.406 14.336 1 98.81 110 GLU B CA 1
ATOM 2806 C C . GLU B 1 110 ? -12.844 25.719 12.992 1 98.81 110 GLU B C 1
ATOM 2808 O O . GLU B 1 110 ? -13.992 25.438 12.648 1 98.81 110 GLU B O 1
ATOM 2813 N N . ASP B 1 111 ? -11.805 25.453 12.18 1 98.88 111 ASP B N 1
ATOM 2814 C CA . ASP B 1 111 ? -11.953 24.766 10.898 1 98.88 111 ASP B CA 1
ATOM 2815 C C . ASP B 1 111 ? -12.516 23.359 11.102 1 98.88 111 ASP B C 1
ATOM 2817 O O . ASP B 1 111 ? -13.367 22.906 10.336 1 98.88 111 ASP B O 1
ATOM 2821 N N . LEU B 1 112 ? -11.969 22.656 12.148 1 98.94 112 LEU B N 1
ATOM 2822 C CA . LEU B 1 112 ? -12.414 21.297 12.461 1 98.94 112 LEU B CA 1
ATOM 2823 C C . LEU B 1 112 ? -13.883 21.297 12.883 1 98.94 112 LEU B C 1
ATOM 2825 O O . LEU B 1 112 ? -14.672 20.5 12.367 1 98.94 112 LEU B O 1
ATOM 2829 N N . LEU B 1 113 ? -14.203 22.234 13.719 1 98.88 113 LEU B N 1
ATOM 2830 C CA . LEU B 1 113 ? -15.578 22.344 14.203 1 98.88 113 LEU B CA 1
ATOM 2831 C C . LEU B 1 113 ? -16.516 22.75 13.07 1 98.88 113 LEU B C 1
ATOM 2833 O O . LEU B 1 113 ? -17.656 22.312 13.016 1 98.88 113 LEU B O 1
ATOM 2837 N N . HIS B 1 114 ? -16.062 23.656 12.25 1 98.75 114 HIS B N 1
ATOM 2838 C CA . HIS B 1 114 ? -16.859 24.078 11.102 1 98.75 114 HIS B CA 1
ATOM 2839 C C . HIS B 1 114 ? -17.203 22.891 10.203 1 98.75 114 HIS B C 1
ATOM 2841 O O . HIS B 1 114 ? -18.344 22.75 9.758 1 98.75 114 HIS B O 1
ATOM 2847 N N . TRP B 1 115 ? -16.25 22 9.922 1 98.81 115 TRP B N 1
ATOM 2848 C CA . TRP B 1 115 ? -16.5 20.812 9.125 1 98.81 115 TRP B CA 1
ATOM 2849 C C . TRP B 1 115 ? -17.594 19.953 9.75 1 98.81 115 TRP B C 1
ATOM 2851 O O . TRP B 1 115 ? -18.5 19.5 9.062 1 98.81 115 TRP B O 1
ATOM 2861 N N . GLU B 1 116 ? -17.391 19.703 11.102 1 98.88 116 GLU B N 1
ATOM 2862 C CA . GLU B 1 116 ? -18.406 18.906 11.773 1 98.88 116 GLU B CA 1
ATOM 2863 C C . GLU B 1 116 ? -19.797 19.547 11.641 1 98.88 116 GLU B C 1
ATOM 2865 O O . GLU B 1 116 ? -20.781 18.859 11.414 1 98.88 116 GLU B O 1
ATOM 2870 N N . SER B 1 117 ? -19.812 20.859 11.773 1 98.62 117 SER B N 1
ATOM 2871 C CA . SER B 1 117 ? -21.078 21.578 11.727 1 98.62 117 SER B CA 1
ATOM 2872 C C . SER B 1 117 ? -21.734 21.469 10.352 1 98.62 117 SER B C 1
ATOM 2874 O O . SER B 1 117 ? -22.922 21.188 10.25 1 98.62 117 SER B O 1
ATOM 2876 N N . ILE B 1 118 ? -21.047 21.594 9.281 1 98.06 118 ILE B N 1
ATOM 2877 C CA . ILE B 1 118 ? -21.641 21.688 7.949 1 98.06 118 ILE B CA 1
ATOM 2878 C C . ILE B 1 118 ? -21.953 20.281 7.426 1 98.06 118 ILE B C 1
ATOM 2880 O O . ILE B 1 118 ? -22.828 20.109 6.586 1 98.06 118 ILE B O 1
ATOM 2884 N N . THR B 1 119 ? -21.25 19.266 7.867 1 98.12 119 THR B N 1
ATOM 2885 C CA . THR B 1 119 ? -21.453 17.906 7.367 1 98.12 119 THR B CA 1
ATOM 2886 C C . THR B 1 119 ? -22.406 17.141 8.273 1 98.12 119 THR B C 1
ATOM 2888 O O . THR B 1 119 ? -22.984 16.125 7.871 1 98.12 119 THR B O 1
ATOM 2891 N N . GLY B 1 120 ? -22.469 17.531 9.539 1 98.5 120 GLY B N 1
ATOM 2892 C CA . GLY B 1 120 ? -23.25 16.797 10.523 1 98.5 120 GLY B CA 1
ATOM 2893 C C . GLY B 1 120 ? -22.578 15.508 10.961 1 98.5 120 GLY B C 1
ATOM 2894 O O . GLY B 1 120 ? -23.219 14.641 11.562 1 98.5 120 GLY B O 1
ATOM 2895 N N . GLN B 1 121 ? -21.359 15.359 10.57 1 98.19 121 GLN B N 1
ATOM 2896 C CA . GLN B 1 121 ? -20.594 14.156 10.906 1 98.19 121 GLN B CA 1
ATOM 2897 C C . GLN B 1 121 ? -19.625 14.422 12.047 1 98.19 121 GLN B C 1
ATOM 2899 O O . GLN B 1 121 ? -19.328 15.578 12.367 1 98.19 121 GLN B O 1
ATOM 2904 N N . SER B 1 122 ? -19.219 13.375 12.719 1 98.56 122 SER B N 1
ATOM 2905 C CA . SER B 1 122 ? -18.156 13.43 13.727 1 98.56 122 SER B CA 1
ATOM 2906 C C . SER B 1 122 ? -16.797 13.094 13.125 1 98.56 122 SER B C 1
ATOM 2908 O O . SER B 1 122 ? -16.703 12.25 12.234 1 98.56 122 SER B O 1
ATOM 2910 N N . LEU B 1 123 ? -15.812 13.711 13.68 1 98.88 123 LEU B N 1
ATOM 2911 C CA . LEU B 1 123 ? -14.453 13.398 13.25 1 98.88 123 LEU B CA 1
ATOM 2912 C C . LEU B 1 123 ? -14 12.062 13.828 1 98.88 123 LEU B C 1
ATOM 2914 O O . LEU B 1 123 ? -12.984 11.5 13.398 1 98.88 123 LEU B O 1
ATOM 2918 N N . ASN B 1 124 ? -14.734 11.516 14.781 1 98.75 124 ASN B N 1
ATOM 2919 C CA . ASN B 1 124 ? -14.359 10.234 15.359 1 98.75 124 ASN B CA 1
ATOM 2920 C C . ASN B 1 124 ? -14.32 9.133 14.305 1 98.75 124 ASN B C 1
ATOM 2922 O O . ASN B 1 124 ? -15.258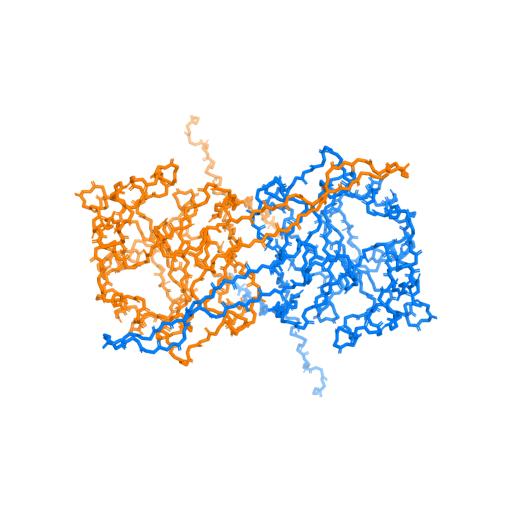 8.984 13.523 1 98.75 124 ASN B O 1
ATOM 2926 N N . GLY B 1 125 ? -13.195 8.375 14.297 1 98.38 125 GLY B N 1
ATOM 2927 C CA . GLY B 1 125 ? -13.062 7.227 13.422 1 98.38 125 GLY B CA 1
ATOM 2928 C C . GLY B 1 125 ? -12.727 7.598 11.992 1 98.38 125 GLY B C 1
ATOM 2929 O O . GLY B 1 125 ? -12.898 6.789 11.078 1 98.38 125 GLY B O 1
ATOM 2930 N N . THR B 1 126 ? -12.258 8.867 11.758 1 98.88 126 THR B N 1
ATOM 2931 C CA . THR B 1 126 ? -11.961 9.312 10.398 1 98.88 126 THR B CA 1
ATOM 2932 C C . THR B 1 126 ? -10.453 9.461 10.203 1 98.88 126 THR B C 1
ATOM 2934 O O . THR B 1 126 ? -9.688 9.383 11.156 1 98.88 126 THR B O 1
ATOM 2937 N N . ILE B 1 127 ? -10.102 9.547 9.016 1 98.94 127 ILE B N 1
ATOM 2938 C CA . ILE B 1 127 ? -8.836 10.156 8.609 1 98.94 127 ILE B CA 1
ATOM 2939 C C . ILE B 1 127 ? -9.078 11.609 8.195 1 98.94 127 ILE B C 1
ATOM 2941 O O . ILE B 1 127 ? -9.781 11.867 7.211 1 98.94 127 ILE B O 1
ATOM 2945 N N . VAL B 1 128 ? -8.539 12.492 8.938 1 99 128 VAL B N 1
ATOM 2946 C CA . VAL B 1 128 ? -8.734 13.922 8.695 1 99 128 VAL B CA 1
ATOM 2947 C C . VAL B 1 128 ? -7.727 14.406 7.652 1 99 128 VAL B C 1
ATOM 2949 O O . VAL B 1 128 ? -6.516 14.305 7.859 1 99 128 VAL B O 1
ATOM 2952 N N . LEU B 1 129 ? -8.227 14.898 6.543 1 98.94 129 LEU B N 1
ATOM 2953 C CA . LEU B 1 129 ? -7.371 15.406 5.48 1 98.94 129 LEU B CA 1
ATOM 2954 C C . LEU B 1 129 ? -7.402 16.938 5.441 1 98.94 129 LEU B C 1
ATOM 2956 O O . LEU B 1 129 ? -8.477 17.531 5.461 1 98.94 129 LEU B O 1
ATOM 2960 N N . LEU B 1 130 ? -6.27 17.531 5.453 1 98.94 130 LEU B N 1
ATOM 2961 C CA . LEU B 1 130 ? -6.184 18.969 5.223 1 98.94 130 LEU B CA 1
ATOM 2962 C C . LEU B 1 130 ? -6.031 19.266 3.734 1 98.94 130 LEU B C 1
ATOM 2964 O O . LEU B 1 130 ? -5.012 18.938 3.131 1 98.94 130 LEU B O 1
ATOM 2968 N N . LYS B 1 131 ? -7.047 19.859 3.223 1 98.88 131 LYS B N 1
ATOM 2969 C CA . LYS B 1 131 ? -7.004 20.328 1.844 1 98.88 131 LYS B CA 1
ATOM 2970 C C . LYS B 1 131 ? -6.547 21.781 1.781 1 98.88 131 LYS B C 1
ATOM 2972 O O . LYS B 1 131 ? -7.324 22.703 2.061 1 98.88 131 LYS B O 1
ATOM 2977 N N . SER B 1 132 ? -5.344 21.969 1.393 1 98.75 132 SER B N 1
ATOM 2978 C CA . SER B 1 132 ? -4.766 23.312 1.37 1 98.75 132 SER B CA 1
ATOM 2979 C C . SER B 1 132 ? -4.625 23.828 -0.057 1 98.75 132 SER B C 1
ATOM 2981 O O . SER B 1 132 ? -4.371 25.016 -0.271 1 98.75 132 SER B O 1
ATOM 2983 N N . GLY B 1 133 ? -4.781 22.938 -1.054 1 98.5 133 GLY B N 1
ATOM 2984 C CA . GLY B 1 133 ? -4.516 23.297 -2.439 1 98.5 133 GLY B CA 1
ATOM 2985 C C . GLY B 1 133 ? -3.047 23.203 -2.809 1 98.5 133 GLY B C 1
ATOM 2986 O O . GLY B 1 133 ? -2.67 23.469 -3.951 1 98.5 133 GLY B O 1
ATOM 2987 N N . TRP B 1 134 ? -2.262 22.797 -1.922 1 98.62 134 TRP B N 1
ATOM 2988 C CA . TRP B 1 134 ? -0.814 22.797 -2.105 1 98.62 134 TRP B CA 1
ATOM 2989 C C . TRP B 1 134 ? -0.392 21.734 -3.117 1 98.62 134 TRP B C 1
ATOM 2991 O O . TRP B 1 134 ? 0.687 21.828 -3.707 1 98.62 134 TRP B O 1
ATOM 3001 N N . GLY B 1 135 ? -1.235 20.672 -3.293 1 98.06 135 GLY B N 1
ATOM 3002 C CA . GLY B 1 135 ? -0.945 19.625 -4.254 1 98.06 135 GLY B CA 1
ATOM 3003 C C . GLY B 1 135 ? -0.654 20.156 -5.648 1 98.06 135 GLY B C 1
ATOM 3004 O O . GLY B 1 135 ? 0.098 19.531 -6.406 1 98.06 135 GLY B O 1
ATOM 3005 N N . ARG B 1 136 ? -1.207 21.297 -5.988 1 97.56 136 ARG B N 1
ATOM 3006 C CA . ARG B 1 136 ? -1.021 21.891 -7.305 1 97.56 136 ARG B CA 1
ATOM 3007 C C . ARG B 1 136 ? 0.439 22.281 -7.531 1 97.56 136 ARG B C 1
ATOM 3009 O O . ARG B 1 136 ? 0.859 22.5 -8.672 1 97.56 136 ARG B O 1
ATOM 3016 N N . LYS B 1 137 ? 1.152 22.391 -6.488 1 98.06 137 LYS B N 1
ATOM 3017 C CA . LYS B 1 137 ? 2.535 22.859 -6.559 1 98.06 137 LYS B CA 1
ATOM 3018 C C . LYS B 1 137 ? 3.506 21.688 -6.66 1 98.06 137 LYS B C 1
ATOM 3020 O O . LYS B 1 137 ? 4.719 21.891 -6.738 1 98.06 137 LYS B O 1
ATOM 3025 N N . TRP B 1 138 ? 3.096 20.453 -6.703 1 97.69 138 TRP B N 1
ATOM 3026 C CA . TRP B 1 138 ? 3.912 19.25 -6.609 1 97.69 138 TRP B CA 1
ATOM 3027 C C . TRP B 1 138 ? 5.016 19.25 -7.66 1 97.69 138 TRP B C 1
ATOM 3029 O O . TRP B 1 138 ? 6.145 18.828 -7.387 1 97.69 138 TRP B O 1
ATOM 3039 N N . ASN B 1 139 ? 4.793 19.766 -8.828 1 96.5 139 ASN B N 1
ATOM 3040 C CA . ASN B 1 139 ? 5.754 19.703 -9.922 1 96.5 139 ASN B CA 1
ATOM 3041 C C . ASN B 1 139 ? 6.703 20.891 -9.922 1 96.5 139 ASN B C 1
ATOM 3043 O O . ASN B 1 139 ? 7.434 21.109 -10.883 1 96.5 139 ASN B O 1
ATOM 3047 N N . ASN B 1 140 ? 6.648 21.672 -8.891 1 97.25 140 ASN B N 1
ATOM 3048 C CA . ASN B 1 140 ? 7.547 22.797 -8.656 1 97.25 140 ASN B CA 1
ATOM 3049 C C . ASN B 1 140 ? 8.078 22.812 -7.227 1 97.25 140 ASN B C 1
ATOM 3051 O O . ASN B 1 140 ? 7.43 23.344 -6.324 1 97.25 140 ASN B O 1
ATOM 3055 N N . ARG B 1 141 ? 9.266 22.344 -7.074 1 96 141 ARG B N 1
ATOM 3056 C CA . ARG B 1 141 ? 9.859 22.141 -5.758 1 96 141 ARG B CA 1
ATOM 3057 C C . ARG B 1 141 ? 9.883 23.422 -4.949 1 96 141 ARG B C 1
ATOM 3059 O O . ARG B 1 141 ? 9.516 23.438 -3.773 1 96 141 ARG B O 1
ATOM 3066 N N . ALA B 1 142 ? 10.375 24.5 -5.559 1 97 142 ALA B N 1
ATOM 3067 C CA . ALA B 1 142 ? 10.492 25.766 -4.855 1 97 142 ALA B CA 1
ATOM 3068 C C . ALA B 1 142 ? 9.133 26.234 -4.32 1 97 142 ALA B C 1
ATOM 3070 O O . ALA B 1 142 ? 9.023 26.656 -3.17 1 97 142 ALA B O 1
ATOM 3071 N N . ASP B 1 143 ? 8.133 26.141 -5.145 1 97.88 143 ASP B N 1
ATOM 3072 C CA . ASP B 1 143 ? 6.785 26.516 -4.723 1 97.88 143 ASP B CA 1
ATOM 3073 C C . ASP B 1 143 ? 6.262 25.562 -3.652 1 97.88 143 ASP B C 1
ATOM 3075 O O . ASP B 1 143 ? 5.625 25.984 -2.689 1 97.88 143 ASP B O 1
ATOM 3079 N N . PHE B 1 144 ? 6.559 24.344 -3.836 1 98.12 144 PHE B N 1
ATOM 3080 C CA . PHE B 1 144 ? 6.059 23.312 -2.926 1 98.12 144 PHE B CA 1
ATOM 3081 C C . PHE B 1 144 ? 6.707 23.453 -1.553 1 98.12 144 PHE B C 1
ATOM 3083 O O . PHE B 1 144 ? 6.039 23.297 -0.527 1 98.12 144 PHE B O 1
ATOM 3090 N N . PHE B 1 145 ? 7.953 23.781 -1.527 1 97.5 145 PHE B N 1
ATOM 3091 C CA . PHE B 1 145 ? 8.695 23.891 -0.277 1 97.5 145 PHE B CA 1
ATOM 3092 C C . PHE B 1 145 ? 8.562 25.281 0.318 1 97.5 145 PHE B C 1
ATOM 3094 O O . PHE B 1 145 ? 8.867 25.5 1.495 1 97.5 145 PHE B O 1
ATOM 3101 N N . GLY B 1 146 ? 8.156 26.266 -0.499 1 97.31 146 GLY B N 1
ATOM 3102 C CA . GLY B 1 146 ? 8.039 27.656 -0.078 1 97.31 146 GLY B CA 1
ATOM 3103 C C . GLY B 1 146 ? 9.352 28.422 -0.125 1 97.31 146 GLY B C 1
ATOM 3104 O O . GLY B 1 146 ? 9.469 29.5 0.454 1 97.31 146 GLY B O 1
ATOM 3105 N N . THR B 1 147 ? 10.391 27.797 -0.732 1 96.75 147 THR B N 1
ATOM 3106 C CA . THR B 1 147 ? 11.711 28.391 -0.87 1 96.75 147 THR B CA 1
ATOM 3107 C C . THR B 1 147 ? 12.523 27.688 -1.955 1 96.75 147 THR B C 1
ATOM 3109 O O . THR B 1 147 ? 12.398 26.469 -2.133 1 96.75 147 THR B O 1
ATOM 3112 N N . PRO B 1 148 ? 13.297 28.375 -2.689 1 95.12 148 PRO B N 1
ATOM 3113 C CA . PRO B 1 148 ? 14.195 27.719 -3.641 1 95.12 148 PRO B CA 1
ATOM 3114 C C . PRO B 1 148 ? 15.438 27.125 -2.971 1 95.12 148 PRO B C 1
ATOM 3116 O O . PRO B 1 148 ? 16.188 26.391 -3.604 1 95.12 148 PRO B O 1
ATOM 3119 N N . GLU B 1 149 ? 15.648 27.484 -1.753 1 94.06 149 GLU B N 1
ATOM 3120 C CA . GLU B 1 149 ? 16.859 27.062 -1.046 1 94.06 149 GLU B CA 1
ATOM 3121 C C . GLU B 1 149 ? 16.734 25.625 -0.548 1 94.06 149 GLU B C 1
ATOM 3123 O O . GLU B 1 149 ? 15.641 25.188 -0.161 1 94.06 149 GLU B O 1
ATOM 3128 N N . ASN B 1 150 ? 17.797 24.938 -0.536 1 91.06 150 ASN B N 1
ATOM 3129 C CA . ASN B 1 150 ? 17.844 23.609 0.052 1 91.06 150 ASN B CA 1
ATOM 3130 C C . ASN B 1 150 ? 18.125 23.656 1.549 1 91.06 150 ASN B C 1
ATOM 3132 O O . ASN B 1 150 ? 19.141 23.141 2.012 1 91.06 150 ASN B O 1
ATOM 3136 N N . ASP B 1 151 ? 17.25 24.328 2.221 1 93.75 151 ASP B N 1
ATOM 3137 C CA . ASP B 1 151 ? 17.344 24.609 3.65 1 93.75 151 ASP B CA 1
ATOM 3138 C C . ASP B 1 151 ? 15.977 24.484 4.32 1 93.75 151 ASP B C 1
ATOM 3140 O O . ASP B 1 151 ? 15.117 25.359 4.164 1 93.75 151 ASP B O 1
ATOM 3144 N N . ALA B 1 152 ? 15.797 23.484 5.07 1 92.12 152 ALA B N 1
ATOM 3145 C CA . ALA B 1 152 ? 14.516 23.172 5.688 1 92.12 152 ALA B CA 1
ATOM 3146 C C . ALA B 1 152 ? 14.062 24.281 6.613 1 92.12 152 ALA B C 1
ATOM 3148 O O . ALA B 1 152 ? 12.867 24.422 6.906 1 92.12 152 ALA B O 1
ATOM 3149 N N . SER B 1 153 ? 15.008 25.047 7.102 1 92.94 153 SER B N 1
ATOM 3150 C CA . SER B 1 153 ? 14.672 26.141 8.016 1 92.94 153 SER B CA 1
ATOM 3151 C C . SER B 1 153 ? 13.953 27.266 7.281 1 92.94 153 SER B C 1
ATOM 3153 O O . SER B 1 153 ? 13.406 28.172 7.91 1 92.94 153 SER B O 1
ATOM 3155 N N . LYS B 1 154 ? 13.867 27.188 5.965 1 96.19 154 LYS B N 1
ATOM 3156 C CA . LYS B 1 154 ? 13.297 28.266 5.16 1 96.19 154 LYS B CA 1
ATOM 3157 C C . LYS B 1 154 ? 11.984 27.828 4.52 1 96.19 154 LYS B C 1
ATOM 3159 O O . LYS B 1 154 ? 11.43 28.562 3.686 1 96.19 154 LYS B O 1
ATOM 3164 N N . PHE B 1 155 ? 11.5 26.719 4.895 1 97.5 155 PHE B N 1
ATOM 3165 C CA . PHE B 1 155 ? 10.281 26.188 4.305 1 97.5 155 PHE B CA 1
ATOM 3166 C C . PHE B 1 155 ? 9.07 27.016 4.715 1 97.5 155 PHE B C 1
ATOM 3168 O O . PHE B 1 155 ? 9.031 27.547 5.824 1 97.5 155 PHE B O 1
ATOM 3175 N N . HIS B 1 156 ? 8.148 27.141 3.783 1 98.44 156 HIS B N 1
ATOM 3176 C CA . HIS B 1 156 ? 6.844 27.75 4.027 1 98.44 156 HIS B CA 1
ATOM 3177 C C . HIS B 1 156 ? 5.734 26.953 3.338 1 98.44 156 HIS B C 1
ATOM 3179 O O . HIS B 1 156 ? 5.637 26.969 2.109 1 98.44 156 HIS B O 1
ATOM 3185 N N . PHE B 1 157 ? 4.922 26.328 4.031 1 98.62 157 PHE B N 1
ATOM 3186 C CA . PHE B 1 157 ? 3.723 25.641 3.576 1 98.62 157 PHE B CA 1
ATOM 3187 C C . PHE B 1 157 ? 2.734 25.453 4.723 1 98.62 157 PHE B C 1
ATOM 3189 O O . PHE B 1 157 ? 3.111 25.531 5.891 1 98.62 157 PHE B O 1
ATOM 3196 N N . PRO B 1 158 ? 1.439 25.281 4.426 1 98.81 158 PRO B N 1
ATOM 3197 C CA . PRO B 1 158 ? 0.413 25.172 5.465 1 98.81 158 PRO B CA 1
ATOM 3198 C C . PRO B 1 158 ? 0.492 23.844 6.23 1 98.81 158 PRO B C 1
ATOM 3200 O O . PRO B 1 158 ? 1.193 22.922 5.809 1 98.81 158 PRO B O 1
ATOM 3203 N N . GLY B 1 159 ? -0.136 23.797 7.371 1 98.81 159 GLY B N 1
ATOM 3204 C CA . GLY B 1 159 ? -0.183 22.609 8.203 1 98.81 159 GLY B CA 1
ATOM 3205 C C . GLY B 1 159 ? -1.305 22.641 9.227 1 98.81 159 GLY B C 1
ATOM 3206 O O . GLY B 1 159 ? -2.32 23.312 9.016 1 98.81 159 GLY B O 1
ATOM 3207 N N . LEU B 1 160 ? -1.2 21.828 10.164 1 98.94 160 LEU B N 1
ATOM 3208 C CA . LEU B 1 160 ? -2.135 21.734 11.281 1 98.94 160 LEU B CA 1
ATOM 3209 C C . LEU B 1 160 ? -1.636 22.531 12.477 1 98.94 160 LEU B C 1
ATOM 3211 O O . LEU B 1 160 ? -0.486 22.375 12.898 1 98.94 160 LEU B O 1
ATOM 3215 N N . ALA B 1 161 ? -2.506 23.344 13.023 1 98.88 161 ALA B N 1
ATOM 3216 C CA . ALA B 1 161 ? -2.121 24.125 14.195 1 98.88 161 ALA B CA 1
ATOM 3217 C C . ALA B 1 161 ? -1.86 23.219 15.398 1 98.88 161 ALA B C 1
ATOM 3219 O O . ALA B 1 161 ? -2.594 22.25 15.625 1 98.88 161 ALA B O 1
ATOM 3220 N N . PRO B 1 162 ? -0.797 23.578 16.188 1 98.75 162 PRO B N 1
ATOM 3221 C CA . PRO B 1 162 ? -0.542 22.797 17.391 1 98.75 162 PRO B CA 1
ATOM 3222 C C . PRO B 1 162 ? -1.759 22.703 18.312 1 98.75 162 PRO B C 1
ATOM 3224 O O . PRO B 1 162 ? -2.045 21.641 18.859 1 98.75 162 PRO B O 1
ATOM 3227 N N . GLU B 1 163 ? -2.482 23.797 18.484 1 98.75 163 GLU B N 1
ATOM 3228 C CA . GLU B 1 163 ? -3.672 23.797 19.328 1 98.75 163 GLU B CA 1
ATOM 3229 C C . GLU B 1 163 ? -4.742 22.859 18.781 1 98.75 163 GLU B C 1
ATOM 3231 O O . GLU B 1 163 ? -5.496 22.25 19.547 1 98.75 163 GLU B O 1
ATOM 3236 N N . SER B 1 164 ? -4.828 22.766 17.453 1 98.94 164 SER B N 1
ATOM 3237 C CA . SER B 1 164 ? -5.773 21.844 16.828 1 98.94 164 SER B CA 1
ATOM 3238 C C . SER B 1 164 ? -5.383 20.391 17.094 1 98.94 164 SER B C 1
ATOM 3240 O O . SER B 1 164 ? -6.246 19.547 17.312 1 98.94 164 SER B O 1
ATOM 3242 N N . ALA B 1 165 ? -4.078 20.062 17.016 1 98.94 165 ALA B N 1
ATOM 3243 C CA . ALA B 1 165 ? -3.604 18.734 17.359 1 98.94 165 ALA B CA 1
ATOM 3244 C C . ALA B 1 165 ? -4 18.344 18.781 1 98.94 165 ALA B C 1
ATOM 3246 O O . ALA B 1 165 ? -4.531 17.25 19.016 1 98.94 165 ALA B O 1
ATOM 3247 N N . VAL B 1 166 ? -3.754 19.266 19.703 1 98.88 166 VAL B N 1
ATOM 3248 C CA . VAL B 1 166 ? -4.102 19.031 21.094 1 98.88 166 VAL B CA 1
ATOM 3249 C C . VAL B 1 166 ? -5.609 18.812 21.234 1 98.88 166 VAL B C 1
ATOM 3251 O O . VAL B 1 166 ? -6.059 17.891 21.906 1 98.88 166 VAL B O 1
ATOM 3254 N N . TRP B 1 167 ? -6.348 19.688 20.578 1 98.94 167 TRP B N 1
ATOM 3255 C CA . TRP B 1 167 ? -7.805 19.594 20.641 1 98.94 167 TRP B CA 1
ATOM 3256 C C . TRP B 1 167 ? -8.289 18.25 20.109 1 98.94 167 TRP B C 1
ATOM 3258 O O . TRP B 1 167 ? -9.188 17.625 20.703 1 98.94 167 TRP B O 1
ATOM 3268 N N . LEU B 1 168 ? -7.773 17.797 19 1 98.94 168 LEU B N 1
ATOM 3269 C CA . LEU B 1 168 ? -8.172 16.531 18.406 1 98.94 168 LEU B CA 1
ATOM 3270 C C . LEU B 1 168 ? -7.953 15.375 19.391 1 98.94 168 LEU B C 1
ATOM 3272 O O . LEU B 1 168 ? -8.844 14.547 19.578 1 98.94 168 LEU B O 1
ATOM 3276 N N . VAL B 1 169 ? -6.77 15.32 20.047 1 98.69 169 VAL B N 1
ATOM 3277 C CA . VAL B 1 169 ? -6.445 14.18 20.891 1 98.69 169 VAL B CA 1
ATOM 3278 C C . VAL B 1 169 ? -7.301 14.227 22.156 1 98.69 169 VAL B C 1
ATOM 3280 O O . VAL B 1 169 ? -7.598 13.188 22.75 1 98.69 169 VAL B O 1
ATOM 3283 N N . GLN B 1 170 ? -7.746 15.43 22.516 1 98.75 170 GLN B N 1
ATOM 3284 C CA . GLN B 1 170 ? -8.523 15.586 23.75 1 98.75 170 GLN B CA 1
ATOM 3285 C C . GLN B 1 170 ? -10.008 15.352 23.484 1 98.75 170 GLN B C 1
ATOM 3287 O O . GLN B 1 170 ? -10.742 14.953 24.391 1 98.75 170 GLN B O 1
ATOM 3292 N N . ASN B 1 171 ? -10.453 15.625 22.266 1 98.81 171 ASN B N 1
ATOM 3293 C CA . ASN B 1 171 ? -11.891 15.719 22.062 1 98.81 171 ASN B CA 1
ATOM 3294 C C . ASN B 1 171 ? -12.383 14.711 21.031 1 98.81 171 ASN B C 1
ATOM 3296 O O . ASN B 1 171 ? -13.578 14.477 20.906 1 98.81 171 ASN B O 1
ATOM 3300 N N . ARG B 1 172 ? -11.492 14.141 20.25 1 98.81 172 ARG B N 1
ATOM 3301 C CA . ARG B 1 172 ? -11.875 13.219 19.188 1 98.81 172 ARG B CA 1
ATOM 3302 C C . ARG B 1 172 ? -10.969 11.992 19.172 1 98.81 172 ARG B C 1
ATOM 3304 O O . ARG B 1 172 ? -9.961 11.953 19.875 1 98.81 172 ARG B O 1
ATOM 3311 N N . ASN B 1 173 ? -11.359 10.953 18.469 1 98.56 173 ASN B N 1
ATOM 3312 C CA . ASN B 1 173 ? -10.602 9.727 18.234 1 98.56 173 ASN B CA 1
ATOM 3313 C C . ASN B 1 173 ? -10.375 9.469 16.75 1 98.56 173 ASN B C 1
ATOM 3315 O O . ASN B 1 173 ? -10.93 8.516 16.203 1 98.56 173 ASN B O 1
ATOM 3319 N N . ILE B 1 174 ? -9.523 10.227 16.141 1 98.88 174 ILE B N 1
ATOM 3320 C CA . ILE B 1 174 ? -9.258 10.078 14.719 1 98.88 174 ILE B CA 1
ATOM 3321 C C . ILE B 1 174 ? -8.172 9.023 14.508 1 98.88 174 ILE B C 1
ATOM 3323 O O . ILE B 1 174 ? -7.418 8.703 15.43 1 98.88 174 ILE B O 1
ATOM 3327 N N . TYR B 1 175 ? -8.109 8.461 13.336 1 98.81 175 TYR B N 1
ATOM 3328 C CA . TYR B 1 175 ? -7.109 7.441 13.039 1 98.81 175 TYR B CA 1
ATOM 3329 C C . TYR B 1 175 ? -5.824 8.07 12.516 1 98.81 175 TYR B C 1
ATOM 3331 O O . TYR B 1 175 ? -4.727 7.586 12.797 1 98.81 175 TYR B O 1
ATOM 3339 N N . ALA B 1 176 ? -5.977 9.148 11.734 1 98.94 176 ALA B N 1
ATOM 3340 C CA . ALA B 1 176 ? -4.809 9.75 11.094 1 98.94 176 ALA B CA 1
ATOM 3341 C C . ALA B 1 176 ? -5.098 11.172 10.641 1 98.94 176 ALA B C 1
ATOM 3343 O O . ALA B 1 176 ? -6.262 11.57 10.531 1 98.94 176 ALA B O 1
ATOM 3344 N N . ILE B 1 177 ? -4.016 11.891 10.398 1 98.94 177 ILE B N 1
ATOM 3345 C CA . ILE B 1 177 ? -4.047 13.156 9.672 1 98.94 177 ILE B CA 1
ATOM 3346 C C . ILE B 1 177 ? -3.336 13 8.328 1 98.94 177 ILE B C 1
ATOM 3348 O O . ILE B 1 177 ? -2.318 12.305 8.234 1 98.94 177 ILE B O 1
ATOM 3352 N N . GLY B 1 178 ? -3.908 13.516 7.277 1 98.94 178 GLY B N 1
ATOM 3353 C CA . GLY B 1 178 ? -3.295 13.539 5.961 1 98.94 178 GLY B CA 1
ATOM 3354 C C . GLY B 1 178 ? -3.154 14.945 5.398 1 98.94 178 GLY B C 1
ATOM 3355 O O . GLY B 1 178 ? -4.043 15.781 5.578 1 98.94 178 GLY B O 1
ATOM 3356 N N . VAL B 1 179 ? -2.045 15.211 4.715 1 98.94 179 VAL B N 1
ATOM 3357 C CA . VAL B 1 179 ? -1.8 16.531 4.168 1 98.94 179 VAL B CA 1
ATOM 3358 C C . VAL B 1 179 ? -1.213 16.422 2.762 1 98.94 179 VAL B C 1
ATOM 3360 O O . VAL B 1 179 ? -0.647 15.383 2.406 1 98.94 179 VAL B O 1
ATOM 3363 N N . GLU B 1 180 ? -1.332 17.469 2.018 1 98.75 180 GLU B N 1
ATOM 3364 C CA . GLU B 1 180 ? -0.733 17.562 0.689 1 98.75 180 GLU B CA 1
ATOM 3365 C C . GLU B 1 180 ? 0.74 17.953 0.774 1 98.75 180 GLU B C 1
ATOM 3367 O O . GLU B 1 180 ? 1.486 17.797 -0.194 1 98.75 180 GLU B O 1
ATOM 3372 N N . THR B 1 181 ? 1.189 18.422 1.884 1 98.5 181 THR B N 1
ATOM 3373 C CA . THR B 1 181 ? 2.475 19.094 2.045 1 98.5 181 THR B CA 1
ATOM 3374 C C . THR B 1 181 ? 3.523 18.125 2.594 1 98.5 181 THR B C 1
ATOM 3376 O O . THR B 1 181 ? 3.211 16.984 2.916 1 98.5 181 THR B O 1
ATOM 3379 N N . LEU B 1 182 ? 4.766 18.609 2.762 1 96.88 182 LEU B N 1
ATOM 3380 C CA . LEU B 1 182 ? 5.926 17.828 3.178 1 96.88 182 LEU B CA 1
ATOM 3381 C C . LEU B 1 182 ? 5.785 17.375 4.625 1 96.88 182 LEU B C 1
ATOM 3383 O O . LEU B 1 182 ? 6.406 16.406 5.035 1 96.88 182 LEU B O 1
ATOM 3387 N N . SER B 1 183 ? 5.035 18.078 5.367 1 97.31 183 SER B N 1
ATOM 3388 C CA . SER B 1 183 ? 4.844 17.875 6.797 1 97.31 183 SER B CA 1
ATOM 3389 C C . SER B 1 183 ? 3.488 18.422 7.254 1 97.31 183 SER B C 1
ATOM 3391 O O . SER B 1 183 ? 2.977 19.375 6.684 1 97.31 183 SER B O 1
ATOM 3393 N N . PHE B 1 184 ? 2.943 17.734 8.273 1 98.06 184 PHE B N 1
ATOM 3394 C CA . PHE B 1 184 ? 1.665 18.266 8.727 1 98.06 184 PHE B CA 1
ATOM 3395 C C . PHE B 1 184 ? 1.875 19.344 9.781 1 98.06 184 PHE B C 1
ATOM 3397 O O . PHE B 1 184 ? 0.921 20 10.203 1 98.06 184 PHE B O 1
ATOM 3404 N N . ASP B 1 185 ? 3.102 19.609 10.297 1 98.56 185 ASP B N 1
ATOM 3405 C CA . ASP B 1 185 ? 3.459 20.922 10.828 1 98.56 185 ASP B CA 1
ATOM 3406 C C . ASP B 1 185 ? 3.654 21.922 9.695 1 98.56 185 ASP B C 1
ATOM 3408 O O . ASP B 1 185 ? 4.07 21.562 8.594 1 98.56 185 ASP B O 1
ATOM 3412 N N . LYS B 1 186 ? 3.381 23.188 10 1 98.56 186 LYS B N 1
ATOM 3413 C CA . LYS B 1 186 ? 3.662 24.172 8.969 1 98.56 186 LYS B CA 1
ATOM 3414 C C . LYS B 1 186 ? 5.156 24.234 8.656 1 98.56 186 LYS B C 1
ATOM 3416 O O . LYS B 1 186 ? 5.984 23.844 9.484 1 98.56 186 LYS B O 1
ATOM 3421 N N . GLY B 1 187 ? 5.477 24.734 7.461 1 97.62 187 GLY B N 1
ATOM 3422 C CA . GLY B 1 187 ? 6.848 24.75 6.977 1 97.62 187 GLY B CA 1
ATOM 3423 C C . GLY B 1 187 ? 7.801 25.469 7.91 1 97.62 187 GLY B C 1
ATOM 3424 O O . GLY B 1 187 ? 8.961 25.078 8.055 1 97.62 187 GLY B O 1
ATOM 3425 N N . SER B 1 188 ? 7.336 26.5 8.602 1 96.75 188 SER B N 1
ATOM 3426 C CA . SER B 1 188 ? 8.203 27.328 9.43 1 96.75 188 SER B CA 1
ATOM 3427 C C . SER B 1 188 ? 8.344 26.75 10.836 1 96.75 188 SER B C 1
ATOM 3429 O O . SER B 1 188 ? 9.039 27.328 11.68 1 96.75 188 SER B O 1
ATOM 3431 N N . SER B 1 189 ? 7.68 25.609 11.062 1 95.56 189 SER B N 1
ATOM 3432 C CA . SER B 1 189 ? 7.746 25 12.383 1 95.56 189 SER B CA 1
ATOM 3433 C C . SER B 1 189 ? 9.172 24.578 12.734 1 95.56 189 SER B C 1
ATOM 3435 O O . SER B 1 189 ? 9.898 24.062 11.883 1 95.56 189 SER B O 1
ATOM 3437 N N . LYS B 1 190 ? 9.508 24.734 14.008 1 91.62 190 LYS B N 1
ATOM 3438 C CA . LYS B 1 190 ? 10.844 24.359 14.461 1 91.62 190 LYS B CA 1
ATOM 3439 C C . LYS B 1 190 ? 10.773 23.281 15.539 1 91.62 190 LYS B C 1
ATOM 3441 O O . LYS B 1 190 ? 11.781 22.625 15.836 1 91.62 190 LYS B O 1
ATOM 3446 N N . ASN B 1 191 ? 9.648 23.078 16.062 1 94.5 191 ASN B N 1
ATOM 3447 C CA . ASN B 1 191 ? 9.562 22.156 17.203 1 94.5 191 ASN B CA 1
ATOM 3448 C C . ASN B 1 191 ? 8.648 20.969 16.891 1 94.5 191 ASN B C 1
ATOM 3450 O O . ASN B 1 191 ? 8.5 20.062 17.719 1 94.5 191 ASN B O 1
ATOM 3454 N N . PHE B 1 192 ? 7.922 20.969 15.766 1 97.12 192 PHE B N 1
ATOM 3455 C CA . PHE B 1 192 ? 7.117 19.844 15.297 1 97.12 192 PHE B CA 1
ATOM 3456 C C . PHE B 1 192 ? 6.105 19.438 16.359 1 97.12 192 PHE B C 1
ATOM 3458 O O . PHE B 1 192 ? 5.961 18.234 16.641 1 97.12 192 PHE B O 1
ATOM 3465 N N . MET B 1 193 ? 5.43 20.422 16.922 1 98 193 MET B N 1
ATOM 3466 C CA . MET B 1 193 ? 4.523 20.156 18.047 1 98 193 MET B CA 1
ATOM 3467 C C . MET B 1 193 ? 3.334 19.328 17.594 1 98 193 MET B C 1
ATOM 3469 O O . MET B 1 193 ? 2.854 18.469 18.344 1 98 193 MET B O 1
ATOM 3473 N N . SER B 1 194 ? 2.832 19.562 16.391 1 98.75 194 SER B N 1
ATOM 3474 C CA . SER B 1 194 ? 1.728 18.75 15.891 1 98.75 194 SER B CA 1
ATOM 3475 C C . SER B 1 194 ? 2.152 17.297 15.711 1 98.75 194 SER B C 1
ATOM 3477 O O . SER B 1 194 ? 1.417 16.375 16.078 1 98.75 194 SER B O 1
ATOM 3479 N N . HIS B 1 195 ? 3.354 17.062 15.164 1 98.69 195 HIS B N 1
ATOM 3480 C CA . HIS B 1 195 ? 3.91 15.719 15.07 1 98.69 195 HIS B CA 1
ATOM 3481 C C . HIS B 1 195 ? 3.986 15.047 16.438 1 98.69 195 HIS B C 1
ATOM 3483 O O . HIS B 1 195 ? 3.496 13.93 16.609 1 98.69 195 HIS B O 1
ATOM 3489 N N . GLN B 1 196 ? 4.578 15.797 17.328 1 98.44 196 GLN B N 1
ATOM 3490 C CA . GLN B 1 196 ? 4.777 15.234 18.656 1 98.44 196 GLN B CA 1
ATOM 3491 C C . GLN B 1 196 ? 3.445 14.875 19.312 1 98.44 196 GLN B C 1
ATOM 3493 O O . GLN B 1 196 ? 3.309 13.805 19.906 1 98.44 196 GLN B O 1
ATOM 3498 N N . THR B 1 197 ? 2.49 15.727 19.203 1 98.75 197 THR B N 1
ATOM 3499 C CA . THR B 1 197 ? 1.203 15.531 19.859 1 98.75 197 THR B CA 1
ATOM 3500 C C . THR B 1 197 ? 0.445 14.359 19.25 1 98.75 197 THR B C 1
ATOM 3502 O O . THR B 1 197 ? 0.069 13.422 19.938 1 98.75 197 THR B O 1
ATOM 3505 N N . LEU B 1 198 ? 0.229 14.375 17.953 1 98.88 198 LEU B N 1
ATOM 3506 C CA . LEU B 1 198 ? -0.618 13.367 17.328 1 98.88 198 LEU B CA 1
ATOM 3507 C C . LEU B 1 198 ? 0.054 12 17.359 1 98.88 198 LEU B C 1
ATOM 3509 O O . LEU B 1 198 ? -0.555 11.008 17.766 1 98.88 198 LEU B O 1
ATOM 3513 N N . LEU B 1 199 ? 1.294 11.93 16.891 1 98.81 199 LEU B N 1
ATOM 3514 C CA . LEU B 1 199 ? 1.989 10.648 16.875 1 98.81 199 LEU B CA 1
ATOM 3515 C C . LEU B 1 199 ? 2.186 10.125 18.297 1 98.81 199 LEU B C 1
ATOM 3517 O O . LEU B 1 199 ? 2.119 8.922 18.531 1 98.81 199 LEU B O 1
ATOM 3521 N N . GLY B 1 200 ? 2.445 11.039 19.234 1 98.62 200 GLY B N 1
ATOM 3522 C CA . GLY B 1 200 ? 2.58 10.672 20.641 1 98.62 200 GLY B CA 1
ATOM 3523 C C . GLY B 1 200 ? 1.321 10.047 21.203 1 98.62 200 GLY B C 1
ATOM 3524 O O . GLY B 1 200 ? 1.37 9.375 22.25 1 98.62 200 GLY B O 1
ATOM 3525 N N . HIS B 1 201 ? 0.212 10.289 20.594 1 98.62 201 HIS B N 1
ATOM 3526 C CA . HIS B 1 201 ? -1.058 9.742 21.047 1 98.62 201 HIS B CA 1
ATOM 3527 C C . HIS B 1 201 ? -1.53 8.609 20.141 1 98.62 201 HIS B C 1
ATOM 3529 O O . HIS B 1 201 ? -2.715 8.266 20.125 1 98.62 201 HIS B O 1
ATOM 3535 N N . GLY B 1 202 ? -0.652 8.078 19.281 1 98.56 202 GLY B N 1
ATOM 3536 C CA . GLY B 1 202 ? -0.907 6.879 18.5 1 98.56 202 GLY B CA 1
ATOM 3537 C C . GLY B 1 202 ? -1.608 7.156 17.188 1 98.56 202 GLY B C 1
ATOM 3538 O O . GLY B 1 202 ? -2.062 6.23 16.516 1 98.56 202 GLY B O 1
ATOM 3539 N N . ILE B 1 203 ? -1.753 8.43 16.828 1 98.88 203 ILE B N 1
ATOM 3540 C CA . ILE B 1 203 ? -2.367 8.828 15.562 1 98.88 203 ILE B CA 1
ATOM 3541 C C . ILE B 1 203 ? -1.304 8.891 14.469 1 98.88 203 ILE B C 1
ATOM 3543 O O . ILE B 1 203 ? -0.307 9.602 14.602 1 98.88 203 ILE B O 1
ATOM 3547 N N . TYR B 1 204 ? -1.457 8.078 13.367 1 98.94 204 TYR B N 1
ATOM 3548 C CA . TYR B 1 204 ? -0.47 8.133 12.297 1 98.94 204 TYR B CA 1
ATOM 3549 C C . TYR B 1 204 ? -0.774 9.266 11.328 1 98.94 204 TYR B C 1
ATOM 3551 O O . TYR B 1 204 ? -1.822 9.914 11.43 1 98.94 204 TYR B O 1
ATOM 3559 N N . ALA B 1 205 ? 0.174 9.562 10.453 1 98.94 205 ALA B N 1
ATOM 3560 C CA . ALA B 1 205 ? 0.001 10.672 9.523 1 98.94 205 ALA B CA 1
ATOM 3561 C C . ALA B 1 205 ? 0.345 10.25 8.094 1 98.94 205 ALA B C 1
ATOM 3563 O O . ALA B 1 205 ? 1.009 9.234 7.887 1 98.94 205 ALA B O 1
ATOM 3564 N N . ILE B 1 206 ? -0.17 11 7.176 1 98.94 206 ILE B N 1
ATOM 3565 C CA . ILE B 1 206 ? 0.121 10.844 5.754 1 98.94 206 ILE B CA 1
ATOM 3566 C C . ILE B 1 206 ? 0.604 12.172 5.176 1 98.94 206 ILE B C 1
ATOM 3568 O O . ILE B 1 206 ? -0.032 13.211 5.375 1 98.94 206 ILE B O 1
ATOM 3572 N N . GLU B 1 207 ? 1.7 12.133 4.562 1 98.81 207 GLU B N 1
ATOM 3573 C CA . GLU B 1 207 ? 2.254 13.344 3.957 1 98.81 207 GLU B CA 1
ATOM 3574 C C . GLU B 1 207 ? 2.387 13.188 2.445 1 98.81 207 GLU B C 1
ATOM 3576 O O . GLU B 1 207 ? 2.49 12.07 1.935 1 98.81 207 GLU B O 1
ATOM 3581 N N . ASN B 1 208 ? 2.318 14.336 1.748 1 98.69 208 ASN B N 1
ATOM 3582 C CA . ASN B 1 208 ? 2.455 14.391 0.296 1 98.69 208 ASN B CA 1
ATOM 3583 C C . ASN B 1 208 ? 1.334 13.625 -0.399 1 98.69 208 ASN B C 1
ATOM 3585 O O . ASN B 1 208 ? 1.593 12.789 -1.271 1 98.69 208 ASN B O 1
ATOM 3589 N N . MET B 1 209 ? 0.139 13.891 -0.02 1 98.88 209 MET B N 1
ATOM 3590 C CA . MET B 1 209 ? -1.002 13.258 -0.677 1 98.88 209 MET B CA 1
ATOM 3591 C C . MET B 1 209 ? -1.329 13.961 -1.992 1 98.88 209 MET B C 1
ATOM 3593 O O . MET B 1 209 ? -1.296 15.188 -2.07 1 98.88 209 MET B O 1
ATOM 3597 N N . ALA B 1 210 ? -1.686 13.195 -2.957 1 98.81 210 ALA B N 1
ATOM 3598 C CA . ALA B 1 210 ? -2.1 13.695 -4.266 1 98.81 210 ALA B CA 1
ATOM 3599 C C . ALA B 1 210 ? -3.617 13.812 -4.352 1 98.81 210 ALA B C 1
ATOM 3601 O O . ALA B 1 210 ? -4.344 13.094 -3.66 1 98.81 210 ALA B O 1
ATOM 3602 N N . ASN B 1 211 ? -4.129 14.703 -5.102 1 98.75 211 ASN B N 1
ATOM 3603 C CA . ASN B 1 211 ? -5.488 14.758 -5.633 1 98.75 211 ASN B CA 1
ATOM 3604 C C . ASN B 1 211 ? -6.523 14.875 -4.516 1 98.75 211 ASN B C 1
ATOM 3606 O O . ASN B 1 211 ? -7.621 14.328 -4.621 1 98.75 211 ASN B O 1
ATOM 3610 N N . VAL B 1 212 ? -6.164 15.516 -3.432 1 98.75 212 VAL B N 1
ATOM 3611 C CA . VAL B 1 212 ? -7.102 15.703 -2.33 1 98.75 212 VAL B CA 1
ATOM 3612 C C . VAL B 1 212 ? -8.266 16.594 -2.785 1 98.75 212 VAL B C 1
ATOM 3614 O O . VAL B 1 212 ? -9.391 16.422 -2.316 1 98.75 212 VAL B O 1
ATOM 3617 N N . ASP B 1 213 ? -8.016 17.406 -3.773 1 98.06 213 ASP B N 1
ATOM 3618 C CA . ASP B 1 213 ? -9.016 18.328 -4.305 1 98.06 213 ASP B CA 1
ATOM 3619 C C . ASP B 1 213 ? -10.062 17.578 -5.133 1 98.06 213 ASP B C 1
ATOM 3621 O O . ASP B 1 213 ? -11.102 18.141 -5.484 1 98.06 213 ASP B O 1
ATOM 3625 N N . LYS B 1 214 ? -9.852 16.281 -5.387 1 98.25 214 LYS B N 1
ATOM 3626 C CA . LYS B 1 214 ? -10.727 15.547 -6.293 1 98.25 214 LYS B CA 1
ATOM 3627 C C . LYS B 1 214 ? -11.727 14.695 -5.52 1 98.25 214 LYS B C 1
ATOM 3629 O O . LYS B 1 214 ? -12.523 13.961 -6.117 1 98.25 214 LYS B O 1
ATOM 3634 N N . ILE B 1 215 ? -11.719 14.75 -4.223 1 97.94 215 ILE B N 1
ATOM 3635 C CA . ILE B 1 215 ? -12.68 13.961 -3.461 1 97.94 215 ILE B CA 1
ATOM 3636 C C . ILE B 1 215 ? -13.594 14.891 -2.66 1 97.94 215 ILE B C 1
ATOM 3638 O O . ILE B 1 215 ? -13.234 16.047 -2.396 1 97.94 215 ILE B O 1
ATOM 3642 N N . PRO B 1 216 ? -14.789 14.461 -2.248 1 97.81 216 PRO B N 1
ATOM 3643 C CA . PRO B 1 216 ? -15.75 15.305 -1.537 1 97.81 216 PRO B CA 1
ATOM 3644 C C . PRO B 1 216 ? -15.336 15.594 -0.095 1 97.81 216 PRO B C 1
ATOM 3646 O O . PRO B 1 216 ? -14.445 14.922 0.44 1 97.81 216 PRO B O 1
ATOM 3649 N N . ILE B 1 217 ? -15.984 16.578 0.485 1 98.12 217 ILE B N 1
ATOM 3650 C CA . ILE B 1 217 ? -15.648 17.016 1.834 1 98.12 217 ILE B CA 1
ATOM 3651 C C . ILE B 1 217 ? -15.984 15.914 2.838 1 98.12 217 I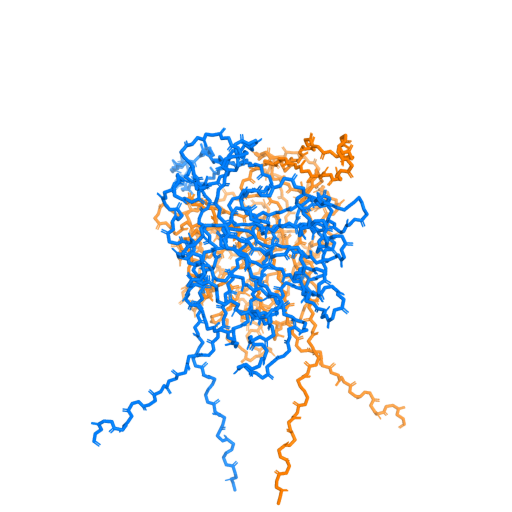LE B C 1
ATOM 3653 O O . ILE B 1 217 ? -15.43 15.875 3.938 1 98.12 217 ILE B O 1
ATOM 3657 N N . HIS B 1 218 ? -16.891 15.078 2.492 1 97.69 218 HIS B N 1
ATOM 3658 C CA . HIS B 1 218 ? -17.234 13.898 3.268 1 97.69 218 HIS B CA 1
ATOM 3659 C C . HIS B 1 218 ? -17.906 12.836 2.387 1 97.69 218 HIS B C 1
ATOM 3661 O O . HIS B 1 218 ? -18.312 13.133 1.262 1 97.69 218 HIS B O 1
ATOM 3667 N N . GLY B 1 219 ? -17.844 11.57 2.824 1 97.06 219 GLY B N 1
ATOM 3668 C CA . GLY B 1 219 ? -18.516 10.5 2.096 1 97.06 219 GLY B CA 1
ATOM 3669 C C . GLY B 1 219 ? -17.562 9.555 1.409 1 97.06 219 GLY B C 1
ATOM 3670 O O . GLY B 1 219 ? -17.953 8.453 1 1 97.06 219 GLY B O 1
ATOM 3671 N N . ALA B 1 220 ? -16.328 9.953 1.238 1 98.38 220 ALA B N 1
ATOM 3672 C CA . ALA B 1 220 ? -15.328 9.07 0.645 1 98.38 220 ALA B CA 1
ATOM 3673 C C . ALA B 1 220 ? -14.742 8.125 1.69 1 98.38 220 ALA B C 1
ATOM 3675 O O . ALA B 1 220 ? -14.5 8.531 2.83 1 98.38 220 ALA B O 1
ATOM 3676 N N . LYS B 1 221 ? -14.578 6.898 1.335 1 98.38 221 LYS B N 1
ATOM 3677 C CA . LYS B 1 221 ? -13.797 5.941 2.115 1 98.38 221 LYS B CA 1
ATOM 3678 C C . LYS B 1 221 ? -12.359 5.859 1.611 1 98.38 221 LYS B C 1
ATOM 3680 O O . LYS B 1 221 ? -12.125 5.797 0.403 1 98.38 221 LYS B O 1
ATOM 3685 N N . LEU B 1 222 ? -11.469 5.922 2.545 1 98.88 222 LEU B N 1
ATOM 3686 C CA . LEU B 1 222 ? -10.055 5.828 2.199 1 98.88 222 LEU B CA 1
ATOM 3687 C C . LEU B 1 222 ? -9.516 4.426 2.475 1 98.88 222 LEU B C 1
ATOM 3689 O O . LEU B 1 222 ? -9.852 3.82 3.494 1 98.88 222 LEU B O 1
ATOM 3693 N N . TYR B 1 223 ? -8.742 3.941 1.595 1 98.81 223 TYR B N 1
ATOM 3694 C CA . TYR B 1 223 ? -7.906 2.756 1.758 1 98.81 223 TYR B CA 1
ATOM 3695 C C . TYR B 1 223 ? -6.426 3.119 1.712 1 98.81 223 TYR B C 1
ATOM 3697 O O . TYR B 1 223 ? -5.867 3.346 0.635 1 98.81 223 TYR B O 1
ATOM 3705 N N . VAL B 1 224 ? -5.836 3.238 2.85 1 98.88 224 VAL B N 1
ATOM 3706 C CA . VAL B 1 224 ? -4.438 3.609 3.037 1 98.88 224 VAL B CA 1
ATOM 3707 C C . VAL B 1 224 ? -3.604 2.359 3.309 1 98.88 224 VAL B C 1
ATOM 3709 O O . VAL B 1 224 ? -3.711 1.753 4.379 1 98.88 224 VAL B O 1
ATOM 3712 N N . MET B 1 225 ? -2.779 1.97 2.389 1 98.62 225 MET B N 1
ATOM 3713 C CA . MET B 1 225 ? -2.062 0.706 2.541 1 98.62 225 MET B CA 1
ATOM 3714 C C . MET B 1 225 ? -0.555 0.923 2.473 1 98.62 225 MET B C 1
ATOM 3716 O O . MET B 1 225 ? 0.035 0.878 1.393 1 98.62 225 MET B O 1
ATOM 3720 N N . PRO B 1 226 ? 0.059 1.106 3.596 1 98.88 226 PRO B N 1
ATOM 3721 C CA . PRO B 1 226 ? 1.513 1.288 3.619 1 98.88 226 PRO B CA 1
ATOM 3722 C C . PRO B 1 226 ? 2.273 -0.016 3.391 1 98.88 226 PRO B C 1
ATOM 3724 O O . PRO B 1 226 ? 1.806 -1.086 3.789 1 98.88 226 PRO B O 1
ATOM 3727 N N . MET B 1 227 ? 3.42 0.131 2.699 1 98.88 227 MET B N 1
ATOM 3728 C CA . MET B 1 227 ? 4.359 -0.984 2.736 1 98.88 227 MET B CA 1
ATOM 3729 C C . MET B 1 227 ? 4.586 -1.456 4.168 1 98.88 227 MET B C 1
ATOM 3731 O O . MET B 1 227 ? 4.781 -0.641 5.074 1 98.88 227 MET B O 1
ATOM 3735 N N . LYS B 1 228 ? 4.496 -2.773 4.395 1 98.88 228 LYS B N 1
ATOM 3736 C CA . LYS B 1 228 ? 4.582 -3.324 5.746 1 98.88 228 LYS B CA 1
ATOM 3737 C C . LYS B 1 228 ? 6.035 -3.529 6.164 1 98.88 228 LYS B C 1
ATOM 3739 O O . LYS B 1 228 ? 6.508 -4.664 6.246 1 98.88 228 LYS B O 1
ATOM 3744 N N . ILE B 1 229 ? 6.699 -2.492 6.523 1 98.88 229 ILE B N 1
ATOM 3745 C CA . ILE B 1 229 ? 8.109 -2.545 6.902 1 98.88 229 ILE B CA 1
ATOM 3746 C C . ILE B 1 229 ? 8.227 -2.729 8.414 1 98.88 229 ILE B C 1
ATOM 3748 O O . ILE B 1 229 ? 7.652 -1.959 9.188 1 98.88 229 ILE B O 1
ATOM 3752 N N . GLY B 1 230 ? 8.992 -3.723 8.82 1 98.69 230 GLY B N 1
ATOM 3753 C CA . GLY B 1 230 ? 9.164 -4.02 10.234 1 98.69 230 GLY B CA 1
ATOM 3754 C C . GLY B 1 230 ? 9.992 -2.979 10.961 1 98.69 230 GLY B C 1
ATOM 3755 O O . GLY B 1 230 ? 11 -2.504 10.445 1 98.69 230 GLY B O 1
ATOM 3756 N N . ASP B 1 231 ? 9.484 -2.586 12.086 1 98.06 231 ASP B N 1
ATOM 3757 C CA . ASP B 1 231 ? 10.188 -1.716 13.023 1 98.06 231 ASP B CA 1
ATOM 3758 C C . ASP B 1 231 ? 10.477 -0.351 12.398 1 98.06 231 ASP B C 1
ATOM 3760 O O . ASP B 1 231 ? 11.422 0.331 12.797 1 98.06 231 ASP B O 1
ATOM 3764 N N . ALA B 1 232 ? 9.703 0.029 11.445 1 98.81 232 ALA B N 1
ATOM 3765 C CA . ALA B 1 232 ? 10 1.249 10.703 1 98.81 232 ALA B CA 1
ATOM 3766 C C . ALA B 1 232 ? 9.156 2.418 11.203 1 98.81 232 ALA B C 1
ATOM 3768 O O . ALA B 1 232 ? 7.996 2.24 11.578 1 98.81 232 ALA B O 1
ATOM 3769 N N . SER B 1 233 ? 9.695 3.643 11.086 1 98.75 233 SER B N 1
ATOM 3770 C CA . SER B 1 233 ? 9.07 4.887 11.531 1 98.75 233 SER B CA 1
ATOM 3771 C C . SER B 1 233 ? 8.031 5.375 10.516 1 98.75 233 SER B C 1
ATOM 3773 O O . SER B 1 233 ? 7.254 6.281 10.812 1 98.75 233 SER B O 1
ATOM 3775 N N . GLY B 1 234 ? 8.008 4.828 9.406 1 98.69 234 GLY B N 1
ATOM 3776 C CA . GLY B 1 234 ? 7.121 5.16 8.305 1 98.69 234 GLY B CA 1
ATOM 3777 C C . GLY B 1 234 ? 7.219 4.184 7.145 1 98.69 234 GLY B C 1
ATOM 3778 O O . GLY B 1 234 ? 7.82 3.119 7.273 1 98.69 234 GLY B O 1
ATOM 3779 N N . ALA B 1 235 ? 6.578 4.547 6.074 1 98.88 235 ALA B N 1
ATOM 3780 C CA . ALA B 1 235 ? 6.605 3.727 4.867 1 98.88 235 ALA B CA 1
ATOM 3781 C C . ALA B 1 235 ? 5.918 4.438 3.703 1 98.88 235 ALA B C 1
ATOM 3783 O O . ALA B 1 235 ? 4.945 5.172 3.904 1 98.88 235 ALA B O 1
ATOM 3784 N N . PRO B 1 236 ? 6.426 4.176 2.463 1 98.75 236 PRO B N 1
ATOM 3785 C CA . PRO B 1 236 ? 5.59 4.562 1.325 1 98.75 236 PRO B CA 1
ATOM 3786 C C . PRO B 1 236 ? 4.199 3.926 1.369 1 98.75 236 PRO B C 1
ATOM 3788 O O . PRO B 1 236 ? 4.031 2.844 1.938 1 98.75 236 PRO B O 1
ATOM 3791 N N . THR B 1 237 ? 3.236 4.641 0.874 1 98.88 237 THR B N 1
ATOM 3792 C CA . THR B 1 237 ? 1.875 4.121 0.962 1 98.88 237 THR B CA 1
ATOM 3793 C C . THR B 1 237 ? 1.108 4.391 -0.33 1 98.88 237 THR B C 1
ATOM 3795 O O . THR B 1 237 ? 1.407 5.348 -1.048 1 98.88 237 THR B O 1
ATOM 3798 N N . ARG B 1 238 ? 0.249 3.475 -0.699 1 98.94 238 ARG B N 1
ATOM 3799 C CA . ARG B 1 238 ? -0.746 3.686 -1.746 1 98.94 238 ARG B CA 1
ATOM 3800 C C . ARG B 1 238 ? -2.119 3.967 -1.146 1 98.94 238 ARG B C 1
ATOM 3802 O O . ARG B 1 238 ? -2.533 3.311 -0.189 1 98.94 238 ARG B O 1
ATOM 3809 N N . ILE B 1 239 ? -2.777 4.98 -1.646 1 98.94 239 ILE B N 1
ATOM 3810 C CA . ILE B 1 239 ? -4.055 5.422 -1.094 1 98.94 239 ILE B CA 1
ATOM 3811 C C . ILE B 1 239 ? -5.078 5.57 -2.217 1 98.94 239 ILE B C 1
ATOM 3813 O O . ILE B 1 239 ? -4.836 6.289 -3.191 1 98.94 239 ILE B O 1
ATOM 3817 N N . ILE B 1 240 ? -6.215 4.945 -2.094 1 98.88 240 ILE B N 1
ATOM 3818 C CA . ILE B 1 240 ? -7.34 5.105 -3.012 1 98.88 240 ILE B CA 1
ATOM 3819 C C . ILE B 1 240 ? -8.578 5.555 -2.24 1 98.88 240 ILE B C 1
ATOM 3821 O O . ILE B 1 240 ? -8.875 5.027 -1.167 1 98.88 240 ILE B O 1
ATOM 3825 N N . ALA B 1 241 ? -9.211 6.539 -2.697 1 98.81 241 ALA B N 1
ATOM 3826 C CA . ALA B 1 241 ? -10.516 6.961 -2.195 1 98.81 241 ALA B CA 1
ATOM 3827 C C . ALA B 1 241 ? -11.648 6.391 -3.055 1 98.81 241 ALA B C 1
ATOM 3829 O O . ALA B 1 241 ? -11.539 6.355 -4.281 1 98.81 241 ALA B O 1
ATOM 3830 N N . VAL B 1 242 ? -12.695 5.961 -2.441 1 98.25 242 VAL B N 1
ATOM 3831 C CA . VAL B 1 242 ? -13.883 5.465 -3.121 1 98.25 242 VAL B CA 1
ATOM 3832 C C . VAL B 1 242 ? -15.125 6.176 -2.58 1 98.25 242 VAL B C 1
ATOM 3834 O O . VAL B 1 242 ? -15.281 6.312 -1.364 1 98.25 242 VAL B O 1
ATOM 3837 N N . TYR B 1 243 ? -15.961 6.664 -3.457 1 96.88 243 TYR B N 1
ATOM 3838 C CA . TYR B 1 243 ? -17.203 7.316 -3.035 1 96.88 243 TYR B CA 1
ATOM 3839 C C . TYR B 1 243 ? -18.266 7.188 -4.105 1 96.88 243 TYR B C 1
ATOM 3841 O O . TYR B 1 243 ? -17.969 6.953 -5.277 1 96.88 243 TYR B O 1
ATOM 3849 N N . PRO B 1 244 ? -19.547 7.215 -3.686 1 93.31 244 PRO B N 1
ATOM 3850 C CA . PRO B 1 244 ? -20.641 7.07 -4.652 1 93.31 244 PRO B CA 1
ATOM 3851 C C . PRO B 1 244 ? -20.688 8.211 -5.66 1 93.31 244 PRO B C 1
ATOM 3853 O O . PRO B 1 244 ? -20.406 9.359 -5.316 1 93.31 244 PRO B O 1
ATOM 3856 N N . GLU B 1 245 ? -20.938 7.762 -6.844 1 86.12 245 GLU B N 1
ATOM 3857 C CA . GLU B 1 245 ? -21.172 8.773 -7.875 1 86.12 245 GLU B CA 1
ATOM 3858 C C . GLU B 1 245 ? -22.562 9.383 -7.75 1 86.12 245 GLU B C 1
ATOM 3860 O O . GLU B 1 245 ? -23.547 8.656 -7.594 1 86.12 245 GLU B O 1
ATOM 3865 N N . VAL B 1 246 ? -22.781 10.508 -7.203 1 67.19 246 VAL B N 1
ATOM 3866 C CA . VAL B 1 246 ? -24.109 11.117 -7.117 1 67.19 246 VAL B CA 1
ATOM 3867 C C . VAL B 1 246 ? -24.625 11.445 -8.516 1 67.19 246 VAL B C 1
ATOM 3869 O O . VAL B 1 246 ? -23.953 12.156 -9.273 1 67.19 246 VAL B O 1
ATOM 3872 N N . ILE B 1 247 ? -25.453 10.516 -9.07 1 56.22 247 ILE B N 1
ATOM 3873 C CA . ILE B 1 247 ? -26.047 10.844 -10.359 1 56.22 247 ILE B CA 1
ATOM 3874 C C . ILE B 1 247 ? -27.156 11.883 -10.156 1 56.22 247 ILE B C 1
ATOM 3876 O O . ILE B 1 247 ? -28.109 11.641 -9.422 1 56.22 247 ILE B O 1
ATOM 3880 N N . PHE B 1 248 ? -26.797 13.094 -10.148 1 51.84 248 PHE B N 1
ATOM 3881 C CA . PHE B 1 248 ? -27.859 14.086 -10.203 1 51.84 248 PHE B CA 1
ATOM 3882 C C . PHE B 1 248 ? -28.609 13.992 -11.523 1 51.84 248 PHE B C 1
ATOM 3884 O O . PHE B 1 248 ? -28 13.906 -12.594 1 51.84 248 PHE B O 1
ATOM 3891 N N . ASP B 1 249 ? -29.703 13.266 -11.484 1 46.69 249 ASP B N 1
ATOM 3892 C CA . ASP B 1 249 ? -30.625 13.344 -12.609 1 46.69 249 ASP B CA 1
ATOM 3893 C C . ASP B 1 249 ? -30.906 14.797 -13 1 46.69 249 ASP B C 1
ATOM 3895 O O . ASP B 1 249 ? -31.391 15.578 -12.18 1 46.69 249 ASP B O 1
ATOM 3899 N N . ASP B 1 250 ? -30.141 15.312 -13.82 1 44.91 250 ASP B N 1
ATOM 3900 C CA . ASP B 1 250 ? -30.5 16.594 -14.414 1 44.91 250 ASP B CA 1
ATOM 3901 C C . ASP B 1 250 ? -31.875 16.516 -15.094 1 44.91 250 ASP B C 1
ATOM 3903 O O . ASP B 1 250 ? -31.953 16.266 -16.297 1 44.91 250 ASP B O 1
ATOM 3907 N N . THR B 1 251 ? -32.875 15.852 -14.625 1 42.47 251 THR B N 1
ATOM 3908 C CA . THR B 1 251 ? -34.125 15.938 -15.32 1 42.47 251 THR B CA 1
ATOM 3909 C C . THR B 1 251 ? -34.719 17.344 -15.234 1 42.47 251 THR B C 1
ATOM 3911 O O . THR B 1 251 ? -35.781 17.625 -15.797 1 42.47 251 THR B O 1
ATOM 3914 N N . SER B 1 252 ? -34.375 18.297 -14.383 1 41.41 252 SER B N 1
ATOM 3915 C CA . SER B 1 252 ? -35.188 19.516 -14.367 1 41.41 252 SER B CA 1
ATOM 3916 C C . SER B 1 252 ? -34.969 20.328 -15.633 1 41.41 252 SER B C 1
ATOM 3918 O O . SER B 1 252 ? -35.656 21.344 -15.844 1 41.41 252 SER B O 1
ATOM 3920 N N . SER B 1 253 ? -33.844 20.359 -16.234 1 30.33 253 SER B N 1
ATOM 3921 C CA . SER B 1 253 ? -33.812 21.375 -17.281 1 30.33 253 SER B CA 1
ATOM 3922 C C . SER B 1 253 ? -34.469 20.859 -18.562 1 30.33 253 SER B C 1
ATOM 3924 O O . SER B 1 253 ? -34.25 21.438 -19.641 1 30.33 253 SER B O 1
ATOM 3926 N N . LYS B 1 254 ? -35.469 19.906 -18.469 1 24 254 LYS B N 1
ATOM 3927 C CA . LYS B 1 254 ? -36.281 19.891 -19.672 1 24 254 LYS B CA 1
ATOM 3928 C C . LYS B 1 254 ? -37.531 20.766 -19.516 1 24 254 LYS B C 1
ATOM 3930 O O . LYS B 1 254 ? -38.156 20.781 -18.453 1 24 254 LYS B O 1
#

InterPro domains:
  IPR007325 Kynurenine formamidase/cyclase-like [PF04199] (15-186)
  IPR007325 Kynurenine formamidase/cyclase-like [PTHR31118] (12-242)
  IPR037175 Kynurenine formamidase superfamily [G3DSA:3.50.30.50] (3-242)
  IPR037175 Kynurenine formamidase superfamily [SSF102198] (12-243)

Nearest PDB structures (foldseek):
  8f9x-assembly2_D  TM=9.398E-01  e=1.980E-24  Ruegeria pomeroyi DSS-3
  5nmp-assembly5_J  TM=9.163E-01  e=6.344E-24  Ralstonia pseudosolanacearum GMI1000
  5nna-assembly1_B  TM=8.980E-01  e=3.233E-24  Roseibium aggregatum
  4m8d-assembly2_C  TM=8.937E-01  e=6.745E-24  Roseibium aggregatum IAM 12614
  4cob-assembly1_B  TM=8.578E-01  e=6.494E-16  Pseudomonas aeruginosa PAO1

pLDDT: mean 93.42, std 14.7, range [22.95, 99.0]

Secondary structure (DSSP, 8-state):
---------PPEEEEE--PPBSTT----TTSPPPEEEEEEEEE-TTS-EEEEEEEEEETT-SSEEE-GGGT-TTPPPGGGS-GGGGEEEEEEEE-HHHHHH-TT-EE-HHHHHHHHHHH---STT-EEEEE-SGGGGTT-HHHHHTSSSS-GGG----EE-HHHHHHHHHH---SEEEESSS-SS-TT-SS-HHHHHHHHTT-EEEES-S-GGGS-SEEEEEEEEE--BTT-SEEEEEEEEEEE-------TT-/---------PPEEEEE--PPBSTT----TTSPPPEEEEEEEEE-TTS-EEEEEEEEEETT-SSEEE-GGGT-TTPPPGGGS-GGGGEEEEEEEE-HHHHHH-TT-EE-HHHHHHHHHHH---STT-EEEEE-SGGGGTT-HHHHHTSSSS-GGG----EE-HHHHHHHHHH---SEEEESSS-SS-TT-SS-HHHHHHHHTT-EEEES-S-GGGS-SEEEEEEEEE--BTT-SEEEEEEEEEEE-------TT-

Sequence (508 aa):
MVCALHAAPLAQRMVDLTYTFDETTLFSPVAKGFEITVLRNGTADDGIWILYEEYSSYIHVGTHIDAPAHFSKDGLTVEQIPIDHFIAPAAVIDITDKAGLDPDAEATVEDLLHWESITGQSLNGTIVLLKSGWGRKWNNRADFFGTPENDASKFHFPGLAPESAVWLVQNRNIYAIGVETLSFDKGSSKNFMSHQTLLGHGIYAIENMANVDKIPIHGAKLYVMPMKIGDASGAPTRIIAVYPEVIFDDTSSKMVCALHAAPLAQRMVDLTYTFDETTLFSPVAKGFEITVLRNGTADDGIWILYEEYSSYIHVGTHIDAPAHFSKDGLTVEQIPIDHFIAPAAVIDITDKAGLDPDAEATVEDLLHWESITGQSLNGTIVLLKSGWGRKWNNRADFFGTPENDASKFHFPGLAPESAVWLVQNRNIYAIGVETLSFDKGSSKNFMSHQTLLGHGIYAIENMANVDKIPIHGAKLYVMPMKIGDASGAPTRIIAVYPEVIFDDTSSK

Organism: Araneus ventricosus (NCBI:txid182803)

Foldseek 3Di:
DPPPPPPPPFDKDKDWFFDDADPLWDDALVWDHKDKAWPDAAADPVRDGDTDIDIDIDFLTGKKKFFLVLQAVPTDAPLRQDQLLQKFWEAEQEPQVVCVVFQAAAQDLVSQVVSCVVVVDAQARYAYEYHRVLLVCRNPRCSQQVHPDSDLQNGGHYAHDLNNLVCCLVPYHHQEYEYLHSANRGSNDDPNSSSNSQSNSRRMYIYNIHDSVVDDNTAKIKRWAFDNDPPHRMGRIIMMIMGGDPPPPPPPVD/DPPPPPPPPFDKDKDWFFDDADPLWDDALVWFHKYKAWPDAAADPVRDGDTDIDIDIDFLTGKKKFFLVLQAVPTDAPLRQDQLLQKFWEAEQEPQVVCVVFQAAACDLVSQVVSCVVVVDAQARYAYEYHRVLLVCRNPRCSQQVHPDSDLQNGGHYAHDLNNLVCCLVPYHHQEYEYLHSANRGSNDDPNSSSNRQSNSRRMYIYNIHDSVVDDSTAKIKRWAFDNDPPHRMGRIIMMIMGGDPPPPPVPVD

Radius of gyration: 23.83 Å; Cα contacts (8 Å, |Δi|>4): 1296; chains: 2; bounding box: 66×69×50 Å